Protein AF-0000000067716405 (afdb_homodimer)

Structure (mmCIF, N/CA/C/O backbone):
data_AF-0000000067716405-model_v1
#
loop_
_entity.id
_entity.type
_entity.pdbx_description
1 polymer 'Threonine dehydratase'
#
loop_
_atom_site.group_PDB
_atom_site.id
_atom_site.type_symbol
_atom_site.label_atom_id
_atom_site.label_alt_id
_atom_site.label_comp_id
_atom_site.label_asym_id
_atom_site.label_entity_id
_atom_site.label_seq_id
_atom_site.pdbx_PDB_ins_code
_atom_site.Cartn_x
_atom_site.Cartn_y
_atom_site.Cartn_z
_atom_site.occupancy
_atom_site.B_iso_or_equiv
_atom_site.auth_seq_id
_atom_site.auth_comp_id
_atom_site.auth_asym_id
_atom_site.auth_atom_id
_atom_site.pdbx_PDB_model_num
ATOM 1 N N . MET A 1 1 ? 4.008 23.672 24.562 1 90.56 1 MET A N 1
ATOM 2 C CA . MET A 1 1 ? 4.668 22.672 23.719 1 90.56 1 MET A CA 1
ATOM 3 C C . MET A 1 1 ? 3.859 21.391 23.672 1 90.56 1 MET A C 1
ATOM 5 O O . MET A 1 1 ? 3.336 20.938 24.688 1 90.56 1 MET A O 1
ATOM 9 N N . LEU A 1 2 ? 3.773 20.844 22.484 1 95.12 2 LEU A N 1
ATOM 10 C CA . LEU A 1 2 ? 3.027 19.609 22.266 1 95.12 2 LEU A CA 1
ATOM 11 C C . LEU A 1 2 ? 3.604 18.469 23.109 1 95.12 2 LEU A C 1
ATOM 13 O O . LEU A 1 2 ? 4.824 18.312 23.203 1 95.12 2 LEU A O 1
ATOM 17 N N . THR A 1 3 ? 2.771 17.672 23.781 1 96.44 3 THR A N 1
ATOM 18 C CA . THR A 1 3 ? 3.209 16.594 24.641 1 96.44 3 THR A CA 1
ATOM 19 C C . THR A 1 3 ? 2.643 15.258 24.172 1 96.44 3 THR A C 1
ATOM 21 O O . THR A 1 3 ? 1.752 15.227 23.312 1 96.44 3 THR A O 1
ATOM 24 N N . LEU A 1 4 ? 3.152 14.234 24.781 1 98.12 4 LEU A N 1
ATOM 25 C CA . LEU A 1 4 ? 2.637 12.891 24.531 1 98.12 4 LEU A CA 1
ATOM 26 C C . LEU A 1 4 ? 1.15 12.805 24.859 1 98.12 4 LEU A C 1
ATOM 28 O O . LEU A 1 4 ? 0.388 12.156 24.141 1 98.12 4 LEU A O 1
ATOM 32 N N . ASN A 1 5 ? 0.755 13.453 25.875 1 98.56 5 ASN A N 1
ATOM 33 C CA . ASN A 1 5 ? -0.641 13.406 26.297 1 98.56 5 ASN A CA 1
ATOM 34 C C . ASN A 1 5 ? -1.562 14.039 25.25 1 98.56 5 ASN A C 1
ATOM 36 O O . ASN A 1 5 ? -2.693 13.586 25.062 1 98.56 5 ASN A O 1
ATOM 40 N N . ASP A 1 6 ? -1.1 15.07 24.625 1 98.56 6 ASP A N 1
ATOM 41 C CA . ASP A 1 6 ? -1.869 15.672 23.547 1 98.56 6 ASP A CA 1
ATOM 42 C C . ASP A 1 6 ? -2.105 14.672 22.406 1 98.56 6 ASP A C 1
ATOM 44 O O . ASP A 1 6 ? -3.197 14.617 21.844 1 98.56 6 ASP A O 1
ATOM 48 N N . VAL A 1 7 ? -1.104 13.852 22.109 1 98.88 7 VAL A N 1
ATOM 49 C CA . VAL A 1 7 ? -1.176 12.883 21.016 1 98.88 7 VAL A CA 1
ATOM 50 C C . VAL A 1 7 ? -2.078 11.719 21.422 1 98.88 7 VAL A C 1
ATOM 52 O O . VAL A 1 7 ? -2.871 11.234 20.609 1 98.88 7 VAL A O 1
ATOM 55 N N . ILE A 1 8 ? -1.975 11.312 22.688 1 98.88 8 ILE A N 1
ATOM 56 C CA . ILE A 1 8 ? -2.824 10.234 23.188 1 98.88 8 ILE A CA 1
ATOM 57 C C . ILE A 1 8 ? -4.289 10.656 23.109 1 98.88 8 ILE A C 1
ATOM 59 O O . ILE A 1 8 ? -5.145 9.883 22.672 1 98.88 8 ILE A O 1
ATOM 63 N N . THR A 1 9 ? -4.539 11.891 23.5 1 98.81 9 THR A N 1
ATOM 64 C CA . THR A 1 9 ? -5.895 12.43 23.422 1 98.81 9 THR A CA 1
ATOM 65 C C . THR A 1 9 ? -6.375 12.469 21.969 1 98.81 9 THR A C 1
ATOM 67 O O . THR A 1 9 ? -7.527 12.141 21.688 1 98.81 9 THR A O 1
ATOM 70 N N . ALA A 1 10 ? -5.531 12.859 21.078 1 98.88 10 ALA A N 1
ATOM 71 C CA . ALA A 1 10 ? -5.859 12.891 19.656 1 98.88 10 ALA A CA 1
ATOM 72 C C . ALA A 1 10 ? -6.188 11.5 19.125 1 98.88 10 ALA A C 1
ATOM 74 O O . ALA A 1 10 ? -7.105 11.336 18.328 1 98.88 10 ALA A O 1
ATOM 75 N N . GLN A 1 11 ? -5.41 10.516 19.562 1 98.88 11 GLN A N 1
ATOM 76 C CA . GLN A 1 11 ? -5.652 9.141 19.125 1 98.88 11 GLN A CA 1
ATOM 77 C C . GLN A 1 11 ? -7.051 8.68 19.531 1 98.88 11 GLN A C 1
ATOM 79 O O . GLN A 1 11 ? -7.781 8.125 18.703 1 98.88 11 GLN A O 1
ATOM 84 N N . GLN A 1 12 ? -7.398 8.93 20.781 1 98.69 12 GLN A N 1
ATOM 85 C CA . GLN A 1 12 ? -8.719 8.539 21.281 1 98.69 12 GLN A CA 1
ATOM 86 C C . GLN A 1 12 ? -9.828 9.25 20.516 1 98.69 12 GLN A C 1
ATOM 88 O O . GLN A 1 12 ? -10.828 8.633 20.156 1 98.69 12 GLN A O 1
ATOM 93 N N . ARG A 1 13 ? -9.609 10.469 20.25 1 98.56 13 ARG A N 1
ATOM 94 C CA . ARG A 1 13 ? -10.594 11.32 19.578 1 98.56 13 ARG A CA 1
ATOM 95 C C . ARG A 1 13 ? -10.805 10.891 18.141 1 98.56 13 ARG A C 1
ATOM 97 O O . ARG A 1 13 ? -11.938 10.859 17.656 1 98.56 13 ARG A O 1
ATOM 104 N N . THR A 1 14 ? -9.742 10.523 17.391 1 98.75 14 THR A N 1
ATOM 105 C CA . THR A 1 14 ? -9.805 10.367 15.938 1 98.75 14 THR A CA 1
ATOM 106 C C . THR A 1 14 ? -9.977 8.898 15.562 1 98.75 14 THR A C 1
ATOM 108 O O . THR A 1 14 ? -10.289 8.578 14.414 1 98.75 14 THR A O 1
ATOM 111 N N . ALA A 1 15 ? -9.922 7.953 16.5 1 98.19 15 ALA A N 1
ATOM 112 C CA . ALA A 1 15 ? -9.883 6.512 16.266 1 98.19 15 ALA A CA 1
ATOM 113 C C . ALA A 1 15 ? -11.047 6.062 15.391 1 98.19 15 ALA A C 1
ATOM 115 O O . ALA A 1 15 ? -10.867 5.27 14.461 1 98.19 15 ALA A O 1
ATOM 116 N N . PRO A 1 16 ? -12.266 6.602 15.539 1 97.38 16 PRO A N 1
ATOM 117 C CA . PRO A 1 16 ? -13.383 6.129 14.711 1 97.38 16 PRO A CA 1
ATOM 118 C C . PRO A 1 16 ? -13.344 6.684 13.289 1 97.38 16 PRO A C 1
ATOM 120 O O . PRO A 1 16 ? -14.102 6.23 12.43 1 97.38 16 PRO A O 1
ATOM 123 N N . HIS A 1 17 ? -12.43 7.66 13.047 1 98.12 17 HIS A N 1
ATOM 124 C CA . HIS A 1 17 ? -12.547 8.43 11.812 1 98.12 17 HIS A CA 1
ATOM 125 C C . HIS A 1 17 ? -11.352 8.188 10.891 1 98.12 17 HIS A C 1
ATOM 127 O O . HIS A 1 17 ? -11.43 8.438 9.688 1 98.12 17 HIS A O 1
ATOM 133 N N . VAL A 1 18 ? -10.25 7.719 11.492 1 98.5 18 VAL A N 1
ATOM 134 C CA . VAL A 1 18 ? -9.039 7.527 10.703 1 98.5 18 VAL A CA 1
ATOM 135 C C . VAL A 1 18 ? -8.672 6.043 10.672 1 98.5 18 VAL A C 1
ATOM 137 O O . VAL A 1 18 ? -9.234 5.242 11.414 1 98.5 18 VAL A O 1
ATOM 140 N N . ARG A 1 19 ? -7.82 5.664 9.766 1 98.25 19 ARG A N 1
ATOM 141 C CA . ARG A 1 19 ? -7.352 4.289 9.594 1 98.25 19 ARG A CA 1
ATOM 142 C C . ARG A 1 19 ? -6.055 4.055 10.359 1 98.25 19 ARG A C 1
ATOM 144 O O . ARG A 1 19 ? -5.141 4.883 10.305 1 98.25 19 ARG A O 1
ATOM 151 N N . ARG A 1 20 ? -6.016 2.986 11.195 1 98.19 20 ARG A N 1
ATOM 152 C CA . ARG A 1 20 ? -4.699 2.543 11.641 1 98.19 20 ARG A CA 1
ATOM 153 C C . ARG A 1 20 ? -3.902 1.945 10.484 1 98.19 20 ARG A C 1
ATOM 155 O O . ARG A 1 20 ? -4.195 0.837 10.031 1 98.19 20 ARG A O 1
ATOM 162 N N . THR A 1 21 ? -2.93 2.65 9.945 1 98.62 21 THR A N 1
ATOM 163 C CA . THR A 1 21 ? -2.199 2.227 8.758 1 98.62 21 THR A CA 1
ATOM 164 C C . THR A 1 21 ? -1.143 1.186 9.109 1 98.62 21 THR A C 1
ATOM 166 O O . THR A 1 21 ? -0.68 1.128 10.25 1 98.62 21 THR A O 1
ATOM 169 N N . PRO A 1 22 ? -0.736 0.428 8.18 1 98.5 22 PRO A N 1
ATOM 170 C CA . PRO A 1 22 ? 0.2 -0.664 8.453 1 98.5 22 PRO A CA 1
ATOM 171 C C . PRO A 1 22 ? 1.639 -0.179 8.617 1 98.5 22 PRO A C 1
ATOM 173 O O . PRO A 1 22 ? 2.027 0.83 8.023 1 98.5 22 PRO A O 1
ATOM 176 N N . LEU A 1 23 ? 2.342 -0.861 9.461 1 98.81 23 LEU A N 1
ATOM 177 C CA . LEU A 1 23 ? 3.799 -0.883 9.539 1 98.81 23 LEU A CA 1
ATOM 178 C C . LEU A 1 23 ? 4.344 -2.238 9.102 1 98.81 23 LEU A C 1
ATOM 180 O O . LEU A 1 23 ? 3.975 -3.271 9.664 1 98.81 23 LEU A O 1
ATOM 184 N N . PHE A 1 24 ? 5.164 -2.248 8.023 1 98.44 24 PHE A N 1
ATOM 185 C CA . PHE A 1 24 ? 5.633 -3.553 7.57 1 98.44 24 PHE A CA 1
ATOM 186 C C . PHE A 1 24 ? 7.145 -3.551 7.379 1 98.44 24 PHE A C 1
ATOM 188 O O . PHE A 1 24 ? 7.746 -2.498 7.16 1 98.44 24 PHE A O 1
ATOM 195 N N . GLU A 1 25 ? 7.734 -4.703 7.523 1 97.81 25 GLU A N 1
ATOM 196 C CA . GLU A 1 25 ? 9.164 -4.891 7.32 1 97.81 25 GLU A CA 1
ATOM 197 C C . GLU A 1 25 ? 9.539 -4.762 5.848 1 97.81 25 GLU A C 1
ATOM 199 O O . GLU A 1 25 ? 9 -5.477 5 1 97.81 25 GLU A O 1
ATOM 204 N N . ALA A 1 26 ? 10.367 -3.834 5.578 1 97.38 26 ALA A N 1
ATOM 205 C CA . ALA A 1 26 ? 10.852 -3.613 4.219 1 97.38 26 ALA A CA 1
ATOM 206 C C . ALA A 1 26 ? 12.195 -4.301 3.996 1 97.38 26 ALA A C 1
ATOM 208 O O . ALA A 1 26 ? 12.758 -4.895 4.922 1 97.38 26 ALA A O 1
ATOM 209 N N . ASP A 1 27 ? 12.617 -4.363 2.709 1 95.81 27 ASP A N 1
ATOM 210 C CA . ASP A 1 27 ? 13.953 -4.871 2.414 1 95.81 27 ASP A CA 1
ATOM 211 C C . ASP A 1 27 ? 15.031 -4.004 3.07 1 95.81 27 ASP A C 1
ATOM 213 O O . ASP A 1 27 ? 14.906 -2.779 3.113 1 95.81 27 ASP A O 1
ATOM 217 N N . PRO A 1 28 ? 16.062 -4.621 3.584 1 95.31 28 PRO A N 1
ATOM 218 C CA . PRO A 1 28 ? 17.141 -3.836 4.207 1 95.31 28 PRO A CA 1
ATOM 219 C C . PRO A 1 28 ? 17.797 -2.865 3.232 1 95.31 28 PRO A C 1
ATOM 221 O O . PRO A 1 28 ? 17.875 -3.146 2.033 1 95.31 28 PRO A O 1
ATOM 224 N N . ILE A 1 29 ? 18.172 -1.772 3.699 1 95.25 29 ILE A N 1
ATOM 225 C CA . ILE A 1 29 ? 18.984 -0.812 2.957 1 95.25 29 ILE A CA 1
ATOM 226 C C . ILE A 1 29 ? 20.391 -0.765 3.541 1 95.25 29 ILE A C 1
ATOM 228 O O . ILE A 1 29 ? 20.578 -0.423 4.711 1 95.25 29 ILE A O 1
ATOM 232 N N . ASP A 1 30 ? 21.359 -1.133 2.744 1 92.56 30 ASP A N 1
ATOM 233 C CA . ASP A 1 30 ? 22.75 -1.188 3.168 1 92.56 30 ASP A CA 1
ATOM 234 C C . ASP A 1 30 ? 22.906 -2.002 4.453 1 92.56 30 ASP A C 1
ATOM 236 O O . ASP A 1 30 ? 23.562 -1.559 5.398 1 92.56 30 ASP A O 1
ATOM 240 N N . GLY A 1 31 ? 22.172 -3.055 4.512 1 91.44 31 GLY A N 1
ATOM 241 C CA . GLY A 1 31 ? 22.297 -4.004 5.605 1 91.44 31 GLY A CA 1
ATOM 242 C C . GLY A 1 31 ? 21.453 -3.645 6.812 1 91.44 31 GLY A C 1
ATOM 243 O O . GLY A 1 31 ? 21.375 -4.422 7.766 1 91.44 31 GLY A O 1
ATOM 244 N N . THR A 1 32 ? 20.812 -2.475 6.805 1 93.75 32 THR A N 1
ATOM 245 C CA . THR A 1 32 ? 19.969 -2.035 7.918 1 93.75 32 THR A CA 1
ATOM 246 C C . THR A 1 32 ? 18.516 -2.41 7.68 1 93.75 32 THR A C 1
ATOM 248 O O . THR A 1 32 ? 17.953 -2.129 6.613 1 93.75 32 THR A O 1
ATOM 251 N N . GLN A 1 33 ? 17.969 -3.057 8.703 1 94.5 33 GLN A N 1
ATOM 252 C CA . GLN A 1 33 ? 16.562 -3.41 8.617 1 94.5 33 GLN A CA 1
ATOM 253 C C . GLN A 1 33 ? 15.672 -2.18 8.773 1 94.5 33 GLN A C 1
ATOM 255 O O . GLN A 1 33 ? 15.828 -1.411 9.719 1 94.5 33 GLN A O 1
ATOM 260 N N . ILE A 1 34 ? 14.805 -2.002 7.875 1 97.62 34 ILE A N 1
ATOM 261 C CA . ILE A 1 34 ? 13.914 -0.847 7.945 1 97.62 34 ILE A CA 1
ATOM 262 C C . ILE A 1 34 ? 12.461 -1.312 7.914 1 97.62 34 ILE A C 1
ATOM 264 O O . ILE A 1 34 ? 12.172 -2.424 7.469 1 97.62 34 ILE A O 1
ATOM 268 N N . TRP A 1 35 ? 11.625 -0.515 8.461 1 98.75 35 TRP A N 1
ATOM 269 C CA . TRP A 1 35 ? 10.172 -0.661 8.406 1 98.75 35 TRP A CA 1
ATOM 270 C C . TRP A 1 35 ? 9.531 0.547 7.734 1 98.75 35 TRP A C 1
ATOM 272 O O . TRP A 1 35 ? 9.992 1.679 7.906 1 98.75 35 TRP A O 1
ATOM 282 N N . ILE A 1 36 ? 8.516 0.291 6.977 1 98.94 36 ILE A N 1
ATOM 283 C CA . ILE A 1 36 ? 7.781 1.374 6.332 1 98.94 36 ILE A CA 1
ATOM 284 C C . ILE A 1 36 ? 6.41 1.528 6.984 1 98.94 36 ILE A C 1
ATOM 286 O O . ILE A 1 36 ? 5.648 0.561 7.086 1 98.94 36 ILE A O 1
ATOM 290 N N . LYS A 1 37 ? 6.199 2.645 7.574 1 98.94 37 LYS A N 1
ATOM 291 C CA . LYS A 1 37 ? 4.852 3.021 7.984 1 98.94 37 LYS A CA 1
ATOM 292 C C . LYS A 1 37 ? 4.043 3.557 6.809 1 98.94 37 LYS A C 1
ATOM 294 O O . LYS A 1 37 ? 4.316 4.652 6.309 1 98.94 37 LYS A O 1
ATOM 299 N N . ALA A 1 38 ? 3.02 2.801 6.371 1 98.88 38 ALA A N 1
ATOM 300 C CA . ALA A 1 38 ? 2.295 3.055 5.129 1 98.88 38 ALA A CA 1
ATOM 301 C C . ALA A 1 38 ? 1.181 4.074 5.34 1 98.88 38 ALA A C 1
ATOM 303 O O . ALA A 1 38 ? 0.019 3.809 5.023 1 98.88 38 ALA A O 1
ATOM 304 N N . GLU A 1 39 ? 1.602 5.273 5.676 1 98.81 39 GLU A N 1
ATOM 305 C CA . GLU A 1 39 ? 0.617 6.305 5.984 1 98.81 39 GLU A CA 1
ATOM 306 C C . GLU A 1 39 ? -0.05 6.828 4.715 1 98.81 39 GLU A C 1
ATOM 308 O O . GLU A 1 39 ? -1.097 7.477 4.781 1 98.81 39 GLU A O 1
ATOM 313 N N . PHE A 1 40 ? 0.501 6.5 3.543 1 98.62 40 PHE A N 1
ATOM 314 C CA . PHE A 1 40 ? -0.118 6.848 2.27 1 98.62 40 PHE A CA 1
ATOM 315 C C . PHE A 1 40 ? -1.457 6.137 2.105 1 98.62 40 PHE A C 1
ATOM 317 O O . PHE A 1 40 ? -2.295 6.559 1.306 1 98.62 40 PHE A O 1
ATOM 324 N N . LEU A 1 41 ? -1.725 5.09 2.885 1 98.69 41 LEU A N 1
ATOM 325 C CA . LEU A 1 41 ? -2.963 4.324 2.82 1 98.69 41 LEU A CA 1
ATOM 326 C C . LEU A 1 41 ? -4.055 4.977 3.662 1 98.69 41 LEU A C 1
ATOM 328 O O . LEU A 1 41 ? -5.191 4.5 3.693 1 98.69 41 LEU A O 1
ATOM 332 N N . GLN A 1 42 ? -3.773 6.059 4.316 1 98.69 42 GLN A N 1
ATOM 333 C CA . GLN A 1 42 ? -4.762 6.777 5.113 1 98.69 42 GLN A CA 1
ATOM 334 C C . GLN A 1 42 ? -5.852 7.375 4.227 1 98.69 42 GLN A C 1
ATOM 336 O O . GLN A 1 42 ? -5.656 7.539 3.021 1 98.69 42 GLN A O 1
ATOM 341 N N . LYS A 1 43 ? -7.012 7.648 4.852 1 97.88 43 LYS A N 1
ATOM 342 C CA . LYS A 1 43 ? -8.07 8.375 4.16 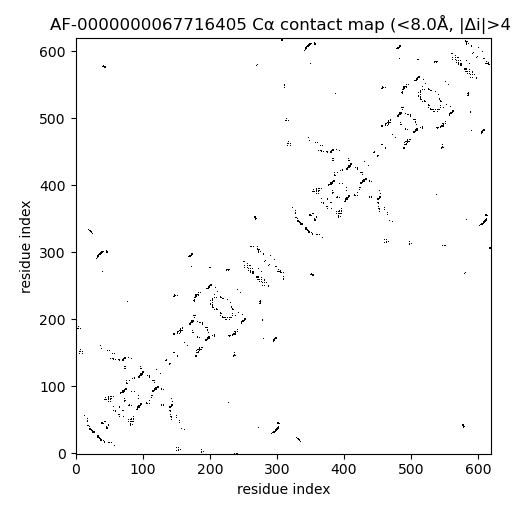1 97.88 43 LYS A CA 1
ATOM 343 C C . LYS A 1 43 ? -7.523 9.633 3.482 1 97.88 43 LYS A C 1
ATOM 345 O O . LYS A 1 43 ? -6.672 10.32 4.043 1 97.88 43 LYS A O 1
ATOM 350 N N . CYS A 1 44 ? -7.906 9.805 2.219 1 96.56 44 CYS A N 1
ATOM 351 C CA . CYS A 1 44 ? -7.477 10.906 1.367 1 96.56 44 CYS A CA 1
ATOM 352 C C . CYS A 1 44 ? -6.059 10.68 0.855 1 96.56 44 CYS A C 1
ATOM 354 O O . CYS A 1 44 ? -5.508 11.523 0.146 1 96.56 44 CYS A O 1
ATOM 356 N N . GLY A 1 45 ? -5.422 9.586 1.219 1 97.56 45 GLY A N 1
ATOM 357 C CA . GLY A 1 45 ? -4.125 9.219 0.675 1 97.56 45 GLY A CA 1
ATOM 358 C C . GLY A 1 45 ? -2.971 9.938 1.34 1 97.56 45 GLY A C 1
ATOM 359 O O . GLY A 1 45 ? -1.869 10 0.789 1 97.56 45 GLY A O 1
ATOM 360 N N . VAL A 1 46 ? -3.236 10.547 2.586 1 98.38 46 VAL A N 1
ATOM 361 C CA . VAL A 1 46 ? -2.186 11.383 3.15 1 98.38 46 VAL A CA 1
ATOM 362 C C . VAL A 1 46 ? -2.336 11.453 4.668 1 98.38 46 VAL A C 1
ATOM 364 O O . VAL A 1 46 ? -3.451 11.375 5.191 1 98.38 46 VAL A O 1
ATOM 367 N N . PHE A 1 47 ? -1.252 11.711 5.379 1 98.81 47 PHE A N 1
ATOM 368 C CA . PHE A 1 47 ? -1.185 11.734 6.836 1 98.81 47 PHE A CA 1
ATOM 369 C C . PHE A 1 47 ? -2.008 12.883 7.402 1 98.81 47 PHE A C 1
ATOM 371 O O . PHE A 1 47 ? -2.455 12.828 8.547 1 98.81 47 PHE A O 1
ATOM 378 N N . LYS A 1 48 ? -2.258 13.93 6.594 1 98.81 48 LYS A N 1
ATOM 379 C CA . LYS A 1 48 ? -2.871 15.164 7.086 1 98.81 48 LYS A CA 1
ATOM 380 C C . LYS A 1 48 ? -4.312 14.922 7.527 1 98.81 48 LYS A C 1
ATOM 382 O O . LYS A 1 48 ? -4.879 15.719 8.273 1 98.81 48 LYS A O 1
ATOM 387 N N . THR A 1 49 ? -4.859 13.844 7.117 1 98.81 49 THR A N 1
ATOM 388 C CA . THR A 1 49 ? -6.223 13.484 7.492 1 98.81 49 THR A CA 1
ATOM 389 C C . THR A 1 49 ? -6.352 13.367 9.008 1 98.81 49 THR A C 1
ATOM 391 O O . THR A 1 49 ? -7.363 13.781 9.586 1 98.81 49 THR A O 1
ATOM 394 N N . ARG A 1 50 ? -5.344 12.875 9.664 1 98.94 50 ARG A N 1
ATOM 395 C CA . ARG A 1 50 ? -5.383 12.695 11.109 1 98.94 50 ARG A CA 1
ATOM 396 C C . ARG A 1 50 ? -5.5 14.039 11.828 1 98.94 50 ARG A C 1
ATOM 398 O O . ARG A 1 50 ? -6.363 14.219 12.688 1 98.94 50 ARG A O 1
ATOM 405 N N . GLY A 1 51 ? -4.613 14.953 11.453 1 98.88 51 GLY A N 1
ATOM 406 C CA . GLY A 1 51 ? -4.66 16.281 12.047 1 98.88 51 GLY A CA 1
ATOM 407 C C . GLY A 1 51 ? -5.941 17.031 11.742 1 98.88 51 GLY A C 1
ATOM 408 O O . GLY A 1 51 ? -6.48 17.734 12.594 1 98.88 51 GLY A O 1
ATOM 409 N N . ALA A 1 52 ? -6.426 16.875 10.492 1 98.88 52 ALA A N 1
ATOM 410 C CA . ALA A 1 52 ? -7.672 17.516 10.086 1 98.88 52 ALA A CA 1
ATOM 411 C C . ALA A 1 52 ? -8.828 17.078 10.984 1 98.88 52 ALA A C 1
ATOM 413 O O . ALA A 1 52 ? -9.562 17.906 11.516 1 98.88 52 ALA A O 1
ATOM 414 N N . PHE A 1 53 ? -8.977 15.758 11.188 1 98.94 53 PHE A N 1
ATOM 415 C CA . PHE A 1 53 ? -10.023 15.242 12.062 1 98.94 53 PHE A CA 1
ATOM 416 C C . PHE A 1 53 ? -9.828 15.734 13.492 1 98.94 53 PHE A C 1
ATOM 418 O O . PHE A 1 53 ? -10.773 16.172 14.148 1 98.94 53 PHE A O 1
ATOM 425 N N . ASN A 1 54 ? -8.594 15.656 13.984 1 98.94 54 ASN A N 1
ATOM 426 C CA . ASN A 1 54 ? -8.367 16.047 15.375 1 98.94 54 ASN A CA 1
ATOM 427 C C . ASN A 1 54 ? -8.734 17.5 15.625 1 98.94 54 ASN A C 1
ATOM 429 O O . ASN A 1 54 ? -9.375 17.828 16.625 1 98.94 54 ASN A O 1
ATOM 433 N N . ARG A 1 55 ? -8.32 18.406 14.734 1 98.88 55 ARG A N 1
ATOM 434 C CA . ARG A 1 55 ? -8.609 19.828 14.867 1 98.88 55 ARG A CA 1
ATOM 435 C C . ARG A 1 55 ? -10.117 20.078 14.898 1 98.88 55 ARG A C 1
ATOM 437 O O . ARG A 1 55 ? -10.617 20.781 15.773 1 98.88 55 ARG A O 1
ATOM 444 N N . GLN A 1 56 ? -10.797 19.484 14 1 98.88 56 GLN A N 1
ATOM 445 C CA . GLN A 1 56 ? -12.227 19.734 13.859 1 98.88 56 GLN A CA 1
ATOM 446 C C . GLN A 1 56 ? -13.016 19.094 15 1 98.88 56 GLN A C 1
ATOM 448 O O . GLN A 1 56 ? -13.922 19.719 15.555 1 98.88 56 GLN A O 1
ATOM 453 N N . LEU A 1 57 ? -12.664 17.891 15.375 1 98.88 57 LEU A N 1
ATOM 454 C CA . LEU A 1 57 ? -13.344 17.219 16.469 1 98.88 57 LEU A CA 1
ATOM 455 C C . LEU A 1 57 ? -13.07 17.922 17.797 1 98.88 57 LEU A C 1
ATOM 457 O O . LEU A 1 57 ? -13.984 18.094 18.609 1 98.88 57 LEU A O 1
ATOM 461 N N . ALA A 1 58 ? -11.82 18.297 18.047 1 98.81 58 ALA A N 1
ATOM 462 C CA . ALA A 1 58 ? -11.484 19.016 19.266 1 98.81 58 ALA A CA 1
ATOM 463 C C . ALA A 1 58 ? -12.273 20.312 19.359 1 98.81 58 ALA A C 1
ATOM 465 O O . ALA A 1 58 ? -12.797 20.656 20.438 1 98.81 58 ALA A O 1
ATOM 466 N N . ALA A 1 59 ? -12.328 21.047 18.266 1 98.75 59 ALA A N 1
ATOM 467 C CA . ALA A 1 59 ? -13.078 22.297 18.234 1 98.75 59 ALA A CA 1
ATOM 468 C C . ALA A 1 59 ? -14.555 22.062 18.516 1 98.75 59 ALA A C 1
ATOM 470 O O . ALA A 1 59 ? -15.211 22.859 19.188 1 98.75 59 ALA A O 1
ATOM 471 N N . SER A 1 60 ? -15.078 21.016 17.953 1 98.31 60 SER A N 1
ATOM 472 C CA . SER A 1 60 ? -16.469 20.656 18.203 1 98.31 60 SER A CA 1
ATOM 473 C C . SER A 1 60 ? -16.703 20.375 19.688 1 98.31 60 SER A C 1
ATOM 475 O O . SER A 1 60 ? -17.672 20.875 20.266 1 98.31 60 SER A O 1
ATOM 477 N N . GLU A 1 61 ? -15.797 19.656 20.281 1 98 61 GLU A N 1
ATOM 478 C CA . GLU A 1 61 ? -15.898 19.281 21.688 1 98 61 GLU A CA 1
ATOM 479 C C . GLU A 1 61 ? -15.859 20.516 22.594 1 98 61 GLU A C 1
ATOM 481 O O . GLU A 1 61 ? -16.5 20.531 23.641 1 98 61 GLU A O 1
ATOM 486 N N . ASN A 1 62 ? -15.148 21.5 22.141 1 97.31 62 ASN A N 1
ATOM 487 C CA . ASN A 1 62 ? -14.93 22.672 22.984 1 97.31 62 ASN A CA 1
ATOM 488 C C . ASN A 1 62 ? -15.836 23.828 22.578 1 97.31 62 ASN A C 1
ATOM 490 O O . ASN A 1 62 ? -15.68 24.938 23.078 1 97.31 62 ASN A O 1
ATOM 494 N N . GLY A 1 63 ? -16.719 23.609 21.625 1 97.19 63 GLY A N 1
ATOM 495 C CA . GLY A 1 63 ? -17.719 24.594 21.25 1 97.19 63 GLY A CA 1
ATOM 496 C C . GLY A 1 63 ? -17.172 25.656 20.312 1 97.19 63 GLY A C 1
ATOM 497 O O . GLY A 1 63 ? -17.797 26.719 20.141 1 97.19 63 GLY A O 1
ATOM 498 N N . LEU A 1 64 ? -16.062 25.359 19.703 1 97.69 64 LEU A N 1
ATOM 499 C CA . LEU A 1 64 ? -15.414 26.344 18.844 1 97.69 64 LEU A CA 1
ATOM 500 C C . LEU A 1 64 ? -15.797 26.125 17.391 1 97.69 64 LEU A C 1
ATOM 502 O O . LEU A 1 64 ? -15.531 26.984 16.531 1 97.69 64 LEU A O 1
ATOM 506 N N . LEU A 1 65 ? -16.438 25.016 17.109 1 98.5 65 LEU A N 1
ATOM 507 C CA . LEU A 1 65 ? -16.891 24.719 15.766 1 98.5 65 LEU A CA 1
ATOM 508 C C . LEU A 1 65 ? -18.391 24.938 15.641 1 98.5 65 LEU A C 1
ATOM 510 O O . LEU A 1 65 ? -19.188 24.203 16.25 1 98.5 65 LEU A O 1
ATOM 514 N N . ASP A 1 66 ? -18.781 26 14.953 1 98 66 ASP A N 1
ATOM 515 C CA . ASP A 1 66 ? -20.188 26.188 14.57 1 98 66 ASP A CA 1
ATOM 516 C C . ASP A 1 66 ? -20.547 25.312 13.375 1 98 66 ASP A C 1
ATOM 518 O O . ASP A 1 66 ? -20.078 25.531 12.266 1 98 66 ASP A O 1
ATOM 522 N N . PRO A 1 67 ? -21.375 24.344 13.586 1 97 67 PRO A N 1
ATOM 523 C CA . PRO A 1 67 ? -21.672 23.375 12.523 1 97 67 PRO A CA 1
ATOM 524 C C . PRO A 1 67 ? -22.375 24.016 11.328 1 97 67 PRO A C 1
ATOM 526 O O . PRO A 1 67 ? -22.438 23.422 10.25 1 97 67 PRO A O 1
ATOM 529 N N . THR A 1 68 ? -22.922 25.172 11.469 1 97.31 68 THR A N 1
ATOM 530 C CA . THR A 1 68 ? -23.609 25.828 10.367 1 97.31 68 THR A CA 1
ATOM 531 C C . THR A 1 68 ? -22.641 26.641 9.516 1 97.31 68 THR A C 1
ATOM 533 O O . THR A 1 68 ? -22.859 26.828 8.32 1 97.31 68 THR A O 1
ATOM 536 N N . VAL A 1 69 ? -21.594 27.109 10.172 1 98 69 VAL A N 1
ATOM 537 C CA . VAL A 1 69 ? -20.578 27.906 9.477 1 98 69 VAL A CA 1
ATOM 538 C C . VAL A 1 69 ? -19.484 26.984 8.953 1 98 69 VAL A C 1
ATOM 540 O O . VAL A 1 69 ? -19.047 27.125 7.801 1 98 69 VAL A O 1
ATOM 543 N N . GLY A 1 70 ? -18.984 26.062 9.781 1 98.56 70 GLY A N 1
ATOM 544 C CA . GLY A 1 70 ? -18.031 25.047 9.391 1 98.56 70 GLY A CA 1
ATOM 545 C C . GLY A 1 70 ? -16.594 25.5 9.492 1 98.56 70 GLY A C 1
ATOM 546 O O . GLY A 1 70 ? -16.203 26.156 10.469 1 98.56 70 GLY A O 1
ATOM 547 N N . ILE A 1 71 ? -15.789 25.047 8.523 1 98.88 71 ILE A N 1
ATOM 548 C CA . ILE A 1 71 ? -14.352 25.281 8.617 1 98.88 71 ILE A CA 1
ATOM 549 C C . ILE A 1 71 ? -13.875 26.078 7.402 1 98.88 71 ILE A C 1
ATOM 551 O O . ILE A 1 71 ? -14.602 26.203 6.406 1 98.88 71 ILE A O 1
ATOM 555 N N . VAL A 1 72 ? -12.656 26.672 7.539 1 98.81 72 VAL A N 1
ATOM 556 C CA . VAL A 1 72 ? -11.984 27.328 6.422 1 98.81 72 VAL A CA 1
ATOM 557 C C . VAL A 1 72 ? -10.516 26.906 6.387 1 98.81 72 VAL A C 1
ATOM 559 O O . VAL A 1 72 ? -9.883 26.734 7.434 1 98.81 72 VAL A O 1
ATOM 562 N N . ALA A 1 73 ? -10.016 26.609 5.27 1 98.25 73 ALA A N 1
ATOM 563 C CA . ALA A 1 73 ? -8.609 26.281 5.039 1 98.25 73 ALA A CA 1
ATOM 564 C C . ALA A 1 73 ? -8.07 27.031 3.818 1 98.25 73 ALA A C 1
ATOM 566 O O . ALA A 1 73 ? -8.844 27.469 2.965 1 98.25 73 ALA A O 1
ATOM 567 N N . ALA A 1 74 ? -6.723 27.219 3.834 1 96.19 74 ALA A N 1
ATOM 568 C CA . ALA A 1 74 ? -6.043 27.844 2.699 1 96.19 74 ALA A CA 1
ATOM 569 C C . ALA A 1 74 ? -5.027 26.891 2.082 1 96.19 74 ALA A C 1
ATOM 571 O O . ALA A 1 74 ? -3.822 27.016 2.322 1 96.19 74 ALA A O 1
ATOM 572 N N . SER A 1 75 ? -5.43 25.922 1.285 1 92.38 75 SER A N 1
ATOM 573 C CA . SER A 1 75 ? -4.562 24.953 0.614 1 92.38 75 SER A CA 1
ATOM 574 C C . SER A 1 75 ? -5.312 24.203 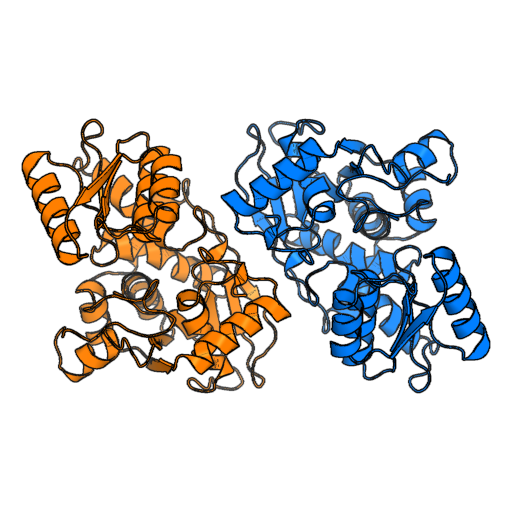-0.471 1 92.38 75 SER A C 1
ATOM 576 O O . SER A 1 75 ? -6.434 23.734 -0.248 1 92.38 75 SER A O 1
ATOM 578 N N . GLY A 1 76 ? -4.676 24.125 -1.616 1 87.25 76 GLY A N 1
ATOM 579 C CA . GLY A 1 76 ? -5.23 23.297 -2.668 1 87.25 76 GLY A CA 1
ATOM 580 C C . GLY A 1 76 ? -4.672 21.875 -2.672 1 87.25 76 GLY A C 1
ATOM 581 O O . GLY A 1 76 ? -5.062 21.047 -3.498 1 87.25 76 GLY A O 1
ATOM 582 N N . GLY A 1 77 ? -3.822 21.594 -1.767 1 93.38 77 GLY A N 1
ATOM 583 C CA . GLY A 1 77 ? -3.146 20.297 -1.751 1 93.38 77 GLY A CA 1
ATOM 584 C C . GLY A 1 77 ? -3.643 19.375 -0.653 1 93.38 77 GLY A C 1
ATOM 585 O O . GLY A 1 77 ? -4.84 19.328 -0.37 1 93.38 77 GLY A O 1
ATOM 586 N N . ASN A 1 78 ? -2.76 18.703 -0.055 1 96.19 78 ASN A N 1
ATOM 587 C CA . ASN A 1 78 ? -3.068 17.641 0.912 1 96.19 78 ASN A CA 1
ATOM 588 C C . ASN A 1 78 ? -3.838 18.203 2.109 1 96.19 78 ASN A C 1
ATOM 590 O O . ASN A 1 78 ? -4.773 17.562 2.596 1 96.19 78 ASN A O 1
ATOM 594 N N . ALA A 1 79 ? -3.428 19.359 2.553 1 97.5 79 ALA A N 1
ATOM 595 C CA . ALA A 1 79 ? -4.109 19.938 3.703 1 97.5 79 ALA A CA 1
ATOM 596 C C . ALA A 1 79 ? -5.555 20.297 3.361 1 97.5 79 ALA A C 1
ATOM 598 O O . ALA A 1 79 ? -6.465 20.031 4.152 1 97.5 79 ALA A O 1
ATOM 599 N N . GLY A 1 80 ? -5.699 20.938 2.205 1 97.38 80 GLY A N 1
ATOM 600 C CA . GLY A 1 80 ? -7.051 21.25 1.781 1 97.38 80 GLY A CA 1
ATOM 601 C C . GLY A 1 80 ? -7.934 20.031 1.62 1 97.38 80 GLY A C 1
ATOM 602 O O . GLY A 1 80 ? -9.062 20 2.109 1 97.38 80 GLY A O 1
ATOM 603 N N . LEU A 1 81 ? -7.414 19.016 0.985 1 97.06 81 LEU A N 1
ATOM 604 C CA . LEU A 1 81 ? -8.156 17.781 0.749 1 97.06 81 LEU A CA 1
ATOM 605 C C . LEU A 1 81 ? -8.531 17.109 2.066 1 97.06 81 LEU A C 1
ATOM 607 O O . LEU A 1 81 ? -9.68 16.719 2.266 1 97.06 81 LEU A O 1
ATOM 611 N N . ALA A 1 82 ? -7.609 17.016 2.959 1 98.44 82 ALA A N 1
ATOM 612 C CA . ALA A 1 82 ? -7.82 16.344 4.242 1 98.44 82 ALA A CA 1
ATOM 613 C C . ALA A 1 82 ? -8.883 17.062 5.066 1 98.44 82 ALA A C 1
ATOM 615 O O . ALA A 1 82 ? -9.758 16.438 5.652 1 98.44 82 ALA A O 1
ATOM 616 N N . ASN A 1 83 ? -8.781 18.391 5.082 1 98.69 83 ASN A N 1
ATOM 617 C CA . ASN A 1 83 ? -9.734 19.156 5.879 1 98.69 83 ASN A CA 1
ATOM 618 C C . ASN A 1 83 ? -11.133 19.125 5.266 1 98.69 83 ASN A C 1
ATOM 620 O O . ASN A 1 83 ? -12.125 19.047 5.988 1 98.69 83 ASN A O 1
ATOM 624 N N . ALA A 1 84 ? -11.195 19.219 3.955 1 98.5 84 ALA A N 1
ATOM 625 C CA . ALA A 1 84 ? -12.484 19.094 3.279 1 98.5 84 ALA A CA 1
ATOM 626 C C . ALA A 1 84 ? -13.109 17.734 3.543 1 98.5 84 ALA A C 1
ATOM 628 O O . ALA A 1 84 ? -14.312 17.641 3.83 1 98.5 84 ALA A O 1
ATOM 629 N N . PHE A 1 85 ? -12.383 16.703 3.498 1 98.44 85 PHE A N 1
ATOM 630 C CA . PHE A 1 85 ? -12.852 15.336 3.742 1 98.44 85 PHE A CA 1
ATOM 631 C C . PHE A 1 85 ? -13.367 15.195 5.168 1 98.44 85 PHE A C 1
ATOM 633 O O . PHE A 1 85 ? -14.453 14.648 5.391 1 98.44 85 PHE A O 1
ATOM 640 N N . ALA A 1 86 ? -12.547 15.656 6.121 1 98.75 86 ALA A N 1
ATOM 641 C CA . ALA A 1 86 ? -12.945 15.578 7.523 1 98.75 86 ALA A CA 1
ATOM 642 C C . ALA A 1 86 ? -14.25 16.344 7.766 1 98.75 86 ALA A C 1
ATOM 644 O O . ALA A 1 86 ? -15.148 15.836 8.438 1 98.75 86 ALA A O 1
ATOM 645 N N . ALA A 1 87 ? -14.336 17.516 7.199 1 98.75 87 ALA A N 1
ATOM 646 C CA . ALA A 1 87 ? -15.539 18.328 7.359 1 98.75 87 ALA A CA 1
ATOM 647 C C . ALA A 1 87 ? -16.766 17.609 6.809 1 98.75 87 ALA A C 1
ATOM 649 O O . ALA A 1 87 ? -17.797 17.547 7.469 1 98.75 87 ALA A O 1
ATOM 650 N N . ALA A 1 88 ? -16.609 17.094 5.617 1 98.19 88 ALA A N 1
ATOM 651 C CA . ALA A 1 88 ? -17.703 16.344 5 1 98.19 88 ALA A CA 1
ATOM 652 C C . ALA A 1 88 ? -18.125 15.172 5.879 1 98.19 88 ALA A C 1
ATOM 654 O O . ALA A 1 88 ? -19.328 14.93 6.07 1 98.19 88 ALA A O 1
ATOM 655 N N . SER A 1 89 ? -17.188 14.469 6.398 1 97.62 89 SER A N 1
ATOM 656 C CA . SER A 1 89 ? -17.438 13.312 7.254 1 97.62 89 SER A CA 1
ATOM 657 C C . SER A 1 89 ? -18.203 13.719 8.516 1 97.62 89 SER A C 1
ATOM 659 O O . SER A 1 89 ? -18.984 12.93 9.055 1 97.62 89 SER A O 1
ATOM 661 N N . LEU A 1 90 ? -17.938 14.922 8.969 1 97.94 90 LEU A N 1
ATOM 662 C CA . LEU A 1 90 ? -18.562 15.422 10.195 1 97.94 90 LEU A CA 1
ATOM 663 C C . LEU A 1 90 ? -19.812 16.234 9.875 1 97.94 90 LEU A C 1
ATOM 665 O O . LEU A 1 90 ? -20.422 16.828 10.766 1 97.94 90 LEU A O 1
ATOM 669 N N . SER A 1 91 ? -20.188 16.328 8.617 1 97.75 91 SER A N 1
ATOM 670 C CA . SER A 1 91 ? -21.359 17.031 8.133 1 97.75 91 SER A CA 1
ATOM 671 C C . SER A 1 91 ? -21.312 18.516 8.484 1 97.75 91 SER A C 1
ATOM 673 O O . SER A 1 91 ? -22.297 19.078 8.969 1 97.75 91 SER A O 1
ATOM 675 N N . VAL A 1 92 ? -20.188 19.094 8.312 1 97.88 92 VAL A N 1
ATOM 676 C CA . VAL A 1 92 ? -20.031 20.531 8.477 1 97.88 92 VAL A CA 1
ATOM 677 C C . VAL A 1 92 ? -19.516 21.156 7.176 1 97.88 92 VAL A C 1
ATOM 679 O O . VAL A 1 92 ? -18.781 20.5 6.422 1 97.88 92 VAL A O 1
ATOM 682 N N . PRO A 1 93 ? -19.922 22.359 6.879 1 98.44 93 PRO A N 1
ATOM 683 C CA . PRO A 1 93 ? -19.438 23.016 5.66 1 98.44 93 PRO A CA 1
ATOM 684 C C . PRO A 1 93 ? -17.938 23.266 5.676 1 98.44 93 PRO A C 1
ATOM 686 O O . PRO A 1 93 ? -17.359 23.516 6.738 1 98.44 93 PRO A O 1
ATOM 689 N N . ALA A 1 94 ? -17.344 23.203 4.516 1 98.75 94 ALA A N 1
ATOM 690 C CA . ALA A 1 94 ? -15.922 23.516 4.355 1 98.75 94 ALA A CA 1
ATOM 691 C C . ALA A 1 94 ? -15.719 24.562 3.254 1 98.75 94 ALA A C 1
ATOM 693 O O . ALA A 1 94 ? -16.266 24.422 2.158 1 98.75 94 ALA A O 1
ATOM 694 N N . THR A 1 95 ? -15.031 25.594 3.568 1 98.69 95 THR A N 1
ATOM 695 C CA . THR A 1 95 ? -14.57 26.578 2.592 1 98.69 95 THR A CA 1
ATOM 696 C C . THR A 1 95 ? -13.055 26.516 2.426 1 98.69 95 THR A C 1
ATOM 698 O O . THR A 1 95 ? -12.312 26.594 3.408 1 98.69 95 THR A O 1
ATOM 701 N N . VAL A 1 96 ? -12.625 26.312 1.207 1 98.56 96 VAL A N 1
ATOM 702 C CA . VAL A 1 96 ? -11.195 26.234 0.926 1 98.56 96 VAL A CA 1
ATOM 703 C C . VAL A 1 96 ? -10.789 27.359 -0.028 1 98.56 96 VAL A C 1
ATOM 705 O O . VAL A 1 96 ? -11.359 27.484 -1.114 1 98.56 96 VAL A O 1
ATOM 708 N N . LEU A 1 97 ? -9.867 28.172 0.383 1 98 97 LEU A N 1
ATOM 709 C CA . LEU A 1 97 ? -9.352 29.266 -0.434 1 98 97 LEU A CA 1
ATOM 710 C C . LEU A 1 97 ? -8.047 28.875 -1.116 1 98 97 LEU A C 1
ATOM 712 O O . LEU A 1 97 ? -7.125 28.375 -0.464 1 98 97 LEU A O 1
ATOM 716 N N . VAL A 1 98 ? -7.98 28.969 -2.373 1 96.75 98 VAL A N 1
ATOM 717 C CA . VAL A 1 98 ? -6.785 28.688 -3.164 1 96.75 98 VAL A CA 1
ATOM 718 C C . VAL A 1 98 ? -6.512 29.844 -4.125 1 96.75 98 VAL A C 1
ATOM 720 O O . VAL A 1 98 ? -7.398 30.641 -4.406 1 96.75 98 VAL A O 1
ATOM 723 N N . PRO A 1 99 ? -5.234 29.969 -4.566 1 94.5 99 PRO A N 1
ATOM 724 C CA . PRO A 1 99 ? -4.969 30.984 -5.586 1 94.5 99 PRO A CA 1
ATOM 725 C C . PRO A 1 99 ? -5.746 30.75 -6.879 1 94.5 99 PRO A C 1
ATOM 727 O O . PRO A 1 99 ? -6.117 29.609 -7.176 1 94.5 99 PRO A O 1
ATOM 730 N N . GLU A 1 100 ? -5.93 31.75 -7.617 1 94.62 100 GLU A N 1
ATOM 731 C CA . GLU A 1 100 ? -6.594 31.656 -8.914 1 94.62 100 GLU A CA 1
ATOM 732 C C 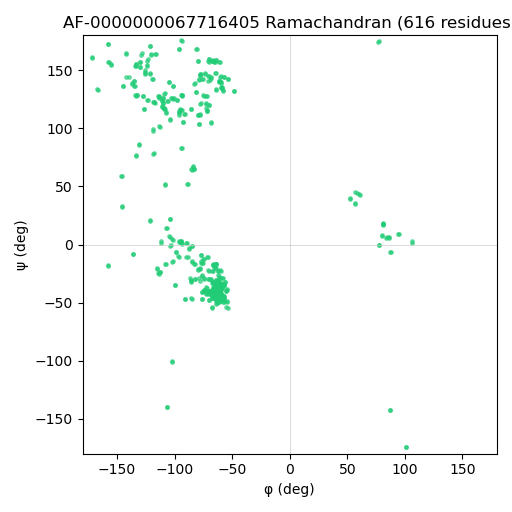. GLU A 1 100 ? -5.812 30.766 -9.875 1 94.62 100 GLU A C 1
ATOM 734 O O . GLU A 1 100 ? -6.383 30.203 -10.812 1 94.62 100 GLU A O 1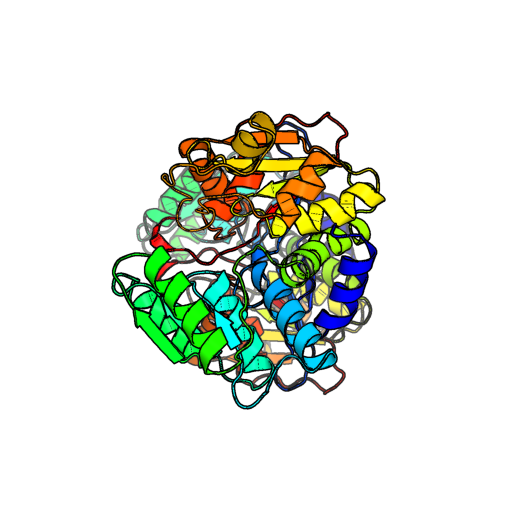
ATOM 739 N N . THR A 1 101 ? -4.57 30.656 -9.57 1 90.56 101 THR A N 1
ATOM 740 C CA . THR A 1 101 ? -3.674 29.906 -10.445 1 90.56 101 THR A CA 1
ATOM 741 C C . THR A 1 101 ? -3.678 28.422 -10.07 1 90.56 101 THR A C 1
ATOM 743 O O . THR A 1 101 ? -3.02 27.609 -10.719 1 90.56 101 THR A O 1
ATOM 746 N N . ALA A 1 102 ? -4.371 28.031 -9.047 1 90.5 102 ALA A N 1
ATOM 747 C CA . ALA A 1 102 ? -4.41 26.641 -8.633 1 90.5 102 ALA A CA 1
ATOM 748 C C . ALA A 1 102 ? -4.922 25.75 -9.758 1 90.5 102 ALA A C 1
ATOM 750 O O . ALA A 1 102 ? -5.91 26.062 -10.414 1 90.5 102 ALA A O 1
ATOM 751 N N . PRO A 1 103 ? -4.23 24.641 -10.023 1 87 103 PRO A N 1
ATOM 752 C CA . PRO A 1 103 ? -4.684 23.703 -11.062 1 87 103 PRO A CA 1
ATOM 753 C C . PRO A 1 103 ? -6.125 23.25 -10.859 1 87 103 PRO A C 1
ATOM 755 O O . PRO A 1 103 ? -6.535 22.969 -9.727 1 87 103 PRO A O 1
ATOM 758 N N . GLN A 1 104 ? -6.801 23.109 -11.945 1 90.75 104 GLN A N 1
ATOM 759 C CA . GLN A 1 104 ? -8.211 22.75 -11.914 1 90.75 104 GLN A CA 1
ATOM 760 C C . GLN A 1 104 ? -8.414 21.375 -11.281 1 90.75 104 GLN A C 1
ATOM 762 O O . GLN A 1 104 ? -9.406 21.141 -10.586 1 90.75 104 GLN A O 1
ATOM 767 N N . VAL A 1 105 ? -7.496 20.5 -11.523 1 85.75 105 VAL A N 1
ATOM 768 C CA . VAL A 1 105 ? -7.594 19.141 -10.992 1 85.75 105 VAL A CA 1
ATOM 769 C C . VAL A 1 105 ? -7.66 19.188 -9.469 1 85.75 105 VAL A C 1
ATOM 771 O O . VAL A 1 105 ? -8.383 18.406 -8.852 1 85.75 105 VAL A O 1
ATOM 774 N N . LYS A 1 106 ? -6.996 20.047 -8.875 1 87.88 106 LYS A N 1
ATOM 775 C CA . LYS A 1 106 ? -6.996 20.203 -7.426 1 87.88 106 LYS A CA 1
ATOM 776 C C . LYS A 1 106 ? -8.328 20.781 -6.934 1 87.88 106 LYS A C 1
ATOM 778 O O . LYS A 1 106 ? -8.875 20.312 -5.934 1 87.88 106 LYS A O 1
ATOM 783 N N . VAL A 1 107 ? -8.797 21.734 -7.676 1 92.88 107 VAL A N 1
ATOM 784 C CA . VAL A 1 107 ? -10.062 22.375 -7.34 1 92.88 107 VAL A CA 1
ATOM 785 C C . VAL A 1 107 ? -11.195 21.359 -7.43 1 92.88 107 VAL A C 1
ATOM 787 O O . VAL A 1 107 ? -12.016 21.25 -6.52 1 92.88 107 VAL A O 1
ATOM 790 N N . ASP A 1 108 ? -11.148 20.594 -8.461 1 92.62 108 ASP A N 1
ATOM 791 C CA . ASP A 1 108 ? -12.195 19.594 -8.672 1 92.62 108 ASP A CA 1
ATOM 792 C C . ASP A 1 108 ? -12.195 18.547 -7.562 1 92.62 108 ASP A C 1
ATOM 794 O O . ASP A 1 108 ? -13.25 18.109 -7.117 1 92.62 108 ASP A O 1
ATOM 798 N N . ARG A 1 109 ? -11.141 18.156 -7.102 1 91.56 109 ARG A N 1
ATOM 799 C CA . ARG A 1 109 ? -11.023 17.172 -6.031 1 91.56 109 ARG A CA 1
ATOM 800 C C . ARG A 1 109 ? -11.609 17.703 -4.727 1 91.56 109 ARG A C 1
ATOM 802 O O . ARG A 1 109 ? -12.25 16.969 -3.979 1 91.56 109 ARG A O 1
ATOM 809 N N . LEU A 1 110 ? -11.297 18.953 -4.492 1 95.88 110 LEU A N 1
ATOM 810 C CA . LEU A 1 110 ? -11.844 19.594 -3.305 1 95.88 110 LEU A CA 1
ATOM 811 C C . LEU A 1 110 ? -13.367 19.625 -3.363 1 95.88 110 LEU A C 1
ATOM 813 O O . LEU A 1 110 ? -14.039 19.312 -2.377 1 95.88 110 LEU A O 1
ATOM 817 N N . LYS A 1 111 ? -13.867 19.969 -4.535 1 96 111 LYS A N 1
ATOM 818 C CA . LYS A 1 111 ? -15.312 20.031 -4.723 1 96 111 LYS A CA 1
ATOM 819 C C . LYS A 1 111 ? -15.945 18.656 -4.602 1 96 111 LYS A C 1
ATOM 821 O O . LYS A 1 111 ? -17.078 18.531 -4.129 1 96 111 LYS A O 1
ATOM 826 N N . GLN A 1 112 ? -15.211 17.672 -5 1 93.75 112 GLN A N 1
ATOM 827 C CA . GLN A 1 112 ? -15.695 16.297 -4.875 1 93.75 112 GLN A CA 1
ATOM 828 C C . GLN A 1 112 ? -15.93 15.922 -3.414 1 93.75 112 GLN A C 1
ATOM 830 O O . GLN A 1 112 ? -16.781 15.094 -3.107 1 93.75 112 GLN A O 1
ATOM 835 N N . TYR A 1 113 ? -15.234 16.547 -2.527 1 94.62 113 TYR A N 1
ATOM 836 C CA . TYR A 1 113 ? -15.43 16.297 -1.104 1 94.62 113 TYR A CA 1
ATOM 837 C C . TYR A 1 113 ? -16.484 17.234 -0.521 1 94.62 113 TYR A C 1
ATOM 839 O O . TYR A 1 113 ? -16.672 17.266 0.696 1 94.62 113 TYR A O 1
ATOM 847 N N . GLY A 1 114 ? -17.062 18.078 -1.343 1 95.56 114 GLY A N 1
ATOM 848 C CA . GLY A 1 114 ? -18.172 18.922 -0.917 1 95.56 114 GLY A CA 1
ATOM 849 C C . GLY A 1 114 ? -17.734 20.312 -0.467 1 95.56 114 GLY A C 1
ATOM 850 O O . GLY A 1 114 ? -18.547 21.078 0.062 1 95.56 114 GLY A O 1
ATOM 851 N N . ALA A 1 115 ? -16.531 20.609 -0.679 1 98.06 115 ALA A N 1
ATOM 852 C CA . ALA A 1 115 ? -16.031 21.906 -0.218 1 98.06 115 ALA A CA 1
ATOM 853 C C . ALA A 1 115 ? -16.438 23.031 -1.17 1 98.06 115 ALA A C 1
ATOM 855 O O . ALA A 1 115 ? -16.531 22.812 -2.381 1 98.06 115 ALA A O 1
ATOM 856 N N . THR A 1 116 ? -16.766 24.156 -0.604 1 98.25 116 THR A N 1
ATOM 857 C CA . THR A 1 116 ? -16.812 25.391 -1.381 1 98.25 116 THR A CA 1
ATOM 858 C C . THR A 1 116 ? -15.406 25.922 -1.63 1 98.25 116 THR A C 1
ATOM 860 O O . THR A 1 116 ? -14.656 26.172 -0.685 1 98.25 116 THR A O 1
ATOM 863 N N . VAL A 1 117 ? -15.07 26.062 -2.914 1 98.19 117 VAL A N 1
ATOM 864 C CA . VAL A 1 117 ? -13.727 26.516 -3.252 1 98.19 117 VAL A CA 1
ATOM 865 C C . VAL A 1 117 ? -13.781 27.969 -3.736 1 98.19 117 VAL A C 1
ATOM 867 O O . VAL A 1 117 ? -14.555 28.297 -4.641 1 98.19 117 VAL A O 1
ATOM 870 N N . GLN A 1 118 ? -13.039 28.781 -3.08 1 97.56 118 GLN A N 1
ATOM 871 C CA . GLN A 1 118 ? -12.883 30.156 -3.508 1 97.56 118 GLN A CA 1
ATOM 872 C C . GLN A 1 118 ? -11.477 30.422 -4.035 1 97.56 118 GLN A C 1
ATOM 874 O O . GLN A 1 118 ? -10.492 30.188 -3.334 1 97.56 118 GLN A O 1
ATOM 879 N N . GLN A 1 119 ? -11.422 30.828 -5.199 1 96.31 119 GLN A N 1
ATOM 880 C CA . GLN A 1 119 ? -10.133 31.156 -5.805 1 96.31 119 GLN A CA 1
ATOM 881 C C . GLN A 1 119 ? -9.852 32.656 -5.703 1 96.31 119 GLN A C 1
ATOM 883 O O . GLN A 1 119 ? -10.531 33.469 -6.332 1 96.31 119 GLN A O 1
ATOM 888 N N . ILE A 1 120 ? -8.867 33 -4.93 1 94.81 120 ILE A N 1
ATOM 889 C CA . ILE A 1 120 ? -8.594 34.375 -4.59 1 94.81 120 ILE A CA 1
ATOM 890 C C . ILE A 1 120 ? -7.102 34.656 -4.73 1 94.81 120 ILE A C 1
ATOM 892 O O . ILE A 1 120 ? -6.273 33.938 -4.184 1 94.81 120 ILE A O 1
ATOM 896 N N . GLY A 1 121 ? -6.762 35.719 -5.469 1 92.88 121 GLY A N 1
ATOM 897 C CA . GLY A 1 121 ? -5.375 36.156 -5.574 1 92.88 121 GLY A CA 1
ATOM 898 C C . GLY A 1 121 ? -4.551 35.281 -6.512 1 92.88 121 GLY A C 1
ATOM 899 O O . GLY A 1 121 ? -5.031 34.281 -7.008 1 92.88 121 GLY A O 1
ATOM 900 N N . SER A 1 122 ? -3.26 35.781 -6.695 1 91.5 122 SER A N 1
ATOM 901 C CA . SER A 1 122 ? -2.373 35.062 -7.613 1 91.5 122 SER A CA 1
ATOM 902 C C . SER A 1 122 ? -1.376 34.188 -6.859 1 91.5 122 SER A C 1
ATOM 904 O O . SER A 1 122 ? -0.772 33.281 -7.438 1 91.5 122 SER A O 1
ATOM 906 N N . GLU A 1 123 ? -1.329 34.5 -5.598 1 89.94 123 GLU A N 1
ATOM 907 C CA . GLU A 1 123 ? -0.339 33.781 -4.797 1 89.94 123 GLU A CA 1
ATOM 908 C C . GLU A 1 123 ? -0.97 33.156 -3.547 1 89.94 123 GLU A C 1
ATOM 910 O O . GLU A 1 123 ? -2.02 33.625 -3.092 1 89.94 123 GLU A O 1
ATOM 915 N N . TYR A 1 124 ? -0.257 32.281 -2.979 1 88.44 124 TYR A N 1
ATOM 916 C CA . TYR A 1 124 ? -0.727 31.578 -1.785 1 88.44 124 TYR A CA 1
ATOM 917 C C . TYR A 1 124 ? -0.964 32.562 -0.641 1 88.44 124 TYR A C 1
ATOM 919 O O . TYR A 1 124 ? -1.938 32.406 0.105 1 88.44 124 TYR A O 1
ATOM 927 N N . ALA A 1 125 ? -0.09 33.469 -0.524 1 89.62 125 ALA A N 1
ATOM 928 C CA . ALA A 1 125 ? -0.168 34.438 0.577 1 89.62 125 ALA A CA 1
ATOM 929 C C . ALA A 1 125 ? -1.503 35.188 0.568 1 89.62 125 ALA A C 1
ATOM 931 O O . ALA A 1 125 ? -2.068 35.469 1.626 1 89.62 125 ALA A O 1
ATOM 932 N N . GLU A 1 126 ? -1.985 35.406 -0.564 1 93.75 126 GLU A N 1
ATOM 933 C CA . GLU A 1 126 ? -3.26 36.125 -0.689 1 93.75 126 GLU A CA 1
ATOM 934 C C . GLU A 1 126 ? -4.426 35.219 -0.297 1 93.75 126 GLU A C 1
ATOM 936 O O . GLU A 1 126 ? -5.371 35.656 0.36 1 93.75 126 GLU A O 1
ATOM 941 N N . ALA A 1 127 ? -4.336 34 -0.702 1 94.31 127 ALA A N 1
ATOM 942 C CA . ALA A 1 127 ? -5.359 33.062 -0.311 1 94.31 127 ALA A CA 1
ATOM 943 C C . ALA A 1 127 ? -5.371 32.844 1.201 1 94.31 127 ALA A C 1
ATOM 945 O O . ALA A 1 127 ? -6.438 32.719 1.81 1 94.31 127 ALA A O 1
ATOM 946 N N . PHE A 1 128 ? -4.227 32.781 1.771 1 94.5 128 PHE A N 1
ATOM 947 C CA . PHE A 1 128 ? -4.102 32.625 3.215 1 94.5 128 PHE A CA 1
ATOM 948 C C . PHE A 1 128 ? -4.734 33.812 3.941 1 94.5 128 PHE A C 1
ATOM 950 O O . PHE A 1 128 ? -5.504 33.625 4.887 1 94.5 128 PHE A O 1
ATOM 957 N N . GLU A 1 129 ? -4.43 35 3.506 1 96.12 129 GLU A N 1
ATOM 958 C CA . GLU A 1 129 ? -5 36.219 4.109 1 96.12 129 GLU A CA 1
ATOM 959 C C . GLU A 1 129 ? -6.52 36.219 3.969 1 96.12 129 GLU A C 1
ATOM 961 O O . GLU A 1 129 ? -7.227 36.625 4.895 1 96.12 129 GLU A O 1
ATOM 966 N N . ALA A 1 130 ? -6.934 35.812 2.859 1 97 130 ALA A N 1
ATOM 967 C CA . ALA A 1 130 ? -8.375 35.75 2.627 1 97 130 ALA A CA 1
ATOM 968 C C . ALA A 1 130 ? -9.039 34.75 3.568 1 97 130 ALA A C 1
ATOM 970 O O . ALA A 1 130 ? -10.156 34.969 4.027 1 97 130 ALA A O 1
ATOM 971 N N . ALA A 1 131 ? -8.406 33.656 3.82 1 97.56 131 ALA A N 1
ATOM 972 C CA . ALA A 1 131 ? -8.93 32.656 4.75 1 97.56 131 ALA A CA 1
ATOM 973 C C . ALA A 1 131 ? -9.023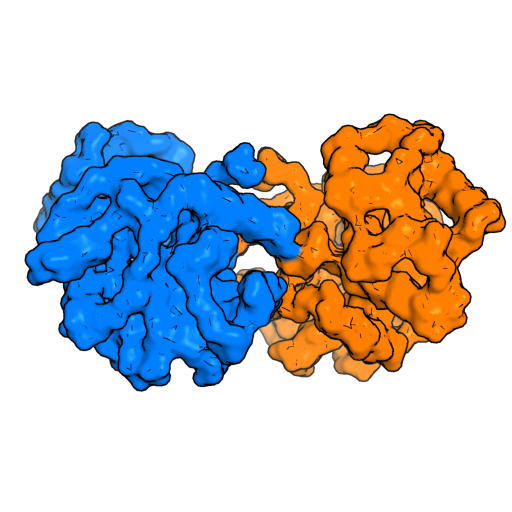 33.219 6.164 1 97.56 131 ALA A C 1
ATOM 975 O O . ALA A 1 131 ? -9.984 32.938 6.891 1 97.56 131 ALA A O 1
ATOM 976 N N . GLN A 1 132 ? -8.023 34 6.504 1 97.06 132 GLN A N 1
ATOM 977 C CA . GLN A 1 132 ? -8.047 34.656 7.812 1 97.06 132 GLN A CA 1
ATOM 978 C C . GLN A 1 132 ? -9.203 35.625 7.926 1 97.06 132 GLN A C 1
ATOM 980 O O . GLN A 1 132 ? -9.883 35.688 8.953 1 97.06 132 GLN A O 1
ATOM 985 N N . THR A 1 133 ? -9.383 36.375 6.883 1 97.75 133 THR A N 1
ATOM 986 C CA . THR A 1 133 ? -10.5 37.312 6.836 1 97.75 133 THR A CA 1
ATOM 987 C C . THR A 1 133 ? -11.828 36.562 6.93 1 97.75 133 THR A C 1
ATOM 989 O O . THR A 1 133 ? -12.727 36.969 7.664 1 97.75 133 THR A O 1
ATOM 992 N N . PHE A 1 134 ? -11.93 35.5 6.211 1 97.69 134 PHE A N 1
ATOM 993 C CA . PHE A 1 134 ? -13.133 34.656 6.227 1 97.69 134 PHE A CA 1
ATOM 994 C C . PHE A 1 134 ? -13.43 34.156 7.637 1 97.69 134 PHE A C 1
ATOM 996 O O . PHE A 1 134 ? -14.578 34.188 8.078 1 97.69 134 PHE A O 1
ATOM 1003 N N . GLU A 1 135 ? -12.391 33.656 8.297 1 97.75 135 GLU A N 1
ATOM 1004 C CA . GLU A 1 135 ? -12.531 33.25 9.68 1 97.75 135 GLU A CA 1
ATOM 1005 C C . GLU A 1 135 ? -13.078 34.375 10.555 1 97.75 135 GLU A C 1
ATOM 1007 O O . GLU A 1 135 ? -14.023 34.156 11.32 1 97.75 135 GLU A O 1
ATOM 1012 N N . SER A 1 136 ? -12.477 35.562 10.438 1 97.94 136 SER A N 1
ATOM 1013 C CA . SER A 1 136 ? -12.852 36.719 11.258 1 97.94 136 SER A CA 1
ATOM 1014 C C . SER A 1 136 ? -14.289 37.156 10.992 1 97.94 136 SER A C 1
ATOM 1016 O O . SER A 1 136 ? -15.008 37.531 11.914 1 97.94 136 SER A O 1
ATOM 1018 N N . GLU A 1 137 ? -14.719 37 9.781 1 98 137 GLU A N 1
ATOM 1019 C CA . GLU A 1 137 ? -16.031 37.5 9.375 1 98 137 GLU A CA 1
ATOM 1020 C C . GLU A 1 137 ? -17.125 36.5 9.672 1 98 137 GLU A C 1
ATOM 1022 O O . GLU A 1 137 ? -18.266 36.906 9.977 1 98 137 GLU A O 1
ATOM 1027 N N . THR A 1 138 ? -16.844 35.25 9.617 1 98 138 THR A N 1
ATOM 1028 C CA . THR A 1 138 ? -17.906 34.281 9.648 1 98 138 THR A CA 1
ATOM 1029 C C . THR A 1 138 ? -17.859 33.469 10.945 1 98 138 THR A C 1
ATOM 1031 O O . THR A 1 138 ? -18.844 32.812 11.312 1 98 138 THR A O 1
ATOM 1034 N N . GLY A 1 139 ? -16.641 33.438 11.539 1 98 139 GLY A N 1
ATOM 1035 C CA . GLY A 1 139 ? -16.453 32.594 12.703 1 98 139 GLY A CA 1
ATOM 1036 C C . GLY A 1 139 ? -16.094 31.156 12.344 1 98 139 GLY A C 1
ATOM 1037 O O . GLY A 1 139 ? -16.031 30.281 13.219 1 98 139 GLY A O 1
ATOM 1038 N N . ALA A 1 140 ? -15.867 30.859 11.07 1 98.62 140 ALA A N 1
ATOM 1039 C CA . ALA A 1 140 ? -15.445 29.531 10.648 1 98.62 140 ALA A CA 1
ATOM 1040 C C . ALA A 1 140 ? -14.156 29.109 11.344 1 98.62 140 ALA A C 1
ATOM 1042 O O . ALA A 1 140 ? -13.289 29.953 11.617 1 98.62 140 ALA A O 1
ATOM 1043 N N . LEU A 1 141 ? -14.07 27.875 11.633 1 98.75 141 LEU A N 1
ATOM 1044 C CA . LEU A 1 141 ? -12.852 27.344 12.242 1 98.75 141 LEU A CA 1
ATOM 1045 C C . LEU A 1 141 ? -11.711 27.297 11.234 1 98.75 141 LEU A C 1
ATOM 1047 O O . LEU A 1 141 ? -11.789 26.594 10.234 1 98.75 141 LEU A O 1
ATOM 1051 N N . PHE A 1 142 ? -10.719 28.047 11.469 1 98.69 142 PHE A N 1
ATOM 1052 C CA . PHE A 1 142 ? -9.555 27.984 10.594 1 98.69 142 PHE A CA 1
ATOM 1053 C C . PHE A 1 142 ? -8.742 26.719 10.852 1 98.69 142 PHE A C 1
ATOM 1055 O O . PHE A 1 142 ? -8.406 26.422 12 1 98.69 142 PHE A O 1
ATOM 1062 N N . CYS A 1 143 ? -8.469 25.984 9.82 1 98.69 143 CYS A N 1
ATOM 1063 C CA . CYS A 1 143 ? -7.645 24.781 9.859 1 98.69 143 CYS A CA 1
ATOM 1064 C C . CYS A 1 143 ? -6.336 25 9.102 1 98.69 143 CYS A C 1
ATOM 1066 O O . CYS A 1 143 ? -6.301 24.891 7.879 1 98.69 143 CYS A O 1
ATOM 1068 N N . HIS A 1 144 ? -5.309 25.234 9.836 1 97.44 144 HIS A N 1
ATOM 1069 C CA . HIS A 1 144 ? -3.996 25.453 9.25 1 97.44 144 HIS A CA 1
ATOM 1070 C C . HIS A 1 144 ? -3.426 24.172 8.656 1 97.44 144 HIS A C 1
ATOM 1072 O O . HIS A 1 144 ? -3.771 23.078 9.102 1 97.44 144 HIS A O 1
ATOM 1078 N N . ALA A 1 145 ? -2.529 24.344 7.75 1 96.69 145 ALA A N 1
ATOM 1079 C CA . ALA A 1 145 ? -1.947 23.188 7.078 1 96.69 145 ALA A CA 1
ATOM 1080 C C . ALA A 1 145 ? -1.037 22.406 8.016 1 96.69 145 ALA A C 1
ATOM 1082 O O . ALA A 1 145 ? -0.872 21.188 7.867 1 96.69 145 ALA A O 1
ATOM 1083 N N . TYR A 1 146 ? -0.393 23.094 9.016 1 97.5 146 TYR A N 1
ATOM 1084 C CA . TYR A 1 146 ? 0.557 22.328 9.82 1 97.5 146 TYR A CA 1
ATOM 1085 C C . TYR A 1 146 ? 0.778 22.984 11.172 1 97.5 146 TYR A C 1
ATOM 1087 O O . TYR A 1 146 ? 1.268 22.344 12.109 1 97.5 146 TYR A O 1
ATOM 1095 N N . ASP A 1 147 ? 0.438 24.297 11.391 1 96.62 147 ASP A N 1
ATOM 1096 C CA . ASP A 1 147 ? 0.971 25.031 12.531 1 96.62 147 ASP A CA 1
ATOM 1097 C C . ASP A 1 147 ? -0.108 25.281 13.578 1 96.62 147 ASP A C 1
ATOM 1099 O O . ASP A 1 147 ? -0.339 26.422 13.992 1 96.62 147 ASP A O 1
ATOM 1103 N N . GLN A 1 148 ? -0.756 24.266 13.969 1 97.94 148 GLN A N 1
ATOM 1104 C CA . GLN A 1 148 ? -1.695 24.25 15.086 1 97.94 148 GLN A CA 1
ATOM 1105 C C . GLN A 1 148 ? -1.504 23 15.945 1 97.94 148 GLN A C 1
ATOM 1107 O O . GLN A 1 148 ? -1.274 21.906 15.414 1 97.94 148 GLN A O 1
ATOM 1112 N N . PRO A 1 149 ? -1.559 23.188 17.25 1 98.25 149 PRO A N 1
ATOM 1113 C CA . PRO A 1 149 ? -1.278 22.062 18.141 1 98.25 149 PRO A CA 1
ATOM 1114 C C . PRO A 1 149 ? -2.162 20.844 17.859 1 98.25 149 PRO A C 1
ATOM 1116 O O . PRO A 1 149 ? -1.678 19.719 17.859 1 98.25 149 PRO A O 1
ATOM 1119 N N . ASP A 1 150 ? -3.445 21.094 17.578 1 98.62 150 ASP A N 1
ATOM 1120 C CA . ASP A 1 150 ? -4.367 20 17.328 1 98.62 150 ASP A CA 1
ATOM 1121 C C . ASP A 1 150 ? -4.004 19.25 16.047 1 98.62 150 ASP A C 1
ATOM 1123 O O . ASP A 1 150 ? -4.156 18.031 15.961 1 98.62 150 ASP A O 1
ATOM 1127 N N . ILE A 1 151 ? -3.574 20 15.062 1 98.69 151 ILE A N 1
ATOM 1128 C CA . ILE A 1 151 ? -3.16 19.406 13.797 1 98.69 151 ILE A CA 1
ATOM 1129 C C . ILE A 1 151 ? -1.941 18.516 14.016 1 98.69 151 ILE A C 1
ATOM 1131 O O . ILE A 1 151 ? -1.932 17.344 13.602 1 98.69 151 ILE A O 1
ATOM 1135 N N . ALA A 1 152 ? -0.978 19.016 14.703 1 98.88 152 ALA A N 1
ATOM 1136 C CA . ALA A 1 152 ? 0.254 18.281 14.969 1 98.88 152 ALA A CA 1
ATOM 1137 C C . ALA A 1 152 ? -0.015 17.062 15.844 1 98.88 152 ALA A C 1
ATOM 1139 O O . ALA A 1 152 ? 0.548 15.984 15.625 1 98.88 152 ALA A O 1
ATOM 1140 N N . ALA A 1 153 ? -0.857 17.266 16.859 1 98.88 153 ALA A N 1
ATOM 1141 C CA . ALA A 1 153 ? -1.197 16.141 17.75 1 98.88 153 ALA A CA 1
ATOM 1142 C C . ALA A 1 153 ? -1.838 15 16.969 1 98.88 153 ALA A C 1
ATOM 1144 O O . ALA A 1 153 ? -1.535 13.828 17.203 1 98.88 153 ALA A O 1
ATOM 1145 N N . GLY A 1 154 ? -2.727 15.359 16.047 1 98.94 154 GLY A N 1
ATOM 1146 C CA . GLY A 1 154 ? -3.326 14.352 15.195 1 98.94 154 GLY A CA 1
ATOM 1147 C C . GLY A 1 154 ? -2.305 13.57 14.383 1 98.94 154 GLY A C 1
ATOM 1148 O O . GLY A 1 154 ? -2.387 12.352 14.281 1 98.94 154 GLY A O 1
ATOM 1149 N N . ALA A 1 155 ? -1.338 14.281 13.82 1 98.88 155 ALA A N 1
ATOM 1150 C CA . ALA A 1 155 ? -0.278 13.648 13.047 1 98.88 155 ALA A CA 1
ATOM 1151 C C . ALA A 1 155 ? 0.571 12.727 13.914 1 98.88 155 ALA A C 1
ATOM 1153 O O . ALA A 1 155 ? 1.039 11.68 13.461 1 98.88 155 ALA A O 1
ATOM 1154 N N . GLY A 1 156 ? 0.695 13.07 15.188 1 98.94 156 GLY A N 1
ATOM 1155 C CA . GLY A 1 156 ? 1.54 12.344 16.109 1 98.94 156 GLY A CA 1
ATOM 1156 C C . GLY A 1 156 ? 1.046 10.938 16.391 1 98.94 156 GLY A C 1
ATOM 1157 O O . GLY A 1 156 ? 1.807 10.086 16.859 1 98.94 156 GLY A O 1
ATOM 1158 N N . VAL A 1 157 ? -0.208 10.664 16.094 1 98.94 157 VAL A N 1
ATOM 1159 C CA . VAL A 1 157 ? -0.789 9.344 16.312 1 98.94 157 VAL A CA 1
ATOM 1160 C C . VAL A 1 157 ? -0.004 8.297 15.523 1 98.94 157 VAL A C 1
ATOM 1162 O O . VAL A 1 157 ? 0.139 7.156 15.977 1 98.94 157 VAL A O 1
ATOM 1165 N N . ILE A 1 158 ? 0.581 8.719 14.422 1 98.94 158 ILE A N 1
ATOM 1166 C CA . ILE A 1 158 ? 1.422 7.84 13.617 1 98.94 158 ILE A CA 1
ATOM 1167 C C . ILE A 1 158 ? 2.566 7.301 14.469 1 98.94 158 ILE A C 1
ATOM 1169 O O . ILE A 1 158 ? 2.877 6.105 14.422 1 98.94 158 ILE A O 1
ATOM 1173 N N . GLY A 1 159 ? 3.18 8.188 15.242 1 98.94 159 GLY A N 1
ATOM 1174 C CA . GLY A 1 159 ? 4.258 7.777 16.125 1 98.94 159 GLY A CA 1
ATOM 1175 C C . GLY A 1 159 ? 3.822 6.773 17.172 1 98.94 159 GLY A C 1
ATOM 1176 O O . GLY A 1 159 ? 4.539 5.809 17.453 1 98.94 159 GLY A O 1
ATOM 1177 N N . LEU A 1 160 ? 2.629 6.961 17.734 1 98.88 160 LEU A N 1
ATOM 1178 C CA . LEU A 1 160 ? 2.092 6.023 18.703 1 98.88 160 LEU A CA 1
ATOM 1179 C C . LEU A 1 160 ? 1.898 4.641 18.094 1 98.88 160 LEU A C 1
ATOM 1181 O O . LEU A 1 160 ? 2.248 3.629 18.703 1 98.88 160 LEU A O 1
ATOM 1185 N N . GLU A 1 161 ? 1.378 4.633 16.922 1 98.88 161 GLU A N 1
ATOM 1186 C CA . GLU A 1 161 ? 1.154 3.361 16.25 1 98.88 161 GLU A CA 1
ATOM 1187 C C . GLU A 1 161 ? 2.471 2.643 15.969 1 98.88 161 GLU A C 1
ATOM 1189 O O . GLU A 1 161 ? 2.557 1.42 16.109 1 98.88 161 GLU A O 1
ATOM 1194 N N . ILE A 1 162 ? 3.488 3.402 15.547 1 98.94 162 ILE A N 1
ATOM 1195 C CA . ILE A 1 162 ? 4.793 2.809 15.273 1 98.94 162 ILE A CA 1
ATOM 1196 C C . ILE A 1 162 ? 5.352 2.18 16.547 1 98.94 162 ILE A C 1
ATOM 1198 O O . ILE A 1 162 ? 5.801 1.032 16.531 1 98.94 162 ILE A O 1
ATOM 1202 N N . VAL A 1 163 ? 5.27 2.918 17.672 1 98.75 163 VAL A N 1
ATOM 1203 C CA . VAL A 1 163 ? 5.809 2.436 18.938 1 98.75 163 VAL A CA 1
ATOM 1204 C C . VAL A 1 163 ? 5.039 1.197 19.391 1 98.75 163 VAL A C 1
ATOM 1206 O O . VAL A 1 163 ? 5.621 0.263 19.938 1 98.75 163 VAL A O 1
ATOM 1209 N N . GLU A 1 164 ? 3.76 1.156 19.141 1 98.31 164 GLU A N 1
ATOM 1210 C CA . GLU A 1 164 ? 2.928 0.013 19.5 1 98.31 164 GLU A CA 1
ATOM 1211 C C . GLU A 1 164 ? 3.279 -1.214 18.672 1 98.31 164 GLU A C 1
ATOM 1213 O O . GLU A 1 164 ? 3.381 -2.322 19.188 1 98.31 164 GLU A O 1
ATOM 1218 N N . ASP A 1 165 ? 3.479 -1.062 17.422 1 98.19 165 ASP A N 1
ATOM 1219 C CA . ASP A 1 165 ? 3.686 -2.17 16.5 1 98.19 165 ASP A CA 1
ATOM 1220 C C . ASP A 1 165 ? 5.137 -2.646 16.531 1 98.19 165 ASP A C 1
ATOM 1222 O O . ASP A 1 165 ? 5.422 -3.801 16.203 1 98.19 165 ASP A O 1
ATOM 1226 N N . LEU A 1 166 ? 6.043 -1.778 16.812 1 98.44 166 LEU A N 1
ATOM 1227 C CA . LEU A 1 166 ? 7.477 -2.035 16.875 1 98.44 166 LEU A CA 1
ATOM 1228 C C . LEU A 1 166 ? 8.07 -1.43 18.141 1 98.44 166 LEU A C 1
ATOM 1230 O O . LEU A 1 166 ? 8.805 -0.44 18.078 1 98.44 166 LEU A O 1
ATOM 1234 N N . PRO A 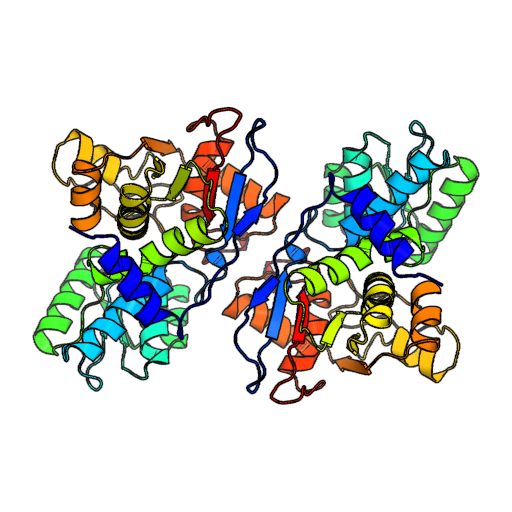1 167 ? 7.863 -2.061 19.25 1 98 167 PRO A N 1
ATOM 1235 C CA . PRO A 1 167 ? 8.195 -1.459 20.547 1 98 167 PRO A CA 1
ATOM 1236 C C . PRO A 1 167 ? 9.695 -1.218 20.719 1 98 167 PRO A C 1
ATOM 1238 O O . PRO A 1 167 ? 10.102 -0.404 21.547 1 98 167 PRO A O 1
ATOM 1241 N N . ASP A 1 168 ? 10.531 -1.904 19.938 1 97.81 168 ASP A N 1
ATOM 1242 C CA . ASP A 1 168 ? 11.969 -1.746 20.078 1 97.81 168 ASP A CA 1
ATOM 1243 C C . ASP A 1 168 ? 12.539 -0.878 18.953 1 97.81 168 ASP A C 1
ATOM 1245 O O . ASP A 1 168 ? 13.719 -0.994 18.609 1 97.81 168 ASP A O 1
ATOM 1249 N N . VAL A 1 169 ? 11.703 -0.052 18.328 1 98.62 169 VAL A N 1
ATOM 1250 C CA . VAL A 1 169 ? 12.172 0.882 17.312 1 98.62 169 VAL A CA 1
ATOM 1251 C C . VAL A 1 169 ? 13.211 1.826 17.922 1 98.62 169 VAL A C 1
ATOM 1253 O O . VAL A 1 169 ? 13.055 2.281 19.062 1 98.62 169 VAL A O 1
ATOM 1256 N N . ASP A 1 170 ? 14.25 2.088 17.141 1 98.56 170 ASP A N 1
ATOM 1257 C CA . ASP A 1 170 ? 15.312 2.979 17.609 1 98.56 170 ASP A CA 1
ATOM 1258 C C . ASP A 1 170 ? 15.141 4.383 17.031 1 98.56 170 ASP A C 1
ATOM 1260 O O . ASP A 1 170 ? 15.492 5.371 17.688 1 98.56 170 ASP A O 1
ATOM 1264 N N . THR A 1 171 ? 14.648 4.426 15.797 1 98.75 171 THR A N 1
ATOM 1265 C CA . THR A 1 171 ? 14.625 5.684 15.055 1 98.75 171 THR A CA 1
ATOM 1266 C C . THR A 1 171 ? 13.391 5.77 14.172 1 98.75 171 THR A C 1
ATOM 1268 O O . THR A 1 171 ? 13.008 4.785 13.531 1 98.75 171 THR A O 1
ATOM 1271 N N . ILE A 1 172 ? 12.773 6.875 14.156 1 98.94 172 ILE A N 1
ATOM 1272 C CA . ILE A 1 172 ? 11.711 7.18 13.211 1 98.94 172 ILE A CA 1
ATOM 1273 C C . ILE A 1 172 ? 12.156 8.289 12.266 1 98.94 172 ILE A C 1
ATOM 1275 O O . ILE A 1 172 ? 12.672 9.32 12.711 1 98.94 172 ILE A O 1
ATOM 1279 N N . VAL A 1 173 ? 12.055 8.031 10.969 1 98.94 173 VAL A N 1
ATOM 1280 C CA . VAL A 1 173 ? 12.461 8.977 9.938 1 98.94 173 VAL A CA 1
ATOM 1281 C C . VAL A 1 173 ? 11.227 9.656 9.344 1 98.94 173 VAL A C 1
ATOM 1283 O O . VAL A 1 173 ? 10.297 8.977 8.891 1 98.94 173 VAL A O 1
ATOM 1286 N N . VAL A 1 174 ? 11.234 10.984 9.359 1 98.94 174 VAL A N 1
ATOM 1287 C CA . VAL A 1 174 ? 10.047 11.734 8.961 1 98.94 174 VAL A CA 1
ATOM 1288 C C . VAL A 1 174 ? 10.445 12.883 8.031 1 98.94 174 VAL A C 1
ATOM 1290 O O . VAL A 1 174 ? 11.516 13.477 8.188 1 98.94 174 VAL A O 1
ATOM 1293 N N . ALA A 1 175 ? 9.617 13.125 7.004 1 98.94 175 ALA A N 1
ATOM 1294 C CA . ALA A 1 175 ? 9.797 14.289 6.145 1 98.94 175 ALA A CA 1
ATOM 1295 C C . ALA A 1 175 ? 9.281 15.555 6.824 1 98.94 175 ALA A C 1
ATOM 1297 O O . ALA A 1 175 ? 8.289 15.508 7.559 1 98.94 175 ALA A O 1
ATOM 1298 N N . VAL A 1 176 ? 9.984 16.656 6.527 1 98.88 176 VAL A N 1
ATOM 1299 C CA . VAL A 1 176 ? 9.625 17.906 7.18 1 98.88 176 VAL A CA 1
ATOM 1300 C C . VAL A 1 176 ? 9.398 19 6.125 1 98.88 176 VAL A C 1
ATOM 1302 O O . VAL A 1 176 ? 10.281 19.266 5.309 1 98.88 176 VAL A O 1
ATOM 1305 N N . GLY A 1 177 ? 8.203 19.484 6.07 1 98.19 177 GLY A N 1
ATOM 1306 C CA . GLY A 1 177 ? 7.863 20.734 5.43 1 98.19 177 GLY A CA 1
ATOM 1307 C C . GLY A 1 177 ? 7.641 21.875 6.414 1 98.19 177 GLY A C 1
ATOM 1308 O O . GLY A 1 177 ? 8.586 22.344 7.047 1 98.19 177 GLY A O 1
ATOM 1309 N N . GLY A 1 178 ? 6.375 22.141 6.66 1 98 178 GLY A N 1
ATOM 1310 C CA . GLY A 1 178 ? 6.039 23.109 7.684 1 98 178 GLY A CA 1
ATOM 1311 C C . GLY A 1 178 ? 6.207 22.578 9.094 1 98 178 GLY A C 1
ATOM 1312 O O . GLY A 1 178 ? 6.199 23.344 10.062 1 98 178 GLY A O 1
ATOM 1313 N N . GLY A 1 179 ? 6.301 21.312 9.234 1 98.75 179 GLY A N 1
ATOM 1314 C CA . GLY A 1 179 ? 6.754 20.75 10.492 1 98.75 179 GLY A CA 1
ATOM 1315 C C . GLY A 1 179 ? 5.637 20.109 11.297 1 98.75 179 GLY A C 1
ATOM 1316 O O . GLY A 1 179 ? 5.867 19.609 12.406 1 98.75 179 GLY A O 1
ATOM 1317 N N . GLY A 1 180 ? 4.398 20.094 10.773 1 98.69 180 GLY A N 1
ATOM 1318 C CA . GLY A 1 180 ? 3.293 19.516 11.516 1 98.69 180 GLY A CA 1
ATOM 1319 C C . GLY A 1 180 ? 3.486 18.031 11.82 1 98.69 180 GLY A C 1
ATOM 1320 O O . GLY A 1 180 ? 3.279 17.594 12.953 1 98.69 180 GLY A O 1
ATOM 1321 N N . LEU A 1 181 ? 3.842 17.25 10.812 1 98.88 181 LEU A N 1
ATOM 1322 C CA . LEU A 1 181 ? 4.105 15.828 11.008 1 98.88 181 LEU A CA 1
ATOM 1323 C C . LEU A 1 181 ? 5.262 15.617 11.984 1 98.88 181 LEU A C 1
ATOM 1325 O O . LEU A 1 181 ? 5.145 14.844 12.938 1 98.88 181 LEU A O 1
ATOM 1329 N N . TYR A 1 182 ? 6.316 16.344 11.789 1 98.94 182 TYR A N 1
ATOM 1330 C CA . TYR A 1 182 ? 7.5 16.234 12.633 1 98.94 182 TYR A CA 1
ATOM 1331 C C . TYR A 1 182 ? 7.164 16.547 14.086 1 98.94 182 TYR A C 1
ATOM 1333 O O . TYR A 1 182 ? 7.555 15.812 15 1 98.94 182 TYR A O 1
ATOM 1341 N N . ALA A 1 183 ? 6.449 17.625 14.305 1 98.88 183 ALA A N 1
ATOM 1342 C CA . ALA A 1 183 ? 6.121 18.031 15.672 1 98.88 183 ALA A CA 1
ATOM 1343 C C . ALA A 1 183 ? 5.367 16.922 16.406 1 98.88 183 ALA A C 1
ATOM 1345 O O . ALA A 1 183 ? 5.672 16.625 17.562 1 98.88 183 ALA A O 1
ATOM 1346 N N . GLY A 1 184 ? 4.391 16.344 15.727 1 98.88 184 GLY A N 1
ATOM 1347 C CA . GLY A 1 184 ? 3.645 15.242 16.312 1 98.88 184 GLY A CA 1
ATOM 1348 C C . GLY A 1 184 ? 4.512 14.047 16.641 1 98.88 184 GLY A C 1
ATOM 1349 O O . GLY A 1 184 ? 4.445 13.523 17.766 1 98.88 184 GLY A O 1
ATOM 1350 N N . ILE A 1 185 ? 5.359 13.625 15.695 1 98.94 185 ILE A N 1
ATOM 1351 C CA . ILE A 1 185 ? 6.238 12.469 15.891 1 98.94 185 ILE A CA 1
ATOM 1352 C C . ILE A 1 185 ? 7.223 12.758 17.016 1 98.94 185 ILE A C 1
ATOM 1354 O O . ILE A 1 185 ? 7.465 11.906 17.875 1 98.94 185 ILE A O 1
ATOM 1358 N N . ALA A 1 186 ? 7.742 13.992 17.016 1 98.75 186 ALA A N 1
ATOM 1359 C CA . ALA A 1 186 ? 8.734 14.391 18.016 1 98.75 186 ALA A CA 1
ATOM 1360 C C . ALA A 1 186 ? 8.141 14.328 19.422 1 98.75 186 ALA A C 1
ATOM 1362 O O . ALA A 1 186 ? 8.828 13.938 20.375 1 98.75 186 ALA A O 1
ATOM 1363 N N . ALA A 1 187 ? 6.922 14.719 19.578 1 98.44 187 ALA A N 1
ATOM 1364 C CA . ALA A 1 187 ? 6.27 14.672 20.891 1 98.44 187 ALA A CA 1
ATOM 1365 C C . ALA A 1 187 ? 6.207 13.242 21.422 1 98.44 187 ALA A C 1
ATOM 1367 O O . ALA A 1 187 ? 6.348 13.016 22.625 1 98.44 187 ALA A O 1
ATOM 1368 N N . VAL A 1 188 ? 6.008 12.281 20.547 1 98.69 188 VAL A N 1
ATOM 1369 C CA . VAL A 1 188 ? 5.898 10.875 20.922 1 98.69 188 VAL A CA 1
ATOM 1370 C C . VAL A 1 188 ? 7.281 10.312 21.234 1 98.69 188 VAL A C 1
ATOM 1372 O O . VAL A 1 188 ? 7.488 9.711 22.297 1 98.69 188 VAL A O 1
ATOM 1375 N N . VAL A 1 189 ? 8.242 10.625 20.312 1 97.5 189 VAL A N 1
ATOM 1376 C CA . VAL A 1 189 ? 9.523 9.945 20.422 1 97.5 189 VAL A CA 1
ATOM 1377 C C . VAL A 1 189 ? 10.32 10.523 21.594 1 97.5 189 VAL A C 1
ATOM 1379 O O . VAL A 1 189 ? 11.094 9.812 22.234 1 97.5 189 VAL A O 1
ATOM 1382 N N . ALA A 1 190 ? 10.109 11.812 21.906 1 95.94 190 ALA A N 1
ATOM 1383 C CA . ALA A 1 190 ? 10.766 12.422 23.062 1 95.94 190 ALA A CA 1
ATOM 1384 C C . ALA A 1 190 ? 10.398 11.695 24.359 1 95.94 190 ALA A C 1
ATOM 1386 O O . ALA A 1 190 ? 11.242 11.539 25.25 1 95.94 190 ALA A O 1
ATOM 1387 N N . ALA A 1 191 ? 9.258 11.211 24.453 1 94.81 191 ALA A N 1
ATOM 1388 C CA . ALA A 1 191 ? 8.773 10.547 25.656 1 94.81 191 ALA A CA 1
ATOM 1389 C C . ALA A 1 191 ? 9.242 9.094 25.703 1 94.81 191 ALA A C 1
ATOM 1391 O O . ALA A 1 191 ? 9.18 8.453 26.75 1 94.81 191 ALA A O 1
ATOM 1392 N N . HIS A 1 192 ? 9.695 8.5 24.609 1 96.5 192 HIS A N 1
ATOM 1393 C CA . HIS A 1 192 ? 10.07 7.09 24.531 1 96.5 192 HIS A CA 1
ATOM 1394 C C . HIS A 1 192 ? 11.57 6.926 24.328 1 96.5 192 HIS A C 1
ATOM 1396 O O . HIS A 1 192 ? 12.055 5.805 24.156 1 96.5 192 HIS A O 1
ATOM 1402 N N . ASP A 1 193 ? 12.305 8.008 24.281 1 94.75 193 ASP A N 1
ATOM 1403 C CA . ASP A 1 193 ? 13.742 8.008 24.062 1 94.75 193 ASP A CA 1
ATOM 1404 C C . ASP A 1 193 ? 14.086 7.332 22.734 1 94.75 193 ASP A C 1
ATOM 1406 O O . ASP A 1 193 ? 14.906 6.406 22.688 1 94.75 193 ASP A O 1
ATOM 1410 N N . ILE A 1 194 ? 13.375 7.633 21.719 1 98.31 194 ILE A N 1
ATOM 1411 C CA . ILE A 1 194 ? 13.578 7.219 20.328 1 98.31 194 ILE A CA 1
ATOM 1412 C C . ILE A 1 194 ? 14.141 8.383 19.516 1 98.31 194 ILE A C 1
ATOM 1414 O O . ILE A 1 194 ? 13.758 9.539 19.734 1 98.31 194 ILE A O 1
ATOM 1418 N N . LYS A 1 195 ? 15.031 8.117 18.672 1 98.25 195 LYS A N 1
ATOM 1419 C CA . LYS A 1 195 ? 15.578 9.148 17.797 1 98.25 195 LYS A CA 1
ATOM 1420 C C . LYS A 1 195 ? 14.57 9.523 16.703 1 98.25 195 LYS A C 1
ATOM 1422 O O . LYS A 1 195 ? 13.805 8.68 16.234 1 98.25 195 LYS A O 1
ATOM 1427 N N . VAL A 1 196 ? 14.617 10.766 16.328 1 98.88 196 VAL A N 1
ATOM 1428 C CA . VAL A 1 196 ? 13.859 11.195 15.164 1 98.88 196 VAL A CA 1
ATOM 1429 C C . VAL A 1 196 ? 14.797 11.844 14.148 1 98.88 196 VAL A C 1
ATOM 1431 O O . VAL A 1 196 ? 15.609 12.695 14.508 1 98.88 196 VAL A O 1
ATOM 1434 N N . VAL A 1 197 ? 14.773 11.336 12.961 1 98.94 197 VAL A N 1
ATOM 1435 C CA . VAL A 1 197 ? 15.477 11.93 11.828 1 98.94 197 VAL A CA 1
ATOM 1436 C C . VAL A 1 197 ? 14.516 12.797 11.023 1 98.94 197 VAL A C 1
ATOM 1438 O O . VAL A 1 197 ? 13.516 12.305 10.492 1 98.94 197 VAL A O 1
ATOM 1441 N N . ALA A 1 198 ? 14.805 14.078 11.031 1 98.94 198 ALA A N 1
ATOM 1442 C CA . ALA A 1 198 ? 14.008 15.055 10.289 1 98.94 198 ALA A CA 1
ATOM 1443 C C . ALA A 1 198 ? 14.633 15.336 8.922 1 98.94 198 ALA A C 1
ATOM 1445 O O . ALA A 1 198 ? 15.711 15.922 8.836 1 98.94 198 ALA A O 1
ATOM 1446 N N . VAL A 1 199 ? 13.898 14.984 7.867 1 98.94 199 VAL A N 1
ATOM 1447 C CA . VAL A 1 199 ? 14.469 15.047 6.527 1 98.94 199 VAL A CA 1
ATOM 1448 C C . VAL A 1 199 ? 13.805 16.172 5.738 1 98.94 199 VAL A C 1
ATOM 1450 O O . VAL A 1 199 ? 12.578 16.25 5.668 1 98.94 199 VAL A O 1
ATOM 1453 N N . GLU A 1 200 ? 14.586 17.047 5.211 1 98.94 200 GLU A N 1
ATOM 1454 C CA . GLU A 1 200 ? 14.102 18.156 4.391 1 98.94 200 GLU A CA 1
ATOM 1455 C C . GLU A 1 200 ? 14.797 18.172 3.031 1 98.94 200 GLU A C 1
ATOM 1457 O O . GLU A 1 200 ? 15.953 17.75 2.91 1 98.94 200 GLU A O 1
ATOM 1462 N N . PRO A 1 201 ? 14.016 18.641 1.965 1 98.88 201 PRO A N 1
ATOM 1463 C CA . PRO A 1 201 ? 14.75 18.953 0.737 1 98.88 201 PRO A CA 1
ATOM 1464 C C . PRO A 1 201 ? 15.781 20.062 0.931 1 98.88 201 PRO A C 1
ATOM 1466 O O . PRO A 1 201 ? 15.508 21.047 1.602 1 98.88 201 PRO A O 1
ATOM 1469 N N . SER A 1 202 ? 16.922 19.922 0.332 1 98.75 202 SER A N 1
ATOM 1470 C CA . SER A 1 202 ? 17.984 20.922 0.445 1 98.75 202 SER A CA 1
ATOM 1471 C C . SER A 1 202 ? 17.516 22.281 -0.063 1 98.75 202 SER A C 1
ATOM 1473 O O . SER A 1 202 ? 18.016 23.328 0.387 1 98.75 202 SER A O 1
ATOM 1475 N N . LYS A 1 203 ? 16.531 22.281 -0.894 1 98.56 203 LYS A N 1
ATOM 1476 C CA . LYS A 1 203 ? 16.062 23.531 -1.504 1 98.56 203 LYS A CA 1
ATOM 1477 C C . LYS A 1 203 ? 14.906 24.125 -0.706 1 98.56 203 LYS A C 1
ATOM 1479 O O . LYS A 1 203 ? 14.344 25.156 -1.092 1 98.56 203 LYS A O 1
ATOM 1484 N N . ILE A 1 204 ? 14.531 23.484 0.396 1 98.44 204 ILE A N 1
ATOM 1485 C CA . ILE A 1 204 ? 13.492 24.016 1.277 1 98.44 204 ILE A CA 1
ATOM 1486 C C . ILE A 1 204 ? 13.82 23.656 2.727 1 98.44 204 ILE A C 1
ATOM 1488 O O . ILE A 1 204 ? 13.023 23.016 3.408 1 98.44 204 ILE A O 1
ATOM 1492 N N . PRO A 1 205 ? 14.914 24.047 3.219 1 98.56 205 PRO A N 1
ATOM 1493 C CA . PRO A 1 205 ? 15.398 23.656 4.539 1 98.56 205 PRO A CA 1
ATOM 1494 C C . PRO A 1 205 ? 14.828 24.516 5.668 1 98.56 205 PRO A C 1
ATOM 1496 O O . PRO A 1 205 ? 15.578 25.188 6.379 1 98.56 205 PRO A O 1
ATOM 1499 N N . THR A 1 206 ? 13.562 24.438 5.93 1 98.38 206 THR A N 1
ATOM 1500 C CA . THR A 1 206 ? 12.844 25.297 6.859 1 98.38 206 THR A CA 1
ATOM 1501 C C . THR A 1 206 ? 13.297 25.047 8.297 1 98.38 206 THR A C 1
ATOM 1503 O O . THR A 1 206 ? 13.766 25.953 8.969 1 98.38 206 THR A O 1
ATOM 1506 N N . LEU A 1 207 ? 13.242 23.812 8.711 1 98.81 207 LEU A N 1
ATOM 1507 C CA . LEU A 1 207 ? 13.633 23.453 10.07 1 98.81 207 LEU A CA 1
ATOM 1508 C C . LEU A 1 207 ? 15.133 23.656 10.273 1 98.81 207 LEU A C 1
ATOM 1510 O O . LEU A 1 207 ? 15.547 24.266 11.258 1 98.81 207 LEU A O 1
ATOM 1514 N N . HIS A 1 208 ? 15.883 23.188 9.305 1 98.69 208 HIS A N 1
ATOM 1515 C CA . HIS A 1 208 ? 17.344 23.281 9.359 1 98.69 208 HIS A CA 1
ATOM 1516 C C . HIS A 1 208 ? 17.797 24.719 9.562 1 98.69 208 HIS A C 1
ATOM 1518 O O . HIS A 1 208 ? 18.531 25 10.508 1 98.69 208 HIS A O 1
ATOM 1524 N N . ASN A 1 209 ? 17.328 25.609 8.695 1 98.75 209 ASN A N 1
ATOM 1525 C CA . ASN A 1 209 ? 17.734 27.016 8.758 1 98.75 209 ASN A CA 1
ATOM 1526 C C . ASN A 1 209 ? 17.234 27.688 10.039 1 98.75 209 ASN A C 1
ATOM 1528 O O . ASN A 1 209 ? 17.922 28.531 10.602 1 98.75 209 ASN A O 1
ATOM 1532 N N . SER A 1 210 ? 16.094 27.344 10.43 1 98.81 210 SER A N 1
ATOM 1533 C CA . SER A 1 210 ? 15.516 27.938 11.633 1 98.81 210 SER A CA 1
ATOM 1534 C C . SER A 1 210 ? 16.297 27.531 12.875 1 98.81 210 SER A C 1
ATOM 1536 O O . SER A 1 210 ? 16.531 28.359 13.766 1 98.81 210 SER A O 1
ATOM 1538 N N . LEU A 1 211 ? 16.703 26.281 12.992 1 98.56 211 LEU A N 1
ATOM 1539 C CA . LEU A 1 211 ? 17.469 25.828 14.141 1 98.56 211 LEU A CA 1
ATOM 1540 C C . LEU A 1 211 ? 18.828 26.531 14.188 1 98.56 211 LEU A C 1
ATOM 1542 O O . LEU A 1 211 ? 19.297 26.906 15.266 1 98.56 211 LEU A O 1
ATOM 1546 N N . ILE A 1 212 ? 19.453 26.719 13.023 1 98.31 212 ILE A N 1
ATOM 1547 C CA . ILE A 1 212 ? 20.734 27.406 12.945 1 98.31 212 ILE A CA 1
ATOM 1548 C C . ILE A 1 212 ? 20.562 28.859 13.406 1 98.31 212 ILE A C 1
ATOM 1550 O O . ILE A 1 212 ? 21.375 29.375 14.164 1 98.31 212 ILE A O 1
ATOM 1554 N N . ALA A 1 213 ? 19.469 29.453 13.039 1 98.38 213 ALA A N 1
ATOM 1555 C CA . ALA A 1 213 ? 19.219 30.859 13.328 1 98.38 213 ALA A CA 1
ATOM 1556 C C . ALA A 1 213 ? 18.75 31.047 14.766 1 98.38 213 ALA A C 1
ATOM 1558 O O . ALA A 1 213 ? 18.797 32.156 15.297 1 98.38 213 ALA A O 1
ATOM 1559 N N . GLY A 1 214 ? 18.219 30.016 15.367 1 98.19 214 GLY A N 1
ATOM 1560 C CA . GLY A 1 214 ? 17.672 30.094 16.719 1 98.19 214 GLY A CA 1
ATOM 1561 C C . GLY A 1 214 ? 16.281 30.688 16.766 1 98.19 214 GLY A C 1
ATOM 1562 O O . GLY A 1 214 ? 15.773 31.016 17.844 1 98.19 214 GLY A O 1
ATOM 1563 N N . GLN A 1 215 ? 15.68 30.906 15.594 1 98.19 215 GLN A N 1
ATOM 1564 C CA . GLN A 1 215 ? 14.32 31.375 15.398 1 98.19 215 GLN A CA 1
ATOM 1565 C C . GLN A 1 215 ? 13.781 30.984 14.023 1 98.19 215 GLN A C 1
ATOM 1567 O O . GLN A 1 215 ? 14.562 30.766 13.094 1 98.19 215 GLN A O 1
ATOM 1572 N N . PRO A 1 216 ? 12.492 30.922 13.883 1 98.31 216 PRO A N 1
ATOM 1573 C CA . PRO A 1 216 ? 11.969 30.641 12.547 1 98.31 216 PRO A CA 1
ATOM 1574 C C . PRO A 1 216 ? 12.414 31.688 11.516 1 98.31 216 PRO A C 1
ATOM 1576 O O . PRO A 1 216 ? 12.398 32.875 11.789 1 98.31 216 PRO A O 1
ATOM 1579 N N . VAL A 1 217 ? 12.828 31.234 10.391 1 98.38 217 VAL A N 1
ATOM 1580 C CA . VAL A 1 217 ? 13.25 32.125 9.312 1 98.38 217 VAL A CA 1
ATOM 1581 C C . VAL A 1 217 ? 12.625 31.656 7.992 1 98.38 217 VAL A C 1
ATOM 1583 O O . VAL A 1 217 ? 12.289 30.484 7.836 1 98.38 217 VAL A O 1
ATOM 1586 N N . ASP A 1 218 ? 12.453 32.594 7.082 1 97.75 218 ASP A N 1
ATOM 1587 C CA . ASP A 1 218 ? 11.922 32.281 5.758 1 97.75 218 ASP A CA 1
ATOM 1588 C C . ASP A 1 218 ? 12.977 31.609 4.887 1 97.75 218 ASP A C 1
ATOM 1590 O O . ASP A 1 218 ? 14.156 31.953 4.945 1 97.75 218 ASP A O 1
ATOM 1594 N N . VAL A 1 219 ? 12.531 30.656 4.09 1 97.69 219 VAL A N 1
ATOM 1595 C CA . VAL A 1 219 ? 13.398 30.047 3.084 1 97.69 219 VAL A CA 1
ATOM 1596 C C . VAL A 1 219 ? 12.758 30.172 1.703 1 97.69 219 VAL A C 1
ATOM 1598 O O . VAL A 1 219 ? 11.562 30.438 1.591 1 97.69 219 VAL A O 1
ATOM 1601 N N . ASN A 1 220 ? 13.594 30.094 0.655 1 96.5 220 ASN A N 1
ATOM 1602 C CA . ASN A 1 220 ? 13.07 29.938 -0.696 1 96.5 220 ASN A CA 1
ATOM 1603 C C . ASN A 1 220 ? 12.453 28.547 -0.896 1 96.5 220 ASN A C 1
ATOM 1605 O O . ASN A 1 220 ? 12.961 27.562 -0.381 1 96.5 220 ASN A O 1
ATOM 1609 N N . VAL A 1 221 ? 11.383 28.5 -1.604 1 96.5 221 VAL A N 1
ATOM 1610 C CA . VAL A 1 221 ? 10.695 27.25 -1.889 1 96.5 221 VAL A CA 1
ATOM 1611 C C . VAL A 1 221 ? 10.898 26.859 -3.355 1 96.5 221 VAL A C 1
ATOM 1613 O O . VAL A 1 221 ? 10.445 27.578 -4.254 1 96.5 221 VAL A O 1
ATOM 1616 N N . SER A 1 222 ? 11.578 25.812 -3.588 1 97.38 222 SER A N 1
ATOM 1617 C CA . SER A 1 222 ? 11.812 25.328 -4.941 1 97.38 222 SER A CA 1
ATOM 1618 C C . SER A 1 222 ? 12.156 23.844 -4.938 1 97.38 222 SER A C 1
ATOM 1620 O O . SER A 1 222 ? 12.203 23.203 -3.881 1 97.38 222 SER A O 1
ATOM 1622 N N . GLY A 1 223 ? 12.234 23.266 -6.156 1 97.62 223 GLY A N 1
ATOM 1623 C CA . GLY A 1 223 ? 12.625 21.859 -6.266 1 97.62 223 GLY A CA 1
ATOM 1624 C C . GLY A 1 223 ? 11.445 20.922 -6.473 1 97.62 223 GLY A C 1
ATOM 1625 O O . GLY A 1 223 ? 10.297 21.375 -6.527 1 97.62 223 GLY A O 1
ATOM 1626 N N . ILE A 1 224 ? 11.766 19.641 -6.453 1 97.31 224 ILE A N 1
ATOM 1627 C CA . ILE A 1 224 ? 10.844 18.625 -6.941 1 97.31 224 ILE A CA 1
ATOM 1628 C C . ILE A 1 224 ? 9.766 18.359 -5.895 1 97.31 224 ILE A C 1
ATOM 1630 O O . ILE A 1 224 ? 8.672 17.891 -6.223 1 97.31 224 ILE A O 1
ATOM 1634 N N . ALA A 1 225 ? 10.047 18.719 -4.598 1 97.06 225 ALA A N 1
ATOM 1635 C CA . ALA A 1 225 ? 9.109 18.422 -3.52 1 97.06 225 ALA A CA 1
ATOM 1636 C C . ALA A 1 225 ? 8.391 19.688 -3.049 1 97.06 225 ALA A C 1
ATOM 1638 O O . ALA A 1 225 ? 7.781 19.703 -1.978 1 97.06 225 ALA A O 1
ATOM 1639 N N . ALA A 1 226 ? 8.453 20.797 -3.816 1 95.75 226 ALA A N 1
ATOM 1640 C CA . ALA A 1 226 ? 7.906 22.094 -3.434 1 95.75 226 ALA A CA 1
ATOM 1641 C C . ALA A 1 226 ? 6.398 22 -3.223 1 95.75 226 ALA A C 1
ATOM 1643 O O . ALA A 1 226 ? 5.844 22.703 -2.373 1 95.75 226 ALA A O 1
ATOM 1644 N N . ASP A 1 227 ? 5.746 21.109 -3.9 1 90.19 227 ASP A N 1
ATOM 1645 C CA . ASP A 1 227 ? 4.289 21.031 -3.842 1 90.19 227 ASP A CA 1
ATOM 1646 C C . ASP A 1 227 ? 3.828 20.391 -2.533 1 90.19 227 ASP A C 1
ATOM 1648 O O . ASP A 1 227 ? 2.723 20.656 -2.059 1 90.19 227 ASP A O 1
ATOM 1652 N N . SER A 1 228 ? 4.695 19.547 -1.951 1 93.19 228 SER A N 1
ATOM 1653 C CA . SER A 1 228 ? 4.242 18.781 -0.794 1 93.19 228 SER A CA 1
ATOM 1654 C C . SER A 1 228 ? 4.992 19.188 0.468 1 93.19 228 SER A C 1
ATOM 1656 O O . SER A 1 228 ? 4.488 19.016 1.58 1 93.19 228 SER A O 1
ATOM 1658 N N . LEU A 1 229 ? 6.156 19.719 0.337 1 97.12 229 LEU A N 1
ATOM 1659 C CA . LEU A 1 229 ? 6.961 20.109 1.489 1 97.12 229 LEU A CA 1
ATOM 1660 C C . LEU A 1 229 ? 7.297 21.594 1.434 1 97.12 229 LEU A C 1
ATOM 1662 O O . LEU A 1 229 ? 8.234 22.047 2.098 1 97.12 229 LEU A O 1
ATOM 1666 N N . GLY A 1 230 ? 6.477 22.344 0.66 1 95.44 230 GLY A N 1
ATOM 1667 C CA . GLY A 1 230 ? 6.855 23.688 0.278 1 95.44 230 GLY A CA 1
ATOM 1668 C C . GLY A 1 230 ? 6.406 24.734 1.277 1 95.44 230 GLY A C 1
ATOM 1669 O O . GLY A 1 230 ? 5.809 25.75 0.898 1 95.44 230 GLY A O 1
ATOM 1670 N N . ALA A 1 231 ? 6.707 24.578 2.566 1 95.62 231 ALA A N 1
ATOM 1671 C CA . ALA A 1 231 ? 6.461 25.641 3.551 1 95.62 231 ALA A CA 1
ATOM 1672 C C . ALA A 1 231 ? 7.598 26.656 3.566 1 95.62 231 ALA A C 1
ATOM 1674 O O . ALA A 1 231 ? 8.773 26.281 3.547 1 95.62 231 ALA A O 1
ATOM 1675 N N . ARG A 1 232 ? 7.254 27.875 3.646 1 95.69 232 ARG A N 1
ATOM 1676 C CA . ARG A 1 232 ? 8.258 28.938 3.654 1 95.69 232 ARG A CA 1
ATOM 1677 C C . ARG A 1 232 ? 8.914 29.047 5.027 1 95.69 232 ARG A C 1
ATOM 1679 O O . ARG A 1 232 ? 10.062 29.484 5.133 1 95.69 232 ARG A O 1
ATOM 1686 N N . GLN A 1 233 ? 8.195 28.75 5.984 1 97.38 233 GLN A N 1
ATOM 1687 C CA . GLN A 1 233 ? 8.688 28.859 7.352 1 97.38 233 GLN A CA 1
ATOM 1688 C C . GLN A 1 233 ? 8.219 27.688 8.203 1 97.38 233 GLN A C 1
ATOM 1690 O O . GLN A 1 233 ? 7.09 27.203 8.047 1 97.38 233 GLN A O 1
ATOM 1695 N N . ILE A 1 234 ? 9.07 27.25 9.109 1 98.62 234 ILE A N 1
ATOM 1696 C CA . ILE A 1 234 ? 8.742 26.156 10.031 1 98.62 234 ILE A CA 1
ATOM 1697 C C . ILE A 1 234 ? 7.668 26.625 11.016 1 98.62 234 ILE A C 1
ATOM 1699 O O . ILE A 1 234 ? 7.637 27.797 11.398 1 98.62 234 ILE A O 1
ATOM 1703 N N . GLY A 1 235 ? 6.781 25.781 11.375 1 98.06 235 GLY A N 1
ATOM 1704 C CA . GLY A 1 235 ? 5.754 26.109 12.359 1 98.06 235 GLY A CA 1
ATOM 1705 C C . GLY A 1 235 ? 6.301 26.266 13.758 1 98.06 235 GLY A C 1
ATOM 1706 O O . GLY A 1 235 ? 7.367 25.734 14.086 1 98.06 235 GLY A O 1
ATOM 1707 N N . ARG A 1 236 ? 5.559 26.938 14.578 1 96.62 236 ARG A N 1
ATOM 1708 C CA . ARG A 1 236 ? 5.969 27.234 15.945 1 96.62 236 ARG A CA 1
ATOM 1709 C C . ARG A 1 236 ? 6.07 25.969 16.781 1 96.62 236 ARG A C 1
ATOM 1711 O O . ARG A 1 236 ? 7.023 25.781 17.531 1 96.62 236 ARG A O 1
ATOM 1718 N N . GLU A 1 237 ? 5.086 25.047 16.594 1 95.62 237 GLU A N 1
ATOM 1719 C CA . GLU A 1 237 ? 5.098 23.812 17.359 1 95.62 237 GLU A CA 1
ATOM 1720 C C . GLU A 1 237 ? 6.348 22.984 17.047 1 95.62 237 GLU A C 1
ATOM 1722 O O . GLU A 1 237 ? 7 22.469 17.953 1 95.62 237 GLU A O 1
ATOM 1727 N N . ALA A 1 238 ? 6.617 22.922 15.789 1 98.5 238 ALA A N 1
ATOM 1728 C CA . ALA A 1 238 ? 7.773 22.141 15.344 1 98.5 238 ALA A CA 1
ATOM 1729 C C . ALA A 1 238 ? 9.078 22.766 15.836 1 98.5 238 ALA A C 1
ATOM 1731 O O . ALA A 1 238 ? 9.969 22.062 16.312 1 98.5 238 ALA A O 1
ATOM 1732 N N . PHE A 1 239 ? 9.172 24.062 15.734 1 98.62 239 PHE A N 1
ATOM 1733 C CA . PHE A 1 239 ? 10.383 24.75 16.172 1 98.62 239 PHE A CA 1
ATOM 1734 C C . PHE A 1 239 ? 10.594 24.562 17.672 1 98.62 239 PHE A C 1
ATOM 1736 O O . PHE A 1 239 ? 11.711 24.281 18.109 1 98.62 239 PHE A O 1
ATOM 1743 N N . ASP A 1 240 ? 9.539 24.75 18.438 1 97.81 240 ASP A N 1
ATOM 1744 C CA . ASP A 1 240 ? 9.617 24.656 19.891 1 97.81 240 ASP A CA 1
ATOM 1745 C C . ASP A 1 240 ? 10.094 23.266 20.312 1 97.81 240 ASP A C 1
ATOM 1747 O O . ASP A 1 240 ? 10.992 23.141 21.156 1 97.81 240 ASP A O 1
ATOM 1751 N N . ILE A 1 241 ? 9.523 22.297 19.719 1 97.62 241 ILE A N 1
ATOM 1752 C CA . ILE A 1 241 ? 9.867 20.938 20.141 1 97.62 241 ILE A CA 1
ATOM 1753 C C . ILE A 1 241 ? 11.281 20.594 19.656 1 97.62 241 ILE A C 1
ATOM 1755 O O . ILE A 1 241 ? 12.031 19.906 20.344 1 97.62 241 ILE A O 1
ATOM 1759 N N . ALA A 1 242 ? 11.633 21.062 18.5 1 98.44 242 ALA A N 1
ATOM 1760 C CA . ALA A 1 242 ? 12.969 20.797 17.969 1 98.44 242 ALA A CA 1
ATOM 1761 C C . ALA A 1 242 ? 14.039 21.469 18.844 1 98.44 242 ALA A C 1
ATOM 1763 O O . ALA A 1 242 ? 15.148 20.953 18.984 1 98.44 242 ALA A O 1
ATOM 1764 N N . THR A 1 243 ? 13.719 22.625 19.328 1 97.94 243 THR A N 1
ATOM 1765 C CA . THR A 1 243 ? 14.641 23.344 20.188 1 97.94 243 THR A CA 1
ATOM 1766 C C . THR A 1 243 ? 14.828 22.625 21.516 1 97.94 243 THR A C 1
ATOM 1768 O O . THR A 1 243 ? 15.945 22.516 22.031 1 97.94 243 THR A O 1
ATOM 1771 N N . ALA A 1 244 ? 13.781 22.078 22.047 1 96.88 244 ALA A N 1
ATOM 1772 C CA . ALA A 1 244 ? 13.812 21.375 23.328 1 96.88 244 ALA A CA 1
ATOM 1773 C C . ALA A 1 244 ? 14.438 20 23.172 1 96.88 244 ALA A C 1
ATOM 1775 O O . ALA A 1 244 ? 15.133 19.516 24.078 1 96.88 244 ALA A O 1
ATOM 1776 N N . HIS A 1 245 ? 14.102 19.328 22.078 1 96.44 245 HIS A N 1
ATOM 1777 C CA . HIS A 1 245 ? 14.586 18 21.75 1 96.44 245 HIS A CA 1
ATOM 1778 C C . HIS A 1 245 ? 15.102 17.953 20.312 1 96.44 245 HIS A C 1
ATOM 1780 O O . HIS A 1 245 ? 14.391 17.5 19.406 1 96.44 245 HIS A O 1
ATOM 1786 N N . PRO A 1 246 ? 16.328 18.297 20.109 1 97.44 246 PRO A N 1
ATOM 1787 C CA . PRO A 1 246 ? 16.844 18.453 18.75 1 97.44 246 PRO A CA 1
ATOM 1788 C C . PRO A 1 246 ? 16.844 17.141 17.969 1 97.44 246 PRO A C 1
ATOM 1790 O O . PRO A 1 246 ? 17.266 16.094 18.5 1 97.44 246 PRO A O 1
ATOM 1793 N N . PRO A 1 247 ? 16.359 17.188 16.75 1 98.69 247 PRO A N 1
ATOM 1794 C CA . PRO A 1 247 ? 16.406 16 15.875 1 98.69 247 PRO A CA 1
ATOM 1795 C C . PRO A 1 247 ? 17.766 15.812 15.211 1 98.69 247 PRO A C 1
ATOM 1797 O O . PRO A 1 247 ? 18.641 16.688 15.312 1 98.69 247 PRO A O 1
ATOM 1800 N N . ILE A 1 248 ? 17.922 14.625 14.625 1 98.75 248 ILE A N 1
ATOM 1801 C CA . ILE A 1 248 ? 18.953 14.477 13.609 1 98.75 248 ILE A CA 1
ATOM 1802 C C . ILE A 1 248 ? 18.469 15.062 12.289 1 98.75 248 ILE A C 1
ATOM 1804 O O . ILE A 1 248 ? 17.594 14.492 11.633 1 98.75 248 ILE A O 1
ATOM 1808 N N . GLY A 1 249 ? 18.984 16.281 11.969 1 98.81 249 GLY A N 1
ATOM 1809 C CA . GLY A 1 249 ? 18.578 16.938 10.734 1 98.81 249 GLY A CA 1
ATOM 1810 C C . GLY A 1 249 ? 19.328 16.422 9.516 1 98.81 249 GLY A C 1
ATOM 1811 O O . GLY A 1 249 ? 20.547 16.25 9.555 1 98.81 249 GLY A O 1
ATOM 1812 N N . VAL A 1 250 ? 18.609 16.094 8.453 1 98.88 250 VAL A N 1
ATOM 1813 C CA . VAL A 1 250 ? 19.203 15.586 7.223 1 98.88 250 VAL A CA 1
ATOM 1814 C C . VAL A 1 250 ? 18.625 16.328 6.023 1 98.88 250 VAL A C 1
ATOM 1816 O O . VAL A 1 250 ? 17.406 16.547 5.941 1 98.88 250 VAL A O 1
ATOM 1819 N N . LEU A 1 251 ? 19.484 16.828 5.18 1 98.88 251 LEU A N 1
ATOM 1820 C CA . LEU A 1 251 ? 19.078 17.438 3.916 1 98.88 251 LEU A CA 1
ATOM 1821 C C . LEU A 1 251 ? 19.297 16.469 2.754 1 98.88 251 LEU A C 1
ATOM 1823 O O . LEU A 1 251 ? 20.312 15.773 2.711 1 98.88 251 LEU A O 1
ATOM 1827 N N . VAL A 1 252 ? 18.312 16.391 1.857 1 98.94 252 VAL A N 1
ATOM 1828 C CA . VAL A 1 252 ? 18.453 15.562 0.666 1 98.94 252 VAL A CA 1
ATOM 1829 C C . VAL A 1 252 ? 18.188 16.406 -0.583 1 98.94 252 VAL A C 1
ATOM 1831 O O . VAL A 1 252 ? 17.406 17.359 -0.541 1 98.94 252 VAL A O 1
ATOM 1834 N N . ASP A 1 253 ? 18.797 16.094 -1.72 1 98.75 253 ASP A N 1
ATOM 1835 C CA . ASP A 1 253 ? 18.609 16.859 -2.949 1 98.75 253 ASP A CA 1
ATOM 1836 C C . ASP A 1 253 ? 17.516 16.234 -3.822 1 98.75 253 ASP A C 1
ATOM 1838 O O . ASP A 1 253 ? 16.953 15.195 -3.467 1 98.75 253 ASP A O 1
ATOM 1842 N N . ASP A 1 254 ? 17.234 16.906 -4.879 1 98.81 254 ASP A N 1
ATOM 1843 C CA . ASP A 1 254 ? 16.141 16.484 -5.762 1 98.81 254 ASP A CA 1
ATOM 1844 C C . ASP A 1 254 ? 16.422 15.102 -6.344 1 98.81 254 ASP A C 1
ATOM 1846 O O . ASP A 1 254 ? 15.508 14.281 -6.445 1 98.81 254 ASP A O 1
ATOM 1850 N N . GLU A 1 255 ? 17.625 14.828 -6.73 1 98.81 255 GLU A N 1
ATOM 1851 C CA . GLU A 1 255 ? 17.984 13.547 -7.336 1 98.81 255 GLU A CA 1
ATOM 1852 C C . GLU A 1 255 ? 17.75 12.391 -6.371 1 98.81 255 GLU A C 1
ATOM 1854 O O . GLU A 1 255 ? 17.25 11.336 -6.766 1 98.81 255 GLU A O 1
ATOM 1859 N N . ALA A 1 256 ? 18.078 12.586 -5.113 1 98.88 256 ALA A N 1
ATOM 1860 C CA . ALA A 1 256 ? 17.875 11.562 -4.09 1 98.88 256 ALA A CA 1
ATOM 1861 C C . ALA A 1 256 ? 16.375 11.289 -3.887 1 98.88 256 ALA A C 1
ATOM 1863 O O . ALA A 1 256 ? 15.969 10.133 -3.725 1 98.88 256 ALA A O 1
ATOM 1864 N N . ILE A 1 257 ? 15.617 12.32 -3.863 1 98.94 257 ILE A N 1
ATOM 1865 C CA . ILE A 1 257 ? 14.172 12.188 -3.67 1 98.94 257 ILE A CA 1
ATOM 1866 C C . ILE A 1 257 ? 13.562 11.422 -4.84 1 98.94 257 ILE A C 1
ATOM 1868 O O . ILE A 1 257 ? 12.758 10.508 -4.641 1 98.94 257 ILE A O 1
ATOM 1872 N N . ILE A 1 258 ? 13.961 11.805 -6.035 1 98.69 258 ILE A N 1
ATOM 1873 C CA . ILE A 1 258 ? 13.469 11.133 -7.234 1 98.69 258 ILE A CA 1
ATOM 1874 C C . ILE A 1 258 ? 13.836 9.656 -7.188 1 98.69 258 ILE A C 1
ATOM 1876 O O . ILE A 1 258 ? 13 8.789 -7.453 1 98.69 258 ILE A O 1
ATOM 1880 N N . ALA A 1 259 ? 15.039 9.352 -6.801 1 98.69 259 ALA A N 1
ATOM 1881 C CA . ALA A 1 259 ? 15.516 7.973 -6.73 1 98.69 259 ALA A CA 1
ATOM 1882 C C . ALA A 1 259 ? 14.742 7.176 -5.688 1 98.69 259 ALA A C 1
ATOM 1884 O O . ALA A 1 259 ? 14.383 6.02 -5.922 1 98.69 259 ALA A O 1
ATOM 1885 N N . ALA A 1 260 ? 14.523 7.766 -4.555 1 98.88 260 ALA A N 1
ATOM 1886 C CA . ALA A 1 260 ? 13.781 7.098 -3.492 1 98.88 260 ALA A CA 1
ATOM 1887 C C . ALA A 1 260 ? 12.336 6.824 -3.92 1 98.88 260 ALA A C 1
ATOM 1889 O O . ALA A 1 260 ? 11.773 5.773 -3.6 1 98.88 260 ALA A O 1
ATOM 1890 N N . ARG A 1 261 ? 11.797 7.824 -4.59 1 98.75 261 ARG A N 1
ATOM 1891 C CA . ARG A 1 261 ? 10.445 7.641 -5.098 1 98.75 261 ARG A CA 1
ATOM 1892 C C . ARG A 1 261 ? 10.383 6.48 -6.086 1 98.75 261 ARG A C 1
ATOM 1894 O O . ARG A 1 261 ? 9.461 5.66 -6.031 1 98.75 261 ARG A O 1
ATOM 1901 N N . ARG A 1 262 ? 11.32 6.414 -6.969 1 98 262 ARG A N 1
ATOM 1902 C CA . ARG A 1 262 ? 11.414 5.309 -7.914 1 98 262 ARG A CA 1
ATOM 1903 C C . ARG A 1 262 ? 11.609 3.98 -7.188 1 98 262 ARG A C 1
ATOM 1905 O O . ARG A 1 262 ? 11.016 2.969 -7.566 1 98 262 ARG A O 1
ATOM 1912 N N . HIS A 1 263 ? 12.414 4.02 -6.172 1 98.19 263 HIS A N 1
ATOM 1913 C CA . HIS A 1 263 ? 12.648 2.84 -5.344 1 98.19 263 HIS A CA 1
ATOM 1914 C C . HIS A 1 263 ? 11.344 2.336 -4.734 1 98.19 263 HIS A C 1
ATOM 1916 O O . HIS A 1 263 ? 11.062 1.135 -4.754 1 98.19 263 HIS A O 1
ATOM 1922 N N . LEU A 1 264 ? 10.523 3.213 -4.211 1 98.69 264 LEU A N 1
ATOM 1923 C CA . LEU A 1 264 ? 9.242 2.861 -3.615 1 98.69 264 LEU A CA 1
ATOM 1924 C C . LEU A 1 264 ? 8.312 2.24 -4.652 1 98.69 264 LEU A C 1
ATOM 1926 O O . LEU A 1 264 ? 7.633 1.251 -4.371 1 98.69 264 LEU A O 1
ATOM 1930 N N . TRP A 1 265 ? 8.336 2.822 -5.82 1 97.62 265 TRP A N 1
ATOM 1931 C CA . TRP A 1 265 ? 7.477 2.285 -6.871 1 97.62 265 TRP A CA 1
ATOM 1932 C C . TRP A 1 265 ? 7.988 0.931 -7.352 1 97.62 265 TRP A C 1
ATOM 1934 O O . TRP A 1 265 ? 7.238 -0.046 -7.391 1 97.62 265 TRP A O 1
ATOM 1944 N N . ASP A 1 266 ? 9.258 0.822 -7.633 1 95.44 266 ASP A N 1
ATOM 1945 C CA . ASP A 1 266 ? 9.844 -0.356 -8.273 1 95.44 266 ASP A CA 1
ATOM 1946 C C . ASP A 1 266 ? 9.773 -1.57 -7.348 1 95.44 266 ASP A C 1
ATOM 1948 O O . ASP A 1 266 ? 9.57 -2.695 -7.809 1 95.44 266 ASP A O 1
ATOM 1952 N N . ASN A 1 267 ? 9.859 -1.292 -6.074 1 96.69 267 ASN A N 1
ATOM 1953 C CA . ASN A 1 267 ? 10.023 -2.428 -5.172 1 96.69 267 ASN A CA 1
ATOM 1954 C C . ASN A 1 267 ? 8.758 -2.699 -4.371 1 96.69 267 ASN A C 1
ATOM 1956 O O . ASN A 1 267 ? 8.578 -3.791 -3.828 1 96.69 267 ASN A O 1
ATOM 1960 N N . TYR A 1 268 ? 7.836 -1.724 -4.312 1 98.06 268 TYR A N 1
ATOM 1961 C CA . TYR A 1 268 ? 6.703 -1.887 -3.412 1 98.06 268 TYR A CA 1
ATOM 1962 C C . TYR A 1 268 ? 5.402 -1.47 -4.09 1 98.06 268 TYR A C 1
ATOM 1964 O O . TYR A 1 268 ? 4.316 -1.663 -3.539 1 98.06 268 TYR A O 1
ATOM 1972 N N . ARG A 1 269 ? 5.504 -0.878 -5.289 1 97.69 269 ARG A N 1
ATOM 1973 C CA . ARG A 1 269 ? 4.34 -0.325 -5.969 1 97.69 269 ARG A CA 1
ATOM 1974 C C . ARG A 1 269 ? 3.639 0.712 -5.098 1 97.69 269 ARG A C 1
ATOM 1976 O O . ARG A 1 269 ? 2.408 0.779 -5.07 1 97.69 269 ARG A O 1
ATOM 1983 N N . ILE A 1 270 ? 4.406 1.447 -4.352 1 98.5 270 ILE A N 1
ATOM 1984 C CA . ILE A 1 270 ? 3.904 2.572 -3.57 1 98.5 270 ILE A CA 1
ATOM 1985 C C . ILE A 1 270 ? 3.992 3.854 -4.395 1 98.5 270 ILE A C 1
ATOM 1987 O O . ILE A 1 270 ? 5.086 4.301 -4.746 1 98.5 270 ILE A O 1
ATOM 1991 N N . PRO A 1 271 ? 2.863 4.395 -4.75 1 98.12 271 PRO A N 1
ATOM 1992 C CA . PRO A 1 271 ? 2.881 5.609 -5.57 1 98.12 271 PRO A CA 1
ATOM 1993 C C . PRO A 1 271 ? 3.068 6.879 -4.746 1 98.12 271 PRO A C 1
ATOM 1995 O O . PRO A 1 271 ? 2.248 7.797 -4.82 1 98.12 271 PRO A O 1
ATOM 1998 N N . ALA A 1 272 ? 4.191 7.027 -4.117 1 98.44 272 ALA A N 1
ATOM 1999 C CA . ALA A 1 272 ? 4.473 8.117 -3.182 1 98.44 272 ALA A CA 1
ATOM 2000 C C . ALA A 1 272 ? 4.609 9.445 -3.912 1 98.44 272 ALA A C 1
ATOM 2002 O O . ALA A 1 272 ? 5.141 9.5 -5.023 1 98.44 272 ALA A O 1
ATOM 2003 N N . GLU A 1 273 ? 4.152 10.516 -3.236 1 97.88 273 GLU A N 1
ATOM 2004 C CA . GLU A 1 273 ? 4.543 11.859 -3.635 1 97.88 273 GLU A CA 1
ATOM 2005 C C . GLU A 1 273 ? 6.047 12.07 -3.473 1 97.88 273 GLU A C 1
ATOM 2007 O O . GLU A 1 273 ? 6.688 11.406 -2.656 1 97.88 273 GLU A O 1
ATOM 2012 N N . HIS A 1 274 ? 6.539 13.094 -4.223 1 98.31 274 HIS A N 1
ATOM 2013 C CA . HIS A 1 274 ? 7.957 13.391 -4.047 1 98.31 274 HIS A CA 1
ATOM 2014 C C . HIS A 1 274 ? 8.281 13.695 -2.588 1 98.31 274 HIS A C 1
ATOM 2016 O O . HIS A 1 274 ? 9.227 13.148 -2.025 1 98.31 274 HIS A O 1
ATOM 2022 N N . GLY A 1 275 ? 7.457 14.523 -1.956 1 98.31 275 GLY A N 1
ATOM 2023 C CA . GLY A 1 275 ? 7.691 14.859 -0.561 1 98.31 275 GLY A CA 1
ATOM 2024 C C . GLY A 1 275 ? 7.625 13.656 0.362 1 98.31 275 GLY A C 1
ATOM 2025 O O . GLY A 1 275 ? 8.352 13.594 1.354 1 98.31 275 GLY A O 1
ATOM 2026 N N . ALA A 1 276 ? 6.809 12.688 0.056 1 98.75 276 ALA A N 1
ATOM 2027 C CA . ALA A 1 276 ? 6.637 11.492 0.882 1 98.75 276 ALA A CA 1
ATOM 2028 C C . ALA A 1 276 ? 7.805 10.523 0.702 1 98.75 276 ALA A C 1
ATOM 2030 O O . ALA A 1 276 ? 7.988 9.609 1.504 1 98.75 276 ALA A O 1
ATOM 2031 N N . ALA A 1 277 ? 8.602 10.742 -0.342 1 98.88 277 ALA A N 1
ATOM 2032 C CA . ALA A 1 277 ? 9.766 9.898 -0.594 1 98.88 277 ALA A CA 1
ATOM 2033 C C . ALA A 1 277 ? 11 10.445 0.107 1 98.88 277 ALA A C 1
ATOM 2035 O O . ALA A 1 277 ? 12.016 9.758 0.215 1 98.88 277 ALA A O 1
ATOM 2036 N N . ALA A 1 278 ? 10.914 11.656 0.623 1 98.94 278 ALA A N 1
ATOM 2037 C CA . ALA A 1 278 ? 12.078 12.328 1.179 1 98.94 278 ALA A CA 1
ATOM 2038 C C . ALA A 1 278 ? 12.641 11.562 2.375 1 98.94 278 ALA A C 1
ATOM 2040 O O . ALA A 1 278 ? 13.859 11.43 2.521 1 98.94 278 ALA A O 1
ATOM 2041 N N . ALA A 1 279 ? 11.766 11.07 3.213 1 98.94 279 ALA A N 1
ATOM 2042 C CA . ALA A 1 279 ? 12.234 10.328 4.383 1 98.94 279 ALA A CA 1
ATOM 2043 C C . ALA A 1 279 ? 13.086 9.133 3.969 1 98.94 279 ALA A C 1
ATOM 2045 O O . ALA A 1 279 ? 14.188 8.945 4.48 1 98.94 279 ALA A O 1
ATOM 2046 N N . LEU A 1 280 ? 12.594 8.367 3.012 1 98.94 280 LEU A N 1
ATOM 2047 C CA . LEU A 1 280 ? 13.344 7.203 2.549 1 98.94 280 LEU A CA 1
ATOM 2048 C C . LEU A 1 280 ? 14.625 7.625 1.838 1 98.94 280 LEU A C 1
ATOM 2050 O O . LEU A 1 280 ? 15.641 6.938 1.93 1 98.94 280 LEU A O 1
ATOM 2054 N N . ALA A 1 281 ? 14.562 8.758 1.156 1 98.94 281 ALA A N 1
ATOM 2055 C CA . ALA A 1 281 ? 15.719 9.266 0.428 1 98.94 281 ALA A CA 1
ATOM 2056 C C . ALA A 1 281 ? 16.922 9.43 1.354 1 98.94 281 ALA A C 1
ATOM 2058 O O . ALA A 1 281 ? 18.062 9.242 0.937 1 98.94 281 ALA A O 1
ATOM 2059 N N . SER A 1 282 ? 16.656 9.766 2.648 1 98.88 282 SER A N 1
ATOM 2060 C CA . SER A 1 282 ? 17.766 9.938 3.596 1 98.88 282 SER A CA 1
ATOM 2061 C C . SER A 1 282 ? 18.547 8.641 3.771 1 98.88 282 SER A C 1
ATOM 2063 O O . SER A 1 282 ? 19.766 8.656 3.951 1 98.88 282 SER A O 1
ATOM 2065 N N . LEU A 1 283 ? 17.891 7.523 3.689 1 98.69 283 LEU A N 1
ATOM 2066 C CA . LEU A 1 283 ? 18.516 6.223 3.875 1 98.69 283 LEU A CA 1
ATOM 2067 C C . LEU A 1 283 ? 19.141 5.727 2.568 1 98.69 283 LEU A C 1
ATOM 2069 O O . LEU A 1 283 ? 20.297 5.32 2.539 1 98.69 283 LEU A O 1
ATOM 2073 N N . THR A 1 284 ? 18.375 5.828 1.45 1 98.44 284 THR A N 1
ATOM 2074 C CA . THR A 1 284 ? 18.828 5.262 0.184 1 98.44 284 THR A CA 1
ATOM 2075 C C . THR A 1 284 ? 20.016 6.043 -0.36 1 98.44 284 THR A C 1
ATOM 2077 O O . THR A 1 284 ? 20.844 5.492 -1.077 1 98.44 284 THR A O 1
ATOM 2080 N N . SER A 1 285 ? 20.078 7.348 -0.033 1 98.56 285 SER A N 1
ATOM 2081 C CA . SER A 1 285 ? 21.172 8.18 -0.497 1 98.56 285 SER A CA 1
ATOM 2082 C C . SER A 1 285 ? 22.375 8.07 0.433 1 98.56 285 SER A C 1
ATOM 2084 O O . SER A 1 285 ? 23.469 8.523 0.098 1 98.56 285 SER A O 1
ATOM 2086 N N . GLY A 1 286 ? 22.172 7.512 1.633 1 98 286 GLY A N 1
ATOM 2087 C CA . GLY A 1 286 ? 23.234 7.418 2.617 1 98 286 GLY A CA 1
ATOM 2088 C C . GLY A 1 286 ? 23.406 8.68 3.436 1 98 286 GLY A C 1
ATOM 2089 O O . GLY A 1 286 ? 24.344 8.789 4.234 1 98 286 GLY A O 1
ATOM 2090 N N . ALA A 1 287 ? 22.5 9.672 3.24 1 98.5 287 ALA A N 1
ATOM 2091 C CA . ALA A 1 287 ? 22.578 10.906 4.012 1 98.5 287 ALA A CA 1
ATOM 2092 C C . ALA A 1 287 ? 22.391 10.641 5.504 1 98.5 287 ALA A C 1
ATOM 2094 O O . ALA A 1 287 ? 22.969 11.328 6.344 1 98.5 287 ALA A O 1
ATOM 2095 N N . TYR A 1 288 ? 21.594 9.672 5.797 1 98.5 288 TYR A N 1
ATOM 2096 C CA . TYR A 1 288 ? 21.516 9.109 7.141 1 98.5 288 TYR A CA 1
ATOM 2097 C C . TYR A 1 288 ? 22.016 7.668 7.152 1 98.5 288 TYR A C 1
ATOM 2099 O O . TYR A 1 288 ? 21.562 6.84 6.363 1 98.5 288 TYR A O 1
ATOM 2107 N N . LYS A 1 289 ? 22.922 7.352 8.008 1 97.5 289 LYS A N 1
ATOM 2108 C CA . LYS A 1 289 ? 23.5 6.016 8.109 1 97.5 289 LYS A CA 1
ATOM 2109 C C . LYS A 1 289 ? 23.234 5.406 9.484 1 97.5 289 LYS A C 1
ATOM 2111 O O . LYS A 1 289 ? 23.953 5.684 10.445 1 97.5 289 LYS A O 1
ATOM 2116 N N . PRO A 1 290 ? 22.25 4.582 9.516 1 97.44 290 PRO A N 1
ATOM 2117 C CA . PRO A 1 290 ? 21.953 3.93 10.789 1 97.44 290 PRO A CA 1
ATOM 2118 C C . PRO A 1 290 ? 23.062 2.984 11.242 1 97.44 290 PRO A C 1
ATOM 2120 O O . PRO A 1 290 ? 23.844 2.506 10.414 1 97.44 290 PRO A O 1
ATOM 2123 N N . ALA A 1 291 ? 23.078 2.76 12.523 1 94.38 291 ALA A N 1
ATOM 2124 C CA . ALA A 1 291 ? 23.938 1.688 13.031 1 94.38 291 ALA A CA 1
ATOM 2125 C C . ALA A 1 291 ? 23.422 0.323 12.57 1 94.38 291 ALA A C 1
ATOM 2127 O O . ALA A 1 291 ? 22.266 0.179 12.195 1 94.38 291 ALA A O 1
ATOM 2128 N N . ALA A 1 292 ? 24.266 -0.733 12.539 1 89.5 292 ALA A N 1
ATOM 2129 C CA . ALA A 1 292 ? 23.969 -2.059 12 1 89.5 292 ALA A CA 1
ATOM 2130 C C . ALA A 1 292 ? 22.75 -2.67 12.688 1 89.5 292 ALA A C 1
ATOM 2132 O O . ALA A 1 292 ? 21.938 -3.334 12.047 1 89.5 292 ALA A O 1
ATOM 2133 N N . ASP A 1 293 ? 22.531 -2.447 13.953 1 94.25 293 ASP A N 1
ATOM 2134 C CA . ASP A 1 293 ? 21.438 -3.086 14.695 1 94.25 293 ASP A CA 1
ATOM 2135 C C . ASP A 1 293 ? 20.297 -2.104 14.953 1 94.25 293 ASP A C 1
ATOM 2137 O O . ASP A 1 293 ? 19.359 -2.422 15.672 1 94.25 293 ASP A O 1
ATOM 2141 N N . GLU A 1 294 ? 20.422 -0.914 14.328 1 96.88 294 GLU A N 1
ATOM 2142 C CA . GLU A 1 294 ? 19.406 0.112 14.508 1 96.88 294 GLU A CA 1
ATOM 2143 C C . GLU A 1 294 ? 18.125 -0.25 13.766 1 96.88 294 GLU A C 1
ATOM 2145 O O . GLU A 1 294 ? 18.156 -0.581 12.578 1 96.88 294 GLU A O 1
ATOM 2150 N N . LYS A 1 295 ? 17 -0.346 14.484 1 97.62 295 LYS A N 1
ATOM 2151 C CA . LYS A 1 295 ? 15.695 -0.552 13.883 1 97.62 295 LYS A CA 1
ATOM 2152 C C . LYS A 1 295 ? 15.062 0.777 13.469 1 97.62 295 LYS A C 1
ATOM 2154 O O . LYS A 1 295 ? 14.766 1.616 14.328 1 97.62 295 LYS A O 1
ATOM 2159 N N . VAL A 1 296 ? 14.828 0.974 12.172 1 98.81 296 VAL A N 1
ATOM 2160 C CA . VAL A 1 296 ? 14.438 2.27 11.625 1 98.81 296 VAL A CA 1
ATOM 2161 C C . VAL A 1 296 ? 13.055 2.166 10.992 1 98.81 296 VAL A C 1
ATOM 2163 O O . VAL A 1 296 ? 12.82 1.313 10.133 1 98.81 296 VAL A O 1
ATOM 2166 N N . ALA A 1 297 ? 12.164 2.957 11.453 1 98.94 297 ALA A N 1
ATOM 2167 C CA . ALA A 1 297 ? 10.859 3.092 10.812 1 98.94 297 ALA A CA 1
ATOM 2168 C C . ALA A 1 297 ? 10.789 4.355 9.961 1 98.94 297 ALA A C 1
ATOM 2170 O O . ALA A 1 297 ? 11.102 5.449 10.43 1 98.94 297 ALA A O 1
ATOM 2171 N N . VAL A 1 298 ? 10.438 4.191 8.711 1 98.94 298 VAL A N 1
ATOM 2172 C CA . VAL A 1 298 ? 10.336 5.293 7.762 1 98.94 298 VAL A CA 1
ATOM 2173 C C . VAL A 1 298 ? 8.867 5.566 7.441 1 98.94 298 VAL A C 1
ATOM 2175 O O . VAL A 1 298 ? 8.117 4.645 7.098 1 98.94 298 VAL A O 1
ATOM 2178 N N . ILE A 1 299 ? 8.469 6.801 7.531 1 98.94 299 ILE A N 1
ATOM 2179 C CA . ILE A 1 299 ? 7.078 7.145 7.266 1 98.94 299 ILE A CA 1
ATOM 2180 C C . ILE A 1 299 ? 6.922 7.57 5.805 1 98.94 299 ILE A C 1
ATOM 2182 O O . ILE A 1 299 ? 7.531 8.547 5.367 1 98.94 299 ILE A O 1
ATOM 2186 N N . VAL A 1 300 ? 6.188 6.844 5.035 1 98.94 300 VAL A N 1
ATOM 2187 C CA . VAL A 1 300 ? 5.738 7.27 3.715 1 98.94 300 VAL A CA 1
ATOM 2188 C C . VAL A 1 300 ? 4.363 7.93 3.824 1 98.94 300 VAL A C 1
ATOM 2190 O O . VAL A 1 300 ? 3.346 7.238 3.93 1 98.94 300 VAL A O 1
ATOM 2193 N N . CYS A 1 301 ? 4.301 9.219 3.719 1 98.81 301 CYS A N 1
ATOM 2194 C CA . CYS A 1 301 ? 3.242 9.953 4.398 1 98.81 301 CYS A CA 1
ATOM 2195 C C . CYS A 1 301 ? 2.16 10.383 3.418 1 98.81 301 CYS A C 1
ATOM 2197 O O . CYS A 1 301 ? 1.185 11.031 3.807 1 98.81 301 CYS A O 1
ATOM 2199 N N . GLY A 1 302 ? 2.328 10.047 2.082 1 98.5 302 GLY A N 1
ATOM 2200 C CA . GLY A 1 302 ? 1.289 10.453 1.149 1 98.5 302 GLY A CA 1
ATOM 2201 C C . GLY A 1 302 ? 1.479 9.875 -0.241 1 98.5 302 GLY A C 1
ATOM 2202 O O . GLY A 1 302 ? 2.596 9.531 -0.628 1 98.5 302 GLY A O 1
ATOM 2203 N N . ALA A 1 303 ? 0.335 9.898 -0.996 1 98.06 303 ALA A N 1
ATOM 2204 C CA . ALA A 1 303 ? 0.343 9.32 -2.336 1 98.06 303 ALA A CA 1
ATOM 2205 C C . ALA A 1 303 ? -0.575 10.094 -3.275 1 98.06 303 ALA A C 1
ATOM 2207 O O . ALA A 1 303 ? -1.203 9.508 -4.16 1 98.06 303 ALA A O 1
ATOM 2208 N N . ASN A 1 304 ? -0.713 11.406 -3.088 1 95.25 304 ASN A N 1
ATOM 2209 C CA . ASN A 1 304 ? -1.472 12.273 -3.982 1 95.25 304 ASN A CA 1
ATOM 2210 C C . ASN A 1 304 ? -0.573 12.914 -5.035 1 95.25 304 ASN A C 1
ATOM 2212 O O . ASN A 1 304 ? -0.126 14.047 -4.867 1 95.25 304 ASN A O 1
ATOM 2216 N N . THR A 1 305 ? -0.306 12.156 -6.133 1 93.5 305 THR A N 1
ATOM 2217 C CA . THR A 1 305 ? 0.672 12.617 -7.113 1 93.5 305 THR A CA 1
ATOM 2218 C C . THR A 1 305 ? 0.223 12.266 -8.531 1 93.5 305 THR A C 1
ATOM 2220 O O . THR A 1 305 ? -0.761 11.547 -8.719 1 93.5 305 THR A O 1
ATOM 2223 N N . ASP A 1 306 ? 0.902 12.953 -9.43 1 91.94 306 ASP A N 1
ATOM 2224 C CA . ASP A 1 306 ? 0.709 12.617 -10.836 1 91.94 306 ASP A CA 1
ATOM 2225 C C . ASP A 1 306 ? 1.354 11.273 -11.172 1 91.94 306 ASP A C 1
ATOM 2227 O O . ASP A 1 306 ? 2.58 11.164 -11.242 1 91.94 306 ASP A O 1
ATOM 2231 N N . LEU A 1 307 ? 0.548 10.305 -11.531 1 93.06 307 LEU A N 1
ATOM 2232 C CA . LEU A 1 307 ? 1 8.93 -11.703 1 93.06 307 LEU A CA 1
ATOM 2233 C C . LEU A 1 307 ? 1.887 8.797 -12.938 1 93.06 307 LEU A C 1
ATOM 2235 O O . LEU A 1 307 ? 2.674 7.852 -13.039 1 93.06 307 LEU A O 1
ATOM 2239 N N . THR A 1 308 ? 1.774 9.68 -13.852 1 90.12 308 THR A N 1
ATOM 2240 C CA . THR A 1 308 ? 2.543 9.594 -15.086 1 90.12 308 THR A CA 1
ATOM 2241 C C . THR A 1 308 ? 4.016 9.891 -14.836 1 90.12 308 THR A C 1
ATOM 2243 O O . THR A 1 308 ? 4.863 9.641 -15.688 1 90.12 308 THR A O 1
ATOM 2246 N N . THR A 1 309 ? 4.301 10.391 -13.609 1 90.94 309 THR A N 1
ATOM 2247 C CA . THR A 1 309 ? 5.676 10.758 -13.281 1 90.94 309 THR A CA 1
ATOM 2248 C C . THR A 1 309 ? 6.375 9.625 -12.531 1 90.94 309 THR A C 1
ATOM 2250 O O . THR A 1 309 ? 7.539 9.758 -12.156 1 90.94 309 THR A O 1
ATOM 2253 N N . LEU A 1 310 ? 5.742 8.539 -12.336 1 92.44 310 LEU A N 1
ATOM 2254 C CA . LEU A 1 310 ? 6.312 7.438 -11.57 1 92.44 310 LEU A CA 1
ATOM 2255 C C . LEU A 1 310 ? 7.254 6.605 -12.438 1 92.44 310 LEU A C 1
ATOM 2257 O O . LEU A 1 310 ? 7.031 6.453 -13.641 1 92.44 310 LEU A O 1
ATOM 2261 N N . MET B 1 1 ? -3.51 -34.062 -3.346 1 90.5 1 MET B N 1
ATOM 2262 C CA . MET B 1 1 ? -4.18 -32.812 -3.057 1 90.5 1 MET B CA 1
ATOM 2263 C C . MET B 1 1 ? -3.348 -31.953 -2.098 1 90.5 1 MET B C 1
ATOM 2265 O O . MET B 1 1 ? -2.789 -32.469 -1.131 1 90.5 1 MET B O 1
ATOM 2269 N N . LEU B 1 2 ? -3.289 -30.703 -2.395 1 95.06 2 LEU B N 1
ATOM 2270 C CA . LEU B 1 2 ? -2.531 -29.75 -1.578 1 95.06 2 LEU B CA 1
ATOM 2271 C C . LEU B 1 2 ? -3.064 -29.719 -0.151 1 95.06 2 LEU B C 1
ATOM 2273 O O . LEU B 1 2 ? -4.281 -29.719 0.062 1 95.06 2 LEU B O 1
ATOM 2277 N N . THR B 1 3 ? -2.203 -29.734 0.863 1 96.44 3 THR B N 1
ATOM 2278 C CA . THR B 1 3 ? -2.602 -29.75 2.266 1 96.44 3 THR B CA 1
ATOM 2279 C C . THR B 1 3 ? -2.035 -28.547 3.004 1 96.44 3 THR B C 1
ATOM 2281 O O . THR B 1 3 ? -1.169 -27.828 2.48 1 96.44 3 THR B O 1
ATOM 2284 N N . LEU B 1 4 ? -2.508 -28.406 4.207 1 98.12 4 LEU B N 1
ATOM 2285 C CA . LEU B 1 4 ? -1.985 -27.359 5.086 1 98.12 4 LEU B CA 1
ATOM 2286 C C . LEU B 1 4 ? -0.489 -27.547 5.316 1 98.12 4 LEU B C 1
ATOM 2288 O O . LEU B 1 4 ? 0.261 -26.562 5.367 1 98.12 4 LEU B O 1
ATOM 2292 N N . ASN B 1 5 ? -0.072 -28.734 5.43 1 98.5 5 ASN B N 1
ATOM 2293 C CA . ASN B 1 5 ? 1.337 -29.016 5.688 1 98.5 5 ASN B CA 1
ATOM 2294 C C . ASN B 1 5 ? 2.219 -28.578 4.523 1 98.5 5 ASN B C 1
ATOM 2296 O O . ASN B 1 5 ? 3.348 -28.141 4.727 1 98.5 5 ASN B O 1
ATOM 2300 N N . ASP B 1 6 ? 1.722 -28.734 3.336 1 98.56 6 ASP B N 1
ATOM 2301 C CA . ASP B 1 6 ? 2.451 -28.25 2.17 1 98.56 6 ASP B CA 1
ATOM 2302 C C . ASP B 1 6 ? 2.67 -26.734 2.254 1 98.56 6 ASP B C 1
ATOM 2304 O O . ASP B 1 6 ? 3.746 -26.234 1.913 1 98.56 6 ASP B O 1
ATOM 2308 N N . VAL B 1 7 ? 1.677 -26.016 2.736 1 98.88 7 VAL B N 1
ATOM 2309 C CA . VAL B 1 7 ? 1.73 -24.562 2.818 1 98.88 7 VAL B CA 1
ATOM 2310 C C . VAL B 1 7 ? 2.658 -24.141 3.955 1 98.88 7 VAL B C 1
ATOM 2312 O O . VAL B 1 7 ? 3.438 -23.188 3.812 1 98.88 7 VAL B O 1
ATOM 2315 N N . ILE B 1 8 ? 2.604 -24.875 5.059 1 98.88 8 ILE B N 1
ATOM 2316 C CA . ILE B 1 8 ? 3.48 -24.594 6.191 1 98.88 8 ILE B CA 1
ATOM 2317 C C . ILE B 1 8 ? 4.938 -24.766 5.773 1 98.88 8 ILE B C 1
ATOM 2319 O O . ILE B 1 8 ? 5.789 -23.938 6.086 1 98.88 8 ILE B O 1
ATOM 2323 N N . THR B 1 9 ? 5.18 -25.844 5.039 1 98.81 9 THR B N 1
ATOM 2324 C CA . THR B 1 9 ? 6.523 -26.094 4.527 1 98.81 9 THR B CA 1
ATOM 2325 C C . THR B 1 9 ? 6.965 -24.969 3.586 1 98.81 9 THR B C 1
ATOM 2327 O O . THR B 1 9 ? 8.109 -24.531 3.639 1 98.81 9 THR B O 1
ATOM 2330 N N . ALA B 1 10 ? 6.086 -24.516 2.758 1 98.88 10 ALA B N 1
ATOM 2331 C CA . ALA B 1 10 ? 6.371 -23.422 1.837 1 98.88 10 ALA B CA 1
ATOM 2332 C C . ALA B 1 10 ? 6.707 -22.141 2.598 1 98.88 10 ALA B C 1
ATOM 2334 O O . ALA B 1 10 ? 7.602 -21.391 2.201 1 98.88 10 ALA B O 1
ATOM 2335 N N . GLN B 1 11 ? 5.957 -21.875 3.65 1 98.88 11 GLN B N 1
ATOM 2336 C CA . GLN B 1 11 ? 6.203 -20.688 4.457 1 98.88 11 GLN B CA 1
ATOM 2337 C C . GLN B 1 11 ? 7.617 -20.688 5.027 1 98.88 11 GLN B C 1
ATOM 2339 O O . GLN B 1 11 ? 8.336 -19.703 4.938 1 98.88 11 GLN B O 1
ATOM 2344 N N . GLN B 1 12 ? 8 -21.828 5.605 1 98.69 12 GLN B N 1
ATOM 2345 C CA . GLN B 1 12 ? 9.336 -21.969 6.18 1 98.69 12 GLN B CA 1
ATOM 2346 C C . GLN B 1 12 ? 10.414 -21.781 5.117 1 98.69 12 GLN B C 1
ATOM 2348 O O . GLN B 1 12 ? 11.414 -21.109 5.352 1 98.69 12 GLN B O 1
ATOM 2353 N N . ARG B 1 13 ? 10.164 -22.312 4.004 1 98.56 13 ARG B N 1
ATOM 2354 C CA . ARG B 1 13 ? 11.117 -22.312 2.9 1 98.56 13 ARG B CA 1
ATOM 2355 C C . ARG B 1 13 ? 11.289 -20.906 2.33 1 98.56 13 ARG B C 1
ATOM 2357 O O . ARG B 1 13 ? 12.414 -20.5 2.018 1 98.56 13 ARG B O 1
ATOM 2364 N N . THR B 1 14 ? 10.211 -20.109 2.191 1 98.75 14 THR B N 1
ATOM 2365 C CA . THR B 1 14 ? 10.234 -18.875 1.416 1 98.75 14 THR B CA 1
ATOM 2366 C C . THR B 1 14 ? 10.414 -17.672 2.33 1 98.75 14 THR B C 1
ATOM 2368 O O . THR B 1 14 ? 10.695 -16.562 1.861 1 98.75 14 THR B O 1
ATOM 2371 N N . ALA B 1 15 ? 10.406 -17.812 3.645 1 98.19 15 ALA B N 1
ATOM 2372 C CA . ALA B 1 15 ? 10.375 -16.75 4.633 1 98.19 15 ALA B CA 1
ATOM 2373 C C . ALA B 1 15 ? 11.516 -15.758 4.41 1 98.19 15 ALA B C 1
ATOM 2375 O O . ALA B 1 15 ? 11.32 -14.539 4.461 1 98.19 15 ALA B O 1
ATOM 2376 N N . PRO B 1 16 ? 12.734 -16.188 4.047 1 97.38 16 PRO B N 1
ATOM 2377 C CA . PRO B 1 16 ? 13.828 -15.234 3.879 1 97.38 16 PRO B CA 1
ATOM 2378 C C . PRO B 1 16 ? 13.742 -14.461 2.562 1 97.38 16 PRO B C 1
ATOM 2380 O O . PRO B 1 16 ? 14.477 -13.492 2.361 1 97.38 16 PRO B O 1
ATOM 2383 N N . HIS B 1 17 ? 12.805 -14.891 1.676 1 98.12 17 HIS B N 1
ATOM 2384 C CA . HIS B 1 17 ? 12.883 -14.398 0.304 1 98.12 17 HIS B CA 1
ATOM 2385 C C . HIS B 1 17 ? 11.664 -13.547 -0.043 1 98.12 17 HIS B C 1
ATOM 2387 O O . HIS B 1 17 ? 11.703 -12.766 -0.996 1 98.12 17 HIS B O 1
ATOM 2393 N N . VAL B 1 18 ? 10.586 -13.734 0.731 1 98.5 18 VAL B N 1
ATOM 2394 C CA . VAL B 1 18 ? 9.352 -13.008 0.425 1 98.5 18 VAL B CA 1
ATOM 2395 C C . VAL B 1 18 ? 9.008 -12.078 1.581 1 98.5 18 VAL B C 1
ATOM 2397 O O . VAL B 1 18 ? 9.594 -12.164 2.66 1 98.5 18 VAL B O 1
ATOM 2400 N N . ARG B 1 19 ? 8.141 -11.141 1.346 1 98.25 19 ARG B N 1
ATOM 2401 C CA . ARG B 1 19 ? 7.691 -10.164 2.336 1 98.25 19 ARG B CA 1
ATOM 2402 C C . ARG B 1 19 ? 6.418 -10.641 3.025 1 98.25 19 ARG B C 1
ATOM 2404 O O . ARG B 1 19 ? 5.492 -11.125 2.367 1 98.25 19 ARG B O 1
ATOM 2411 N N . ARG B 1 20 ? 6.414 -10.633 4.383 1 98.19 20 ARG B N 1
ATOM 2412 C CA . ARG B 1 20 ? 5.113 -10.727 5.043 1 98.19 20 ARG B CA 1
ATOM 2413 C C . ARG B 1 20 ? 4.297 -9.461 4.816 1 98.19 20 ARG B C 1
ATOM 2415 O O . ARG B 1 20 ? 4.594 -8.406 5.395 1 98.19 20 ARG B O 1
ATOM 2422 N N . THR B 1 21 ? 3.293 -9.492 3.961 1 98.62 21 THR B N 1
ATOM 2423 C CA . THR B 1 21 ? 2.539 -8.305 3.572 1 98.62 21 THR B CA 1
ATOM 2424 C C . THR B 1 21 ? 1.507 -7.945 4.637 1 98.62 21 THR B C 1
ATOM 2426 O O . THR B 1 21 ? 1.074 -8.812 5.406 1 98.62 21 THR B O 1
ATOM 2429 N N . PRO B 1 22 ? 1.088 -6.746 4.664 1 98.5 22 PRO B N 1
ATOM 2430 C CA . PRO B 1 22 ? 0.173 -6.293 5.715 1 98.5 22 PRO B CA 1
ATOM 2431 C C . PRO B 1 22 ? -1.265 -6.754 5.484 1 98.5 22 PRO B C 1
ATOM 2433 O O . PRO B 1 22 ? -1.684 -6.93 4.336 1 98.5 22 PRO B O 1
ATOM 2436 N N . LEU B 1 23 ? -1.932 -7 6.566 1 98.81 23 LEU B N 1
ATOM 2437 C CA . LEU B 1 23 ? -3.385 -7.07 6.672 1 98.81 23 LEU B CA 1
ATOM 2438 C C . LEU B 1 23 ? -3.928 -5.898 7.48 1 98.81 23 LEU B C 1
ATOM 2440 O O . LEU B 1 23 ? -3.529 -5.691 8.625 1 98.81 23 LEU B O 1
ATOM 2444 N N . PHE B 1 24 ? -4.777 -5.051 6.836 1 98.44 24 PHE B N 1
ATOM 2445 C CA . PHE B 1 24 ? -5.242 -3.891 7.59 1 98.44 24 PHE B CA 1
ATOM 2446 C C . PHE B 1 24 ? -6.758 -3.758 7.504 1 98.44 24 PHE B C 1
ATOM 2448 O O . PHE B 1 24 ? -7.375 -4.25 6.559 1 98.44 24 PHE B O 1
ATOM 2455 N N . GLU B 1 25 ? -7.332 -3.158 8.508 1 97.81 25 GLU B N 1
ATOM 2456 C CA . GLU B 1 25 ? -8.766 -2.902 8.562 1 97.81 25 GLU B CA 1
ATOM 2457 C C . GLU B 1 25 ? -9.18 -1.835 7.555 1 97.81 25 GLU B C 1
ATOM 2459 O O . GLU B 1 25 ? -8.648 -0.721 7.57 1 97.81 25 GLU B O 1
ATOM 2464 N N . ALA B 1 26 ? -10.031 -2.221 6.688 1 97.38 26 ALA B N 1
ATOM 2465 C CA . ALA B 1 26 ? -10.562 -1.298 5.684 1 97.38 26 ALA B CA 1
ATOM 2466 C C . ALA B 1 26 ? -11.898 -0.712 6.129 1 97.38 26 ALA B C 1
ATOM 2468 O O . ALA B 1 26 ? -12.422 -1.08 7.184 1 97.38 26 ALA B O 1
ATOM 2469 N N . ASP B 1 27 ? -12.344 0.338 5.398 1 95.81 27 ASP B N 1
ATOM 2470 C CA . ASP B 1 27 ? -13.68 0.865 5.656 1 95.81 27 ASP B CA 1
ATOM 2471 C C . ASP B 1 27 ? -14.742 -0.202 5.414 1 95.81 27 ASP B C 1
ATOM 2473 O O . ASP B 1 27 ? -14.641 -0.991 4.473 1 95.81 27 ASP B O 1
ATOM 2477 N N . PRO B 1 28 ? -15.758 -0.238 6.254 1 95.31 28 PRO B N 1
ATOM 2478 C CA . PRO B 1 28 ? -16.812 -1.231 6.055 1 95.31 28 PRO B CA 1
ATOM 2479 C C . PRO B 1 28 ? -17.531 -1.082 4.711 1 95.31 28 PRO B C 1
ATOM 2481 O O . PRO B 1 28 ? -17.641 0.031 4.191 1 95.31 28 PRO B O 1
ATOM 2484 N N . ILE B 1 29 ? -17.891 -2.127 4.156 1 95.31 29 ILE B N 1
ATOM 2485 C CA . ILE B 1 29 ? -18.734 -2.156 2.967 1 95.31 29 ILE B CA 1
ATOM 2486 C C . ILE B 1 29 ? -20.125 -2.668 3.332 1 95.31 29 ILE B C 1
ATOM 2488 O O . ILE B 1 29 ? -20.281 -3.803 3.791 1 95.31 29 ILE B O 1
ATOM 2492 N N . ASP B 1 30 ? -21.109 -1.833 3.156 1 92.62 30 ASP B N 1
ATOM 2493 C CA . ASP B 1 30 ? -22.5 -2.156 3.502 1 92.62 30 ASP B CA 1
ATOM 2494 C C . ASP B 1 30 ? -22.594 -2.656 4.941 1 92.62 30 ASP B C 1
ATOM 2496 O O . ASP B 1 30 ? -23.219 -3.686 5.203 1 92.62 30 ASP B O 1
ATOM 2500 N N . GLY B 1 31 ? -21.844 -2.045 5.781 1 91.5 31 GLY B N 1
ATOM 2501 C CA . GLY B 1 31 ? -21.938 -2.311 7.207 1 91.5 31 GLY B CA 1
ATOM 2502 C C . GLY B 1 31 ? -21.062 -3.465 7.656 1 91.5 31 GLY B C 1
ATOM 2503 O O . GLY B 1 31 ? -20.922 -3.717 8.859 1 91.5 31 GLY B O 1
ATOM 2504 N N . THR B 1 32 ? -20.422 -4.188 6.715 1 93.88 32 THR B N 1
ATOM 2505 C CA . THR B 1 32 ? -19.562 -5.316 7.043 1 93.88 32 THR B CA 1
ATOM 2506 C C . THR B 1 32 ? -18.109 -4.879 7.141 1 93.88 32 THR B C 1
ATOM 2508 O O . THR B 1 32 ? -17.594 -4.211 6.238 1 93.88 32 THR B O 1
ATOM 2511 N N . GLN B 1 33 ? -17.531 -5.258 8.266 1 94.62 33 GLN B N 1
ATOM 2512 C CA . GLN B 1 33 ? -16.109 -4.949 8.445 1 94.62 33 GLN B CA 1
ATOM 2513 C C . GLN B 1 33 ? -15.242 -5.824 7.547 1 94.62 33 GLN B C 1
ATOM 2515 O O . GLN B 1 33 ? -15.367 -7.051 7.551 1 94.62 33 GLN B O 1
ATOM 2520 N N . ILE B 1 34 ? -14.406 -5.219 6.824 1 97.62 34 ILE B N 1
ATOM 2521 C CA . ILE B 1 34 ? -13.539 -5.977 5.934 1 97.62 34 ILE B CA 1
ATOM 2522 C C . ILE B 1 34 ? -12.078 -5.645 6.234 1 97.62 34 ILE B C 1
ATOM 2524 O O . ILE B 1 34 ? -11.781 -4.602 6.824 1 97.62 34 ILE B O 1
ATOM 2528 N N . TRP B 1 35 ? -11.234 -6.57 5.934 1 98.75 35 TRP B N 1
ATOM 2529 C CA . TRP B 1 35 ? -9.781 -6.414 5.973 1 98.75 35 TRP B CA 1
ATOM 2530 C C . TRP B 1 35 ? -9.172 -6.625 4.59 1 98.75 35 TRP B C 1
ATOM 2532 O O . TRP B 1 35 ? -9.633 -7.477 3.826 1 98.75 35 TRP B O 1
ATOM 2542 N N . ILE B 1 36 ? -8.18 -5.852 4.289 1 98.94 36 ILE B N 1
ATOM 2543 C CA . ILE B 1 36 ? -7.48 -6.004 3.018 1 98.94 36 ILE B CA 1
ATOM 2544 C C . ILE B 1 36 ? -6.094 -6.594 3.262 1 98.94 36 ILE B C 1
ATOM 2546 O O . ILE B 1 36 ? -5.32 -6.062 4.062 1 98.94 36 ILE B O 1
ATOM 2550 N N . LYS B 1 37 ? -5.879 -7.746 2.746 1 98.94 37 LYS B N 1
ATOM 2551 C CA . LYS B 1 37 ? -4.523 -8.281 2.67 1 98.94 37 LYS B CA 1
ATOM 2552 C C . LYS B 1 37 ? -3.758 -7.68 1.497 1 98.94 37 LYS B C 1
ATOM 2554 O O . LYS B 1 37 ? -4.059 -7.969 0.337 1 98.94 37 LYS B O 1
ATOM 2559 N N . ALA B 1 38 ? -2.736 -6.859 1.799 1 98.88 38 ALA B N 1
ATOM 2560 C CA . ALA B 1 38 ? -2.055 -6.027 0.812 1 98.88 38 ALA B CA 1
ATOM 2561 C C . ALA B 1 38 ? -0.947 -6.809 0.108 1 98.88 38 ALA B C 1
ATOM 2563 O O . ALA B 1 38 ? 0.207 -6.375 0.083 1 98.88 38 ALA B O 1
ATOM 2564 N N . GLU B 1 39 ? -1.374 -7.82 -0.621 1 98.81 39 GLU B N 1
ATOM 2565 C CA . GLU B 1 39 ? -0.393 -8.68 -1.27 1 98.81 39 GLU B CA 1
ATOM 2566 C C . GLU B 1 39 ? 0.228 -7.996 -2.484 1 98.81 39 GLU B C 1
ATOM 2568 O O . GLU B 1 39 ? 1.266 -8.43 -2.986 1 98.81 39 GLU B O 1
ATOM 2573 N N . PHE B 1 40 ? -0.354 -6.883 -2.934 1 98.62 40 PHE B N 1
ATOM 2574 C CA . PHE B 1 40 ? 0.225 -6.086 -4.008 1 98.62 40 PHE B CA 1
ATOM 2575 C C . PHE B 1 40 ? 1.566 -5.5 -3.588 1 98.62 40 PHE B C 1
ATOM 2577 O O . PHE B 1 40 ? 2.377 -5.113 -4.434 1 98.62 40 PHE B O 1
ATOM 2584 N N . LEU B 1 41 ? 1.872 -5.465 -2.295 1 98.69 41 LEU B N 1
ATOM 2585 C CA . LEU B 1 41 ? 3.119 -4.922 -1.762 1 98.69 41 LEU B CA 1
ATOM 2586 C C . LEU B 1 41 ? 4.219 -5.977 -1.784 1 98.69 41 LEU B C 1
ATOM 2588 O O . LEU B 1 41 ? 5.363 -5.695 -1.42 1 98.69 41 LEU B O 1
ATOM 2592 N N . GLN B 1 42 ? 3.947 -7.164 -2.219 1 98.69 42 GLN B N 1
ATOM 2593 C CA . GLN B 1 42 ? 4.945 -8.227 -2.316 1 98.69 42 GLN B CA 1
ATOM 2594 C C . GLN B 1 42 ? 6.004 -7.887 -3.363 1 98.69 42 GLN B C 1
ATOM 2596 O O . GLN B 1 42 ? 5.773 -7.051 -4.238 1 98.69 42 GLN B O 1
ATOM 2601 N N . LYS B 1 43 ? 7.18 -8.531 -3.215 1 97.88 43 LYS B N 1
ATOM 2602 C CA . LYS B 1 43 ? 8.211 -8.43 -4.246 1 97.88 43 LYS B CA 1
ATOM 2603 C C . LYS B 1 43 ? 7.621 -8.68 -5.633 1 97.88 43 LYS B C 1
ATOM 2605 O O . LYS B 1 43 ? 6.773 -9.555 -5.809 1 97.88 43 LYS B O 1
ATOM 2610 N N . CYS B 1 44 ? 7.965 -7.789 -6.566 1 96.5 44 CYS B N 1
ATOM 2611 C CA . CYS B 1 44 ? 7.496 -7.812 -7.945 1 96.5 44 CYS B CA 1
ATOM 2612 C C . CYS B 1 44 ? 6.07 -7.293 -8.047 1 96.5 44 CYS B C 1
ATOM 2614 O O . CYS B 1 44 ? 5.484 -7.27 -9.133 1 96.5 44 CYS B O 1
ATOM 2616 N N . GLY B 1 45 ? 5.461 -6.91 -6.941 1 97.56 45 GLY B N 1
ATOM 2617 C CA . GLY B 1 45 ? 4.156 -6.27 -6.949 1 97.56 45 GLY B CA 1
ATOM 2618 C C . GLY B 1 45 ? 3.008 -7.254 -7.082 1 97.56 45 GLY B C 1
ATOM 2619 O O . GLY B 1 45 ? 1.894 -6.871 -7.445 1 97.56 45 GLY B O 1
ATOM 2620 N N . VAL B 1 46 ? 3.297 -8.602 -6.789 1 98.38 46 VAL B N 1
ATOM 2621 C CA . VAL B 1 46 ? 2.248 -9.578 -7.07 1 98.38 46 VAL B CA 1
ATOM 2622 C C . VAL B 1 46 ? 2.439 -10.805 -6.188 1 98.38 46 VAL B C 1
ATOM 2624 O O . VAL B 1 46 ? 3.568 -11.156 -5.836 1 98.38 46 VAL B O 1
ATOM 2627 N N . PHE B 1 47 ? 1.372 -11.547 -5.93 1 98.81 47 PHE B N 1
ATOM 2628 C CA . PHE B 1 47 ? 1.346 -12.711 -5.047 1 98.81 47 PHE B CA 1
ATOM 2629 C C . PHE B 1 47 ? 2.17 -13.852 -5.633 1 98.81 47 PHE B C 1
ATOM 2631 O O . PHE B 1 47 ? 2.654 -14.711 -4.895 1 98.81 47 PHE B O 1
ATOM 2638 N N . LYS B 1 48 ? 2.387 -13.867 -6.949 1 98.81 48 LYS B N 1
ATOM 2639 C CA . LYS B 1 48 ? 2.998 -15 -7.633 1 98.81 48 LYS B CA 1
ATOM 2640 C C . LYS B 1 48 ? 4.453 -15.18 -7.211 1 98.81 48 LYS B C 1
ATOM 2642 O O . LYS B 1 48 ? 5.031 -16.25 -7.395 1 98.81 48 LYS B O 1
ATOM 2647 N N . THR B 1 49 ? 4.996 -14.18 -6.645 1 98.81 49 THR B N 1
ATOM 2648 C CA . THR B 1 49 ? 6.375 -14.234 -6.168 1 98.81 49 THR B CA 1
ATOM 2649 C C . THR B 1 49 ? 6.551 -15.352 -5.145 1 98.81 49 THR B C 1
ATOM 2651 O O . THR B 1 49 ? 7.574 -16.031 -5.137 1 98.81 49 THR B O 1
ATOM 2654 N N . ARG B 1 50 ? 5.574 -15.562 -4.316 1 98.94 50 ARG B N 1
ATOM 2655 C CA . ARG B 1 50 ? 5.66 -16.594 -3.279 1 98.94 50 ARG B CA 1
ATOM 2656 C C . ARG B 1 50 ? 5.777 -17.984 -3.895 1 98.94 50 ARG B C 1
ATOM 2658 O O . ARG B 1 50 ? 6.664 -18.75 -3.525 1 98.94 50 ARG B O 1
ATOM 2665 N N . GLY B 1 51 ? 4.871 -18.266 -4.82 1 98.88 51 GLY B N 1
ATOM 2666 C CA . GLY B 1 51 ? 4.922 -19.562 -5.492 1 98.88 51 GLY B CA 1
ATOM 2667 C C . GLY B 1 51 ? 6.188 -19.766 -6.309 1 98.88 51 GLY B C 1
ATOM 2668 O O . GLY B 1 51 ? 6.738 -20.859 -6.344 1 98.88 51 GLY B O 1
ATOM 2669 N N . ALA B 1 52 ? 6.633 -18.688 -6.977 1 98.88 52 ALA B N 1
ATOM 2670 C CA . ALA B 1 52 ? 7.863 -18.734 -7.766 1 98.88 52 ALA B CA 1
ATOM 2671 C C . ALA B 1 52 ? 9.047 -19.156 -6.898 1 98.88 52 ALA B C 1
ATOM 2673 O O . ALA B 1 52 ? 9.789 -20.078 -7.242 1 98.88 52 ALA B O 1
ATOM 2674 N N . PHE B 1 53 ? 9.211 -18.5 -5.734 1 98.94 53 PHE B N 1
ATOM 2675 C CA . PHE B 1 53 ? 10.297 -18.859 -4.824 1 98.94 53 PHE B CA 1
ATOM 2676 C C . PHE B 1 53 ? 10.125 -20.281 -4.316 1 98.94 53 PHE B C 1
ATOM 2678 O O . PHE B 1 53 ? 11.086 -21.047 -4.289 1 98.94 53 PHE B O 1
ATOM 2685 N N . ASN B 1 54 ? 8.914 -20.641 -3.92 1 98.94 54 ASN B N 1
ATOM 2686 C CA . ASN B 1 54 ? 8.719 -21.969 -3.355 1 98.94 54 ASN B CA 1
ATOM 2687 C C . ASN B 1 54 ? 9.078 -23.062 -4.359 1 98.94 54 ASN B C 1
ATOM 2689 O O . ASN B 1 54 ? 9.742 -24.047 -4.008 1 98.94 54 ASN B O 1
ATOM 2693 N N . ARG B 1 55 ? 8.625 -22.922 -5.605 1 98.88 55 ARG B N 1
ATOM 2694 C CA . ARG B 1 55 ? 8.898 -23.906 -6.645 1 98.88 55 ARG B CA 1
ATOM 2695 C C . ARG B 1 55 ? 10.398 -24.062 -6.867 1 98.88 55 ARG B C 1
ATOM 2697 O O . ARG B 1 55 ? 10.914 -25.188 -6.887 1 98.88 55 ARG B O 1
ATOM 2704 N N . GLN B 1 56 ? 11.07 -23 -6.98 1 98.88 56 GLN B N 1
ATOM 2705 C CA . GLN B 1 56 ? 12.492 -23.016 -7.305 1 98.88 56 GLN B CA 1
ATOM 2706 C C . GLN B 1 56 ? 13.32 -23.5 -6.117 1 98.88 56 GLN B C 1
ATOM 2708 O O . GLN B 1 56 ? 14.227 -24.312 -6.285 1 98.88 56 GLN B O 1
ATOM 2713 N N . LEU B 1 57 ? 12.992 -23.047 -4.918 1 98.88 57 LEU B N 1
ATOM 2714 C CA . LEU B 1 57 ? 13.711 -23.484 -3.723 1 98.88 57 LEU B CA 1
ATOM 2715 C C . LEU B 1 57 ? 13.477 -24.969 -3.449 1 98.88 57 LEU B C 1
ATOM 2717 O O . LEU B 1 57 ? 14.406 -25.703 -3.107 1 98.88 57 LEU B O 1
ATOM 2721 N N . ALA B 1 58 ? 12.219 -25.406 -3.561 1 98.81 58 ALA B N 1
ATOM 2722 C CA . ALA B 1 58 ? 11.906 -26.828 -3.361 1 98.81 58 ALA B CA 1
ATOM 2723 C C . ALA B 1 58 ? 12.68 -27.703 -4.336 1 98.81 58 ALA B C 1
ATOM 2725 O O . ALA B 1 58 ? 13.234 -28.734 -3.949 1 98.81 58 ALA B O 1
ATOM 2726 N N . ALA B 1 59 ? 12.703 -27.297 -5.582 1 98.75 59 ALA B N 1
ATOM 2727 C CA . ALA B 1 59 ? 13.43 -28.047 -6.605 1 98.75 59 ALA B CA 1
ATOM 2728 C C . ALA B 1 59 ? 14.922 -28.078 -6.293 1 98.75 59 ALA B C 1
ATOM 2730 O O . ALA B 1 59 ? 15.578 -29.109 -6.516 1 98.75 59 ALA B O 1
ATOM 2731 N N . SER B 1 60 ? 15.438 -26.969 -5.844 1 98.31 60 SER B N 1
ATOM 2732 C CA . SER B 1 60 ? 16.844 -26.938 -5.445 1 98.31 60 SER B CA 1
ATOM 2733 C C . SER B 1 60 ? 17.125 -27.922 -4.312 1 98.31 60 SER B C 1
ATOM 2735 O O . SER B 1 60 ? 18.094 -28.672 -4.363 1 98.31 60 SER B O 1
ATOM 2737 N N . GLU B 1 61 ? 16.25 -27.953 -3.342 1 98 61 GLU B N 1
ATOM 2738 C CA . GLU B 1 61 ? 16.391 -28.828 -2.178 1 98 61 GLU B CA 1
ATOM 2739 C C . GLU B 1 61 ? 16.359 -30.297 -2.582 1 98 61 GLU B C 1
ATOM 2741 O O . GLU B 1 61 ? 17.031 -31.125 -1.964 1 98 61 GLU B O 1
ATOM 2746 N N . ASN B 1 62 ? 15.625 -30.562 -3.629 1 97.31 62 ASN B N 1
ATOM 2747 C CA . ASN B 1 62 ? 15.422 -31.953 -4.012 1 97.31 62 ASN B CA 1
ATOM 2748 C C . ASN B 1 62 ? 16.297 -32.344 -5.191 1 97.31 62 ASN B C 1
ATOM 2750 O O . ASN B 1 62 ? 16.141 -33.438 -5.754 1 97.31 62 ASN B O 1
ATOM 2754 N N . GLY B 1 63 ? 17.156 -31.453 -5.633 1 97.19 63 GLY B N 1
ATOM 2755 C CA . GLY B 1 63 ? 18.125 -31.75 -6.668 1 97.19 63 GLY B CA 1
ATOM 2756 C C . GLY B 1 63 ? 17.547 -31.688 -8.07 1 97.19 63 GLY B C 1
ATOM 2757 O O . GLY B 1 63 ? 18.141 -32.219 -9.016 1 97.19 63 GLY B O 1
ATOM 2758 N N . LEU B 1 64 ? 16.422 -31.031 -8.18 1 97.69 64 LEU B N 1
ATOM 2759 C CA . LEU B 1 64 ? 15.742 -30.969 -9.469 1 97.69 64 LEU B CA 1
ATOM 2760 C C . LEU B 1 64 ? 16.078 -29.688 -10.211 1 97.69 64 LEU B C 1
ATOM 2762 O O . LEU B 1 64 ? 15.781 -29.547 -11.398 1 97.69 64 LEU B O 1
ATOM 2766 N N . LEU B 1 65 ? 16.719 -28.781 -9.531 1 98.5 65 LEU B N 1
ATOM 2767 C CA . LEU B 1 65 ? 17.141 -27.531 -10.156 1 98.5 65 LEU B CA 1
ATOM 2768 C C . LEU B 1 65 ? 18.641 -27.547 -10.438 1 98.5 65 LEU B C 1
ATOM 2770 O O . LEU B 1 65 ? 19.453 -27.562 -9.508 1 98.5 65 LEU B O 1
ATOM 2774 N N . ASP B 1 66 ? 19.016 -27.656 -11.703 1 98 66 ASP B N 1
ATOM 2775 C CA . ASP B 1 66 ? 20.391 -27.453 -12.125 1 98 66 ASP B CA 1
ATOM 2776 C C . ASP B 1 66 ? 20.734 -25.969 -12.188 1 98 66 ASP B C 1
ATOM 2778 O O . ASP B 1 66 ? 20.219 -25.234 -13.031 1 98 66 ASP B O 1
ATOM 2782 N N . PRO B 1 67 ? 21.578 -25.516 -11.312 1 97 67 PRO B N 1
ATOM 2783 C CA . PRO B 1 67 ? 21.859 -24.078 -11.219 1 97 67 PRO B CA 1
ATOM 2784 C C . PRO B 1 67 ? 22.516 -23.531 -12.484 1 97 67 PRO B C 1
ATOM 2786 O O . PRO B 1 67 ? 22.547 -22.312 -12.688 1 97 67 PRO B O 1
ATOM 2789 N N . THR B 1 68 ? 23.047 -24.344 -13.312 1 97.31 68 THR B N 1
ATOM 2790 C CA . THR B 1 68 ? 23.719 -23.891 -14.531 1 97.31 68 THR B CA 1
ATOM 2791 C C . THR B 1 68 ? 22.703 -23.719 -15.664 1 97.31 68 THR B C 1
ATOM 2793 O O . THR B 1 68 ? 22.891 -22.906 -16.562 1 97.31 68 THR B O 1
ATOM 2796 N N . VAL B 1 69 ? 21.656 -24.547 -15.602 1 98 69 VAL B N 1
ATOM 2797 C CA . VAL B 1 69 ? 20.625 -24.516 -16.625 1 98 69 VAL B CA 1
ATOM 2798 C C . VAL B 1 69 ? 19.516 -23.547 -16.203 1 98 69 VAL B C 1
ATOM 2800 O O . VAL B 1 69 ? 19.062 -22.734 -17.016 1 98 69 VAL B O 1
ATOM 2803 N N . GLY B 1 70 ? 19.062 -23.641 -14.953 1 98.56 70 GLY B N 1
ATOM 2804 C CA . GLY B 1 70 ? 18.109 -22.719 -14.367 1 98.56 70 GLY B CA 1
ATOM 2805 C C . GLY B 1 70 ? 16.656 -23.109 -14.633 1 98.56 70 GLY B C 1
ATOM 2806 O O . GLY B 1 70 ? 16.297 -24.281 -14.531 1 98.56 70 GLY B O 1
ATOM 2807 N N . ILE B 1 71 ? 15.844 -22.062 -14.859 1 98.88 71 ILE B N 1
ATOM 2808 C CA . ILE B 1 71 ? 14.406 -22.312 -14.945 1 98.88 71 ILE B CA 1
ATOM 2809 C C . ILE B 1 71 ? 13.891 -21.859 -16.312 1 98.88 71 ILE B C 1
ATOM 2811 O O . ILE B 1 71 ? 14.586 -21.141 -17.031 1 98.88 71 ILE B O 1
ATOM 2815 N N . VAL B 1 72 ? 12.664 -22.344 -16.656 1 98.81 72 VAL B N 1
ATOM 2816 C CA . VAL B 1 72 ? 11.953 -21.875 -17.844 1 98.81 72 VAL B CA 1
ATOM 2817 C C . VAL B 1 72 ? 10.492 -21.609 -17.5 1 98.81 72 VAL B C 1
ATOM 2819 O O . VAL B 1 72 ? 9.891 -22.344 -16.703 1 98.81 72 VAL B O 1
ATOM 2822 N N . ALA B 1 73 ? 9.953 -20.562 -17.938 1 98.25 73 ALA B N 1
ATOM 2823 C CA . ALA B 1 73 ? 8.547 -20.203 -17.797 1 98.25 73 ALA B CA 1
ATOM 2824 C C . ALA B 1 73 ? 7.969 -19.719 -19.125 1 98.25 73 ALA B C 1
ATOM 2826 O O . ALA B 1 73 ? 8.711 -19.312 -20.016 1 98.25 73 ALA B O 1
ATOM 2827 N N . ALA B 1 74 ? 6.621 -19.875 -19.234 1 96.12 74 ALA B N 1
ATOM 2828 C CA . ALA B 1 74 ? 5.902 -19.375 -20.406 1 96.12 74 ALA B CA 1
ATOM 2829 C C . ALA B 1 74 ? 4.879 -18.312 -20 1 96.12 74 ALA B C 1
ATOM 2831 O O . ALA B 1 74 ? 3.682 -18.594 -19.938 1 96.12 74 ALA B O 1
ATOM 2832 N N . SER B 1 75 ? 5.266 -17.078 -19.75 1 92.31 75 SER B N 1
ATOM 2833 C CA . SER B 1 75 ? 4.391 -15.969 -19.391 1 92.31 75 SER B CA 1
ATOM 2834 C C . SER B 1 75 ? 5.121 -14.633 -19.484 1 92.31 75 SER B C 1
ATOM 2836 O O . SER B 1 75 ? 6.25 -14.5 -19 1 92.31 75 SER B O 1
ATOM 2838 N N . GLY B 1 76 ? 4.449 -13.695 -20.109 1 87.25 76 GLY B N 1
ATOM 2839 C CA . GLY B 1 76 ? 4.988 -12.344 -20.125 1 87.25 76 GLY B CA 1
ATOM 2840 C C . GLY B 1 76 ? 4.445 -11.469 -19.016 1 87.25 76 GLY B C 1
ATOM 2841 O O . GLY B 1 76 ? 4.82 -10.305 -18.891 1 87.25 76 GLY B O 1
ATOM 2842 N N . GLY B 1 77 ? 3.627 -12.016 -18.203 1 93.31 77 GLY B N 1
ATOM 2843 C CA . GLY B 1 77 ? 2.967 -11.242 -17.156 1 93.31 77 GLY B CA 1
ATOM 2844 C C . GLY B 1 77 ? 3.504 -11.516 -15.773 1 93.31 77 GLY B C 1
ATOM 2845 O O . GLY B 1 77 ? 4.711 -11.695 -15.586 1 93.31 77 GLY B O 1
ATOM 2846 N N . ASN B 1 78 ? 2.65 -11.578 -14.844 1 96.19 78 ASN B N 1
ATOM 2847 C CA . ASN B 1 78 ? 3 -11.68 -13.43 1 96.19 78 ASN B CA 1
ATOM 2848 C C . ASN B 1 78 ? 3.793 -12.953 -13.141 1 96.19 78 ASN B C 1
ATOM 2850 O O . ASN B 1 78 ? 4.75 -12.93 -12.359 1 96.19 78 ASN B O 1
ATOM 2854 N N . ALA B 1 79 ? 3.379 -14.023 -13.758 1 97.44 79 ALA B N 1
ATOM 2855 C CA . ALA B 1 79 ? 4.082 -15.281 -13.523 1 97.44 79 ALA B CA 1
ATOM 2856 C C . ALA B 1 79 ? 5.516 -15.219 -14.055 1 97.44 79 ALA B C 1
ATOM 2858 O O . ALA B 1 79 ? 6.449 -15.664 -13.383 1 97.44 79 ALA B O 1
ATOM 2859 N N . GLY B 1 80 ? 5.621 -14.711 -15.266 1 97.31 80 GLY B N 1
ATOM 2860 C CA . GLY B 1 80 ? 6.957 -14.555 -15.82 1 97.31 80 GLY B CA 1
ATOM 2861 C C . GLY B 1 80 ? 7.848 -13.656 -14.984 1 97.31 80 GLY B C 1
ATOM 2862 O O . GLY B 1 80 ? 8.992 -14.008 -14.695 1 97.31 80 GLY B O 1
ATOM 2863 N N . LEU B 1 81 ? 7.328 -12.539 -14.578 1 97.06 81 LEU B N 1
ATOM 2864 C CA . LEU B 1 81 ? 8.07 -11.578 -13.773 1 97.06 81 LEU B CA 1
ATOM 2865 C C . LEU B 1 81 ? 8.492 -12.188 -12.438 1 97.06 81 LEU B C 1
ATOM 2867 O O . LEU B 1 81 ? 9.656 -12.086 -12.039 1 97.06 81 LEU B O 1
ATOM 2871 N N . ALA B 1 82 ? 7.602 -12.836 -11.781 1 98.44 82 ALA B N 1
ATOM 2872 C CA . ALA B 1 82 ? 7.855 -13.422 -10.469 1 98.44 82 ALA B CA 1
ATOM 2873 C C . ALA B 1 82 ? 8.93 -14.508 -10.555 1 98.44 82 ALA B C 1
ATOM 2875 O O . ALA B 1 82 ? 9.828 -14.555 -9.711 1 98.44 82 ALA B O 1
ATOM 2876 N N . ASN B 1 83 ? 8.82 -15.336 -11.578 1 98.69 83 ASN B N 1
ATOM 2877 C CA . ASN B 1 83 ? 9.781 -16.422 -11.711 1 98.69 83 ASN B CA 1
ATOM 2878 C C . ASN B 1 83 ? 11.164 -15.898 -12.102 1 98.69 83 ASN B C 1
ATOM 2880 O O . ASN B 1 83 ? 12.18 -16.406 -11.617 1 98.69 83 ASN B O 1
ATOM 2884 N N . ALA B 1 84 ? 11.188 -14.93 -12.977 1 98.5 84 ALA B N 1
ATOM 2885 C CA . ALA B 1 84 ? 12.453 -14.305 -13.336 1 98.5 84 ALA B CA 1
ATOM 2886 C C . ALA B 1 84 ? 13.109 -13.656 -12.125 1 98.5 84 ALA B C 1
ATOM 2888 O O . ALA B 1 84 ? 14.312 -13.805 -11.906 1 98.5 84 ALA B O 1
ATOM 2889 N N . PHE B 1 85 ? 12.391 -12.984 -11.328 1 98.38 85 PHE B N 1
ATOM 2890 C CA . PHE B 1 85 ? 12.883 -12.328 -10.125 1 98.38 85 PHE B CA 1
ATOM 2891 C C . PHE B 1 85 ? 13.438 -13.352 -9.141 1 98.38 85 PHE B C 1
ATOM 2893 O O . PHE B 1 85 ? 14.531 -13.172 -8.602 1 98.38 85 PHE B O 1
ATOM 2900 N N . ALA B 1 86 ? 12.641 -14.398 -8.891 1 98.75 86 ALA B N 1
ATOM 2901 C CA . ALA B 1 86 ? 13.078 -15.445 -7.977 1 98.75 86 ALA B CA 1
ATOM 2902 C C . ALA B 1 86 ? 14.383 -16.094 -8.461 1 98.75 86 ALA B C 1
ATOM 2904 O O . ALA B 1 86 ? 15.305 -16.281 -7.672 1 98.75 86 ALA B O 1
ATOM 2905 N N . ALA B 1 87 ? 14.438 -16.375 -9.734 1 98.69 87 ALA B N 1
ATOM 2906 C CA . ALA B 1 87 ? 15.633 -16.984 -10.305 1 98.69 87 ALA B CA 1
ATOM 2907 C C . ALA B 1 87 ? 16.859 -16.078 -10.117 1 98.69 87 ALA B C 1
ATOM 2909 O O . ALA B 1 87 ? 17.906 -16.547 -9.68 1 98.69 87 ALA B O 1
ATOM 2910 N N . ALA B 1 88 ? 16.672 -14.828 -10.43 1 98.12 88 ALA B N 1
ATOM 2911 C CA . ALA B 1 88 ? 17.75 -13.867 -10.258 1 98.12 88 ALA B CA 1
ATOM 2912 C C . ALA B 1 88 ? 18.219 -13.828 -8.805 1 98.12 88 ALA B C 1
ATOM 2914 O O . ALA B 1 88 ? 19.422 -13.812 -8.531 1 98.12 88 ALA B O 1
ATOM 2915 N N . SER B 1 89 ? 17.297 -13.812 -7.91 1 97.62 89 SER B N 1
ATOM 2916 C CA . SER B 1 89 ? 17.594 -13.766 -6.484 1 97.62 89 SER B CA 1
ATOM 2917 C C . SER B 1 89 ? 18.391 -14.992 -6.043 1 97.62 89 SER B C 1
ATOM 2919 O O . SER B 1 89 ? 19.188 -14.922 -5.109 1 97.62 89 SER B O 1
ATOM 2921 N N . LEU B 1 90 ? 18.125 -16.109 -6.691 1 97.94 90 LEU B N 1
ATOM 2922 C CA . LEU B 1 90 ? 18.781 -17.359 -6.344 1 97.94 90 LEU B CA 1
ATOM 2923 C C . LEU B 1 90 ? 20 -17.594 -7.219 1 97.94 90 LEU B C 1
ATOM 2925 O O . LEU B 1 90 ? 20.625 -18.656 -7.141 1 97.94 90 LEU B O 1
ATOM 2929 N N . SER B 1 91 ? 20.328 -16.672 -8.078 1 97.69 91 SER B N 1
ATOM 2930 C CA . SER B 1 91 ? 21.5 -16.703 -8.961 1 97.69 91 SER B CA 1
ATOM 2931 C C . SER B 1 91 ? 21.438 -17.906 -9.906 1 97.69 91 SER B C 1
ATOM 2933 O O . SER B 1 91 ? 22.422 -18.625 -10.078 1 97.69 91 SER B O 1
ATOM 2935 N N . VAL B 1 92 ? 20.281 -18.141 -10.438 1 97.88 92 VAL B N 1
ATOM 2936 C CA . VAL B 1 92 ? 20.125 -19.172 -11.469 1 97.88 92 VAL B CA 1
ATOM 2937 C C . VAL B 1 92 ? 19.562 -18.531 -12.742 1 97.88 92 VAL B C 1
ATOM 2939 O O . VAL B 1 92 ? 18.828 -17.547 -12.68 1 97.88 92 VAL B O 1
ATOM 2942 N N . PRO B 1 93 ? 19.938 -19.047 -13.883 1 98.44 93 PRO B N 1
ATOM 2943 C CA . PRO B 1 93 ? 19.422 -18.5 -15.141 1 98.44 93 PRO B CA 1
ATOM 2944 C C . PRO B 1 93 ? 17.922 -18.688 -15.289 1 98.44 93 PRO B C 1
ATOM 2946 O O . PRO B 1 93 ? 17.375 -19.688 -14.812 1 98.44 93 PRO B O 1
ATOM 2949 N N . ALA B 1 94 ? 17.297 -17.75 -15.938 1 98.75 94 ALA B N 1
ATOM 2950 C CA . ALA B 1 94 ? 15.875 -17.844 -16.25 1 98.75 94 ALA B CA 1
ATOM 2951 C C . ALA B 1 94 ? 15.625 -17.625 -17.75 1 98.75 94 ALA B C 1
ATOM 2953 O O . ALA B 1 94 ? 16.156 -16.688 -18.344 1 98.75 94 ALA B O 1
ATOM 2954 N N . THR B 1 95 ? 14.938 -18.531 -18.344 1 98.69 95 THR B N 1
ATOM 2955 C CA . THR B 1 95 ? 14.438 -18.375 -19.703 1 98.69 95 THR B CA 1
ATOM 2956 C C . THR B 1 95 ? 12.914 -18.234 -19.703 1 98.69 95 THR B C 1
ATOM 2958 O O . THR B 1 95 ? 12.203 -19.062 -19.141 1 98.69 95 THR B O 1
ATOM 2961 N N . VAL B 1 96 ? 12.453 -17.156 -20.297 1 98.56 96 VAL B N 1
ATOM 2962 C CA . VAL B 1 96 ? 11.023 -16.906 -20.375 1 98.56 96 VAL B CA 1
ATOM 2963 C C . VAL B 1 96 ? 10.578 -16.859 -21.828 1 98.56 96 VAL B C 1
ATOM 2965 O O . VAL B 1 96 ? 11.117 -16.094 -22.625 1 98.56 96 VAL B O 1
ATOM 2968 N N . LEU B 1 97 ? 9.648 -17.703 -22.188 1 98 97 LEU B N 1
ATOM 2969 C CA . LEU B 1 97 ? 9.094 -17.75 -23.547 1 98 97 LEU B CA 1
ATOM 2970 C C . LEU B 1 97 ? 7.777 -16.984 -23.625 1 98 97 LEU B C 1
ATOM 2972 O O . LEU B 1 97 ? 6.883 -17.203 -22.812 1 98 97 LEU B O 1
ATOM 2976 N N . VAL B 1 98 ? 7.676 -16.062 -24.484 1 96.75 98 VAL B N 1
ATOM 2977 C CA . VAL B 1 98 ? 6.465 -15.289 -24.719 1 96.75 98 VAL B CA 1
ATOM 2978 C C . VAL B 1 98 ? 6.152 -15.258 -26.203 1 96.75 98 VAL B C 1
ATOM 2980 O O . VAL B 1 98 ? 7.023 -15.523 -27.031 1 96.75 98 VAL B O 1
ATOM 2983 N N . PRO B 1 99 ? 4.867 -15.008 -26.547 1 94.5 99 PRO B N 1
ATOM 2984 C CA . PRO B 1 99 ? 4.562 -14.844 -27.984 1 94.5 99 PRO B CA 1
ATOM 2985 C C . PRO B 1 99 ? 5.305 -13.672 -28.609 1 94.5 99 PRO B C 1
ATOM 2987 O O . PRO B 1 99 ? 5.684 -12.727 -27.906 1 94.5 99 PRO B O 1
ATOM 2990 N N . GLU B 1 100 ? 5.465 -13.711 -29.859 1 94.56 100 GLU B N 1
ATOM 2991 C CA . GLU B 1 100 ? 6.094 -12.625 -30.609 1 94.56 100 GLU B CA 1
ATOM 2992 C C . GLU B 1 100 ? 5.293 -11.336 -30.484 1 94.56 100 GLU B C 1
ATOM 2994 O O . GLU B 1 100 ? 5.844 -10.242 -30.641 1 94.56 100 GLU B O 1
ATOM 2999 N N . THR B 1 101 ? 4.059 -11.508 -30.172 1 90.5 101 THR B N 1
ATOM 3000 C CA . THR B 1 101 ? 3.15 -10.375 -30.094 1 90.5 101 THR B CA 1
ATOM 3001 C C . THR B 1 101 ? 3.178 -9.75 -28.703 1 90.5 101 THR B C 1
ATOM 3003 O O . THR B 1 101 ? 2.512 -8.742 -28.453 1 90.5 101 THR B O 1
ATOM 3006 N N . ALA B 1 102 ? 3.896 -10.305 -27.797 1 90.44 102 ALA B N 1
ATOM 3007 C CA . ALA B 1 102 ? 3.963 -9.766 -26.438 1 90.44 102 ALA B CA 1
ATOM 3008 C C . ALA B 1 102 ? 4.453 -8.32 -26.453 1 90.44 102 ALA B C 1
ATOM 3010 O O . ALA B 1 102 ? 5.426 -7.992 -27.125 1 90.44 102 ALA B O 1
ATOM 3011 N N . PRO B 1 103 ? 3.768 -7.43 -25.734 1 87.06 103 PRO B N 1
ATOM 3012 C CA . PRO B 1 103 ? 4.203 -6.035 -25.656 1 87.06 103 PRO B CA 1
ATOM 3013 C C . PRO B 1 103 ? 5.656 -5.891 -25.219 1 87.06 103 PRO B C 1
ATOM 3015 O O . PRO B 1 103 ? 6.094 -6.59 -24.297 1 87.06 103 PRO B O 1
ATOM 3018 N N . GLN B 1 104 ? 6.301 -4.953 -25.797 1 90.75 104 GLN B N 1
ATOM 3019 C CA . GLN B 1 104 ? 7.715 -4.738 -25.531 1 90.75 104 GLN B CA 1
ATOM 3020 C C . GLN B 1 104 ? 7.945 -4.371 -24.062 1 90.75 104 GLN B C 1
ATOM 3022 O O . GLN B 1 104 ? 8.961 -4.754 -23.484 1 90.75 104 GLN B O 1
ATOM 3027 N N . VAL B 1 105 ? 7.027 -3.646 -23.516 1 85.81 105 VAL B N 1
ATOM 3028 C CA . VAL B 1 105 ? 7.156 -3.219 -22.125 1 85.81 105 VAL B CA 1
ATOM 3029 C C . VAL B 1 105 ? 7.266 -4.441 -21.219 1 85.81 105 VAL B C 1
ATOM 3031 O O . VAL B 1 105 ? 8 -4.426 -20.219 1 85.81 105 VAL B O 1
ATOM 3034 N N . LYS B 1 106 ? 6.617 -5.457 -21.5 1 87.81 106 LYS B N 1
ATOM 3035 C CA . LYS B 1 106 ? 6.656 -6.691 -20.734 1 87.81 106 LYS B CA 1
ATOM 3036 C C . LYS B 1 106 ? 7.992 -7.41 -20.906 1 87.81 106 LYS B C 1
ATOM 3038 O O . LYS B 1 106 ? 8.57 -7.895 -19.922 1 87.81 106 LYS B O 1
ATOM 3043 N N . VAL B 1 107 ? 8.43 -7.418 -22.125 1 92.75 107 VAL B N 1
ATOM 3044 C CA . VAL B 1 107 ? 9.703 -8.055 -22.453 1 92.75 107 VAL B CA 1
ATOM 3045 C C . VAL B 1 107 ? 10.844 -7.332 -21.719 1 92.75 107 VAL B C 1
ATOM 3047 O O . VAL B 1 107 ? 11.688 -7.973 -21.094 1 92.75 107 VAL B O 1
ATOM 3050 N N . ASP B 1 108 ? 10.766 -6.051 -21.766 1 92.62 108 ASP B N 1
ATOM 3051 C CA . ASP B 1 108 ? 11.82 -5.25 -21.141 1 92.62 108 ASP B CA 1
ATOM 3052 C C . ASP B 1 108 ? 11.859 -5.473 -19.641 1 92.62 108 ASP B C 1
ATOM 3054 O O . ASP B 1 108 ? 12.93 -5.527 -19.031 1 92.62 108 ASP B O 1
ATOM 3058 N N . ARG B 1 109 ? 10.82 -5.609 -19.016 1 91.38 109 ARG B N 1
ATOM 3059 C CA . ARG B 1 109 ? 10.75 -5.836 -17.578 1 91.38 109 ARG B CA 1
ATOM 3060 C C . ARG B 1 109 ? 11.359 -7.184 -17.203 1 91.38 109 ARG B C 1
ATOM 3062 O O . ARG B 1 109 ? 12.039 -7.301 -16.172 1 91.38 109 ARG B O 1
ATOM 3069 N N . LEU B 1 110 ? 11.047 -8.141 -18.031 1 95.81 110 LEU B N 1
ATOM 3070 C CA . LEU B 1 110 ? 11.625 -9.469 -17.812 1 95.81 110 LEU B CA 1
ATOM 3071 C C . LEU B 1 110 ? 13.141 -9.422 -17.922 1 95.81 110 LEU B C 1
ATOM 3073 O O . LEU B 1 110 ? 13.844 -9.992 -17.078 1 95.81 110 LEU B O 1
ATOM 3077 N N . LYS B 1 111 ? 13.594 -8.703 -18.906 1 95.94 111 LYS B N 1
ATOM 3078 C CA . LYS B 1 111 ? 15.039 -8.578 -19.125 1 95.94 111 LYS B CA 1
ATOM 3079 C C . LYS B 1 111 ? 15.695 -7.809 -17.969 1 95.94 111 LYS B C 1
ATOM 3081 O O . LYS B 1 111 ? 16.844 -8.078 -17.609 1 95.94 111 LYS B O 1
ATOM 3086 N N . GLN B 1 112 ? 14.953 -6.891 -17.438 1 93.56 112 GLN B N 1
ATOM 3087 C CA . GLN B 1 112 ? 15.453 -6.129 -16.297 1 93.56 112 GLN B CA 1
ATOM 3088 C C . GLN B 1 112 ? 15.734 -7.043 -15.109 1 93.56 112 GLN B C 1
ATOM 3090 O O . GLN B 1 112 ? 16.609 -6.758 -14.297 1 93.56 112 GLN B O 1
ATOM 3095 N N . TYR B 1 113 ? 15.062 -8.133 -15.023 1 94.5 113 TYR B N 1
ATOM 3096 C CA . TYR B 1 113 ? 15.297 -9.094 -13.953 1 94.5 113 TYR B CA 1
ATOM 3097 C C . TYR B 1 113 ? 16.359 -10.109 -14.352 1 94.5 113 TYR B C 1
ATOM 3099 O O . TYR B 1 113 ? 16.594 -11.086 -13.641 1 94.5 113 TYR B O 1
ATOM 3107 N N . GLY B 1 114 ? 16.922 -9.977 -15.547 1 95.5 114 GLY B N 1
ATOM 3108 C CA . GLY B 1 114 ? 18.031 -10.812 -15.977 1 95.5 114 GLY B CA 1
ATOM 3109 C C . GLY B 1 114 ? 17.594 -12.031 -16.766 1 95.5 114 GLY B C 1
ATOM 3110 O O . GLY B 1 114 ? 18.406 -12.906 -17.062 1 95.5 114 GLY B O 1
ATOM 3111 N N . ALA B 1 115 ? 16.359 -12.086 -17.109 1 98.06 115 ALA B N 1
ATOM 3112 C CA . ALA B 1 115 ? 15.867 -13.258 -17.828 1 98.06 115 ALA B CA 1
ATOM 3113 C C . ALA B 1 115 ? 16.234 -13.195 -19.297 1 98.06 115 ALA B C 1
ATOM 3115 O O . ALA B 1 115 ? 16.297 -12.117 -19.891 1 98.06 115 ALA B O 1
ATOM 3116 N N . THR B 1 116 ? 16.562 -14.328 -19.844 1 98.25 116 THR B N 1
ATOM 3117 C CA . THR B 1 116 ? 16.578 -14.484 -21.297 1 98.25 116 THR B CA 1
ATOM 3118 C C . THR B 1 116 ? 15.156 -14.648 -21.828 1 98.25 116 THR B C 1
ATOM 3120 O O . THR B 1 116 ? 14.43 -15.555 -21.422 1 98.25 116 THR B O 1
ATOM 3123 N N . VAL B 1 117 ? 14.781 -13.727 -22.719 1 98.19 117 VAL B N 1
ATOM 3124 C CA . VAL B 1 117 ? 13.43 -13.766 -23.25 1 98.19 117 VAL B CA 1
ATOM 3125 C C . VAL B 1 117 ? 13.453 -14.281 -24.688 1 98.19 117 VAL B C 1
ATOM 3127 O O . VAL B 1 117 ? 14.195 -13.773 -25.531 1 98.19 117 VAL B O 1
ATOM 3130 N N . GLN B 1 118 ? 12.727 -15.305 -24.891 1 97.56 118 GLN B N 1
ATOM 3131 C CA . GLN B 1 118 ? 12.547 -15.836 -26.25 1 97.56 118 GLN B CA 1
ATOM 3132 C C . GLN B 1 118 ? 11.117 -15.602 -26.734 1 97.56 118 GLN B C 1
ATOM 3134 O O . GLN B 1 118 ? 10.156 -16.016 -26.094 1 97.56 118 GLN B O 1
ATOM 3139 N N . GLN B 1 119 ? 11.023 -14.945 -27.781 1 96.31 119 GLN B N 1
ATOM 3140 C CA . GLN B 1 119 ? 9.719 -14.695 -28.391 1 96.31 119 GLN B CA 1
ATOM 3141 C C . GLN B 1 119 ? 9.422 -15.711 -29.484 1 96.31 119 GLN B C 1
ATOM 3143 O O . GLN B 1 119 ? 10.07 -15.711 -30.531 1 96.31 119 GLN B O 1
ATOM 3148 N N . ILE B 1 120 ? 8.469 -16.531 -29.219 1 94.69 120 ILE B N 1
ATOM 3149 C CA . ILE B 1 120 ? 8.195 -17.672 -30.094 1 94.69 120 ILE B CA 1
ATOM 3150 C C . ILE B 1 120 ? 6.691 -17.766 -30.375 1 94.69 120 ILE B C 1
ATOM 3152 O O . ILE B 1 120 ? 5.887 -17.766 -29.438 1 94.69 120 ILE B O 1
ATOM 3156 N N . GLY B 1 121 ? 6.316 -17.844 -31.641 1 92.75 121 GLY B N 1
ATOM 3157 C CA . GLY B 1 121 ? 4.926 -18.047 -32 1 92.75 121 GLY B CA 1
ATOM 3158 C C . GLY B 1 121 ? 4.082 -16.797 -31.891 1 92.75 121 GLY B C 1
ATOM 3159 O O . GLY B 1 121 ? 4.555 -15.766 -31.422 1 92.75 121 GLY B O 1
ATOM 3160 N N . SER B 1 122 ? 2.773 -16.969 -32.344 1 91.44 122 SER B N 1
ATOM 3161 C CA . SER B 1 122 ? 1.867 -15.828 -32.344 1 91.44 122 SER B CA 1
ATOM 3162 C C . SER B 1 122 ? 0.9 -15.891 -31.172 1 91.44 122 SER B C 1
ATOM 3164 O O . SER B 1 122 ? 0.285 -14.891 -30.812 1 91.44 122 SER B O 1
ATOM 3166 N N . GLU B 1 123 ? 0.883 -17.062 -30.625 1 89.88 123 GLU B N 1
ATOM 3167 C CA . GLU B 1 123 ? -0.077 -17.266 -29.531 1 89.88 123 GLU B CA 1
ATOM 3168 C C . GLU B 1 123 ? 0.596 -17.859 -28.297 1 89.88 123 GLU B C 1
ATOM 3170 O O . GLU B 1 123 ? 1.652 -18.484 -28.406 1 89.88 123 GLU B O 1
ATOM 3175 N N . TYR B 1 124 ? -0.087 -17.75 -27.234 1 88.31 124 TYR B N 1
ATOM 3176 C CA . TYR B 1 124 ? 0.422 -18.25 -25.953 1 88.31 124 TYR B CA 1
ATOM 3177 C C . TYR B 1 124 ? 0.685 -19.75 -26.016 1 88.31 124 TYR B C 1
ATOM 3179 O O . TYR B 1 124 ? 1.681 -20.234 -25.469 1 88.31 124 TYR B O 1
ATOM 3187 N N . ALA B 1 125 ? -0.193 -20.453 -26.656 1 89.5 125 ALA B N 1
ATOM 3188 C CA . ALA B 1 125 ? -0.093 -21.906 -26.734 1 89.5 125 ALA B CA 1
ATOM 3189 C C . ALA B 1 125 ? 1.232 -22.328 -27.344 1 89.5 125 ALA B C 1
ATOM 3191 O O . ALA B 1 125 ? 1.826 -23.328 -26.938 1 89.5 125 ALA B O 1
ATOM 3192 N N . GLU B 1 126 ? 1.674 -21.578 -28.25 1 93.69 126 GLU B N 1
ATOM 3193 C CA . GLU B 1 126 ? 2.936 -21.906 -28.922 1 93.69 126 GLU B CA 1
ATOM 3194 C C . GLU B 1 126 ? 4.125 -21.625 -28 1 93.69 126 GLU B C 1
ATOM 3196 O O . GLU B 1 126 ? 5.082 -22.406 -27.969 1 93.69 126 GLU B O 1
ATOM 3201 N N . ALA B 1 127 ? 4.035 -20.562 -27.312 1 94.31 127 ALA B N 1
ATOM 3202 C CA . ALA B 1 127 ? 5.082 -20.25 -26.344 1 94.31 127 ALA B CA 1
ATOM 3203 C C . ALA B 1 127 ? 5.137 -21.312 -25.234 1 94.31 127 ALA B C 1
ATOM 3205 O O . ALA B 1 127 ? 6.223 -21.703 -24.797 1 94.31 127 ALA B O 1
ATOM 3206 N N . PHE B 1 128 ? 4.012 -21.734 -24.812 1 94.44 128 PHE B N 1
ATOM 3207 C CA . PHE B 1 128 ? 3.926 -22.781 -23.797 1 94.44 128 PHE B CA 1
ATOM 3208 C C . PHE B 1 128 ? 4.57 -24.078 -24.281 1 94.44 128 PHE B C 1
ATOM 3210 O O . PHE B 1 128 ? 5.363 -24.688 -23.578 1 94.44 128 PHE B O 1
ATOM 3217 N N . GLU B 1 129 ? 4.234 -24.484 -25.469 1 96 129 GLU B N 1
ATOM 3218 C CA . GLU B 1 129 ? 4.809 -25.688 -26.062 1 96 129 GLU B CA 1
ATOM 3219 C C . GLU B 1 129 ? 6.324 -25.562 -26.203 1 96 129 GLU B C 1
ATOM 3221 O O . GLU B 1 129 ? 7.051 -26.531 -25.953 1 96 129 GLU B O 1
ATOM 3226 N N . ALA B 1 130 ? 6.719 -24.438 -26.578 1 96.94 130 ALA B N 1
ATOM 3227 C CA . ALA B 1 130 ? 8.148 -24.188 -26.703 1 96.94 130 ALA B CA 1
ATOM 3228 C C . ALA B 1 130 ? 8.852 -24.297 -25.359 1 96.94 130 ALA B C 1
ATOM 3230 O O . ALA B 1 130 ? 9.984 -24.781 -25.266 1 96.94 130 ALA B O 1
ATOM 3231 N N . ALA B 1 131 ? 8.242 -23.828 -24.328 1 97.5 131 ALA B N 1
ATOM 3232 C CA . ALA B 1 131 ? 8.797 -23.938 -22.984 1 97.5 131 ALA B CA 1
ATOM 3233 C C . ALA B 1 131 ? 8.922 -25.391 -22.547 1 97.5 131 ALA B C 1
ATOM 3235 O O . ALA B 1 131 ? 9.906 -25.766 -21.906 1 97.5 131 ALA B O 1
ATOM 3236 N N . GLN B 1 132 ? 7.93 -26.156 -22.938 1 97.06 132 GLN B N 1
ATOM 3237 C CA . GLN B 1 132 ? 7.984 -27.578 -22.625 1 97.06 132 GLN B CA 1
ATOM 3238 C C . GLN B 1 132 ? 9.133 -28.25 -23.359 1 97.06 132 GLN B C 1
ATOM 3240 O O . GLN B 1 132 ? 9.836 -29.094 -22.797 1 97.06 132 GLN B O 1
ATOM 3245 N N . THR B 1 133 ? 9.273 -27.906 -24.594 1 97.75 133 THR B N 1
ATOM 3246 C CA . THR B 1 133 ? 10.383 -28.422 -25.391 1 97.75 133 THR B CA 1
ATOM 3247 C C . THR B 1 133 ? 11.719 -28.016 -24.781 1 97.75 133 THR B C 1
ATOM 3249 O O . THR B 1 133 ? 12.633 -28.844 -24.672 1 97.75 133 THR B O 1
ATOM 3252 N N . PHE B 1 134 ? 11.812 -26.781 -24.391 1 97.69 134 PHE B N 1
ATOM 3253 C CA . PHE B 1 134 ? 13.016 -26.266 -23.75 1 97.69 134 PHE B CA 1
ATOM 3254 C C . PHE B 1 134 ? 13.367 -27.062 -22.5 1 97.69 134 PHE B C 1
ATOM 3256 O O . PHE B 1 134 ? 14.523 -27.406 -22.281 1 97.69 134 PHE B O 1
ATOM 3263 N N . GLU B 1 135 ? 12.352 -27.266 -21.672 1 97.81 135 GLU B N 1
ATOM 3264 C CA . GLU B 1 135 ? 12.539 -28.094 -20.469 1 97.81 135 GLU B CA 1
ATOM 3265 C C . GLU B 1 135 ? 13.094 -29.469 -20.828 1 97.81 135 GLU B C 1
ATOM 3267 O O . GLU B 1 135 ? 14.062 -29.922 -20.219 1 97.81 135 GLU B O 1
ATOM 3272 N N . SER B 1 136 ? 12.484 -30.141 -21.828 1 97.94 136 SER B N 1
ATOM 3273 C CA . SER B 1 136 ? 12.859 -31.484 -22.234 1 97.94 136 SER B CA 1
ATOM 3274 C C . SER B 1 136 ? 14.281 -31.516 -22.781 1 97.94 136 SER B C 1
ATOM 3276 O O . SER B 1 136 ? 15.023 -32.469 -22.531 1 97.94 136 SER B O 1
ATOM 3278 N N . GLU B 1 137 ? 14.688 -30.484 -23.422 1 98.06 137 GLU B N 1
ATOM 3279 C CA . GLU B 1 137 ? 15.977 -30.453 -24.125 1 98.06 137 GLU B CA 1
ATOM 3280 C C . GLU B 1 137 ? 17.094 -30.047 -23.172 1 98.06 137 GLU B C 1
ATOM 3282 O O . GLU B 1 137 ? 18.234 -30.516 -23.312 1 98.06 137 GLU B O 1
ATOM 3287 N N . THR B 1 138 ? 16.812 -29.234 -22.219 1 98 138 THR B N 1
ATOM 3288 C CA . THR B 1 138 ? 17.891 -28.641 -21.453 1 98 138 THR B CA 1
ATOM 3289 C C . THR B 1 138 ? 17.891 -29.156 -20.016 1 98 138 THR B C 1
ATOM 3291 O O . THR B 1 138 ? 18.891 -29.031 -19.297 1 98 138 THR B O 1
ATOM 3294 N N . GLY B 1 139 ? 16.672 -29.625 -19.594 1 98 139 GLY B N 1
ATOM 3295 C CA . GLY B 1 139 ? 16.531 -30.016 -18.188 1 98 139 GLY B CA 1
ATOM 3296 C C . GLY B 1 139 ? 16.172 -28.844 -17.281 1 98 139 GLY B C 1
ATOM 3297 O O . GLY B 1 139 ? 16.156 -29 -16.062 1 98 139 GLY B O 1
ATOM 3298 N N . ALA B 1 140 ? 15.922 -27.672 -17.844 1 98.62 140 ALA B N 1
ATOM 3299 C CA . ALA B 1 140 ? 15.508 -26.516 -17.062 1 98.62 140 ALA B CA 1
ATOM 3300 C C . ALA B 1 140 ? 14.234 -26.828 -16.266 1 98.62 140 ALA B C 1
ATOM 3302 O O . ALA B 1 140 ? 13.375 -27.562 -16.734 1 98.62 140 ALA B O 1
ATOM 3303 N N . LEU B 1 141 ? 14.18 -26.266 -15.102 1 98.75 141 LEU B N 1
ATOM 3304 C CA . LEU B 1 141 ? 12.984 -26.453 -14.281 1 98.75 141 LEU B CA 1
ATOM 3305 C C . LEU B 1 141 ? 11.82 -25.641 -14.844 1 98.75 141 LEU B C 1
ATOM 3307 O O . LEU B 1 141 ? 11.883 -24.422 -14.898 1 98.75 141 LEU B O 1
ATOM 3311 N N . PHE B 1 142 ? 10.82 -26.312 -15.242 1 98.62 142 PHE B N 1
ATOM 3312 C CA . PHE B 1 142 ? 9.633 -25.594 -15.703 1 98.62 142 PHE B CA 1
ATOM 3313 C C . PHE B 1 142 ? 8.852 -25.031 -14.531 1 98.62 142 PHE B C 1
ATOM 3315 O O . PHE B 1 142 ? 8.547 -25.75 -13.57 1 98.62 142 PHE B O 1
ATOM 3322 N N . CYS B 1 143 ? 8.555 -23.781 -14.602 1 98.69 143 CYS B N 1
ATOM 3323 C CA . CYS B 1 143 ? 7.746 -23.078 -13.609 1 98.69 143 CYS B CA 1
ATOM 3324 C C . CYS B 1 143 ? 6.414 -22.625 -14.211 1 98.69 143 CYS B C 1
ATOM 3326 O O . CYS B 1 143 ? 6.344 -21.609 -14.891 1 98.69 143 CYS B O 1
ATOM 3328 N N . HIS B 1 144 ? 5.402 -23.359 -13.906 1 97.44 144 HIS B N 1
ATOM 3329 C CA . HIS B 1 144 ? 4.066 -23.047 -14.414 1 97.44 144 HIS B CA 1
ATOM 3330 C C . HIS B 1 144 ? 3.496 -21.797 -13.75 1 97.44 144 HIS B C 1
ATOM 3332 O O . HIS B 1 144 ? 3.867 -21.469 -12.625 1 97.44 144 HIS B O 1
ATOM 3338 N N . ALA B 1 145 ? 2.572 -21.203 -14.43 1 96.69 145 ALA B N 1
ATOM 3339 C CA . ALA B 1 145 ? 1.987 -19.969 -13.922 1 96.69 145 ALA B CA 1
ATOM 3340 C C . ALA B 1 145 ? 1.113 -20.234 -12.695 1 96.69 145 ALA B C 1
ATOM 3342 O O . ALA B 1 145 ? 0.96 -19.375 -11.836 1 96.69 145 ALA B O 1
ATOM 3343 N N . TYR B 1 146 ? 0.485 -21.453 -12.594 1 97.5 146 TYR B N 1
ATOM 3344 C CA . TYR B 1 146 ? -0.433 -21.625 -11.477 1 97.5 146 TYR B CA 1
ATOM 3345 C C . TYR B 1 146 ? -0.628 -23.109 -11.148 1 97.5 146 TYR B C 1
ATOM 3347 O O . TYR B 1 146 ? -1.087 -23.453 -10.062 1 97.5 146 TYR B O 1
ATOM 3355 N N . ASP B 1 147 ? -0.299 -24.094 -12.055 1 96.62 147 ASP B N 1
ATOM 3356 C CA . ASP B 1 147 ? -0.811 -25.453 -11.922 1 96.62 147 ASP B CA 1
ATOM 3357 C C . ASP B 1 147 ? 0.293 -26.422 -11.484 1 96.62 147 ASP B C 1
ATOM 3359 O O . ASP B 1 147 ? 0.523 -27.438 -12.133 1 96.62 147 ASP B O 1
ATOM 3363 N N . GLN B 1 148 ? 0.951 -26.078 -10.469 1 97.94 148 GLN B N 1
ATOM 3364 C CA . GLN B 1 148 ? 1.924 -26.938 -9.781 1 97.94 148 GLN B CA 1
ATOM 3365 C C . GLN B 1 148 ? 1.775 -26.828 -8.266 1 97.94 148 GLN B C 1
ATOM 3367 O O . GLN B 1 148 ? 1.545 -25.75 -7.73 1 97.94 148 GLN B O 1
ATOM 3372 N N . PRO B 1 149 ? 1.875 -27.969 -7.605 1 98.25 149 PRO B N 1
ATOM 3373 C CA . PRO B 1 149 ? 1.64 -27.969 -6.16 1 98.25 149 PRO B CA 1
ATOM 3374 C C . PRO B 1 149 ? 2.529 -26.984 -5.41 1 98.25 149 PRO B C 1
ATOM 3376 O O . PRO B 1 149 ? 2.061 -26.297 -4.504 1 98.25 149 PRO B O 1
ATOM 3379 N N . ASP B 1 150 ? 3.801 -26.891 -5.824 1 98.62 150 ASP B N 1
ATOM 3380 C CA . ASP B 1 150 ? 4.73 -26 -5.141 1 98.62 150 ASP B CA 1
ATOM 3381 C C . ASP B 1 150 ? 4.344 -24.547 -5.34 1 98.62 150 ASP B C 1
ATOM 3383 O O . ASP B 1 150 ? 4.508 -23.719 -4.438 1 98.62 150 ASP B O 1
ATOM 3387 N N . ILE B 1 151 ? 3.873 -24.25 -6.523 1 98.69 151 ILE B N 1
ATOM 3388 C CA . ILE B 1 151 ? 3.43 -22.891 -6.828 1 98.69 151 ILE B CA 1
ATOM 3389 C C . ILE B 1 151 ? 2.23 -22.531 -5.957 1 98.69 151 ILE B C 1
ATOM 3391 O O . ILE B 1 151 ? 2.227 -21.484 -5.297 1 98.69 151 ILE B O 1
ATOM 3395 N N . ALA B 1 152 ? 1.276 -23.391 -5.902 1 98.81 152 ALA B N 1
ATOM 3396 C CA . ALA B 1 152 ? 0.062 -23.156 -5.125 1 98.81 152 ALA B CA 1
ATOM 3397 C C . ALA B 1 152 ? 0.371 -23.094 -3.633 1 98.81 152 ALA B C 1
ATOM 3399 O O . ALA B 1 152 ? -0.185 -22.266 -2.916 1 98.81 152 ALA B O 1
ATOM 3400 N N . ALA B 1 153 ? 1.241 -24 -3.176 1 98.88 153 ALA B N 1
ATOM 3401 C CA . ALA B 1 153 ? 1.621 -24 -1.766 1 98.88 153 ALA B CA 1
ATOM 3402 C C . ALA B 1 153 ? 2.252 -22.672 -1.37 1 98.88 153 ALA B C 1
ATOM 3404 O O . ALA B 1 153 ? 1.972 -22.141 -0.295 1 98.88 153 ALA B O 1
ATOM 3405 N N . GLY B 1 154 ? 3.111 -22.156 -2.24 1 98.94 154 GLY B N 1
ATOM 3406 C CA . GLY B 1 154 ? 3.699 -20.844 -1.995 1 98.94 154 GLY B CA 1
ATOM 3407 C C . GLY B 1 154 ? 2.666 -19.75 -1.86 1 98.94 154 GLY B C 1
ATOM 3408 O O . GLY B 1 154 ? 2.76 -18.906 -0.962 1 98.94 154 GLY B O 1
ATOM 3409 N N . ALA B 1 155 ? 1.675 -19.766 -2.736 1 98.88 155 ALA B N 1
ATOM 3410 C CA . ALA B 1 155 ? 0.602 -18.781 -2.691 1 98.88 155 ALA B CA 1
ATOM 3411 C C . ALA B 1 155 ? -0.211 -18.906 -1.405 1 98.88 155 ALA B C 1
ATOM 3413 O O . ALA B 1 155 ? -0.678 -17.906 -0.856 1 98.88 155 ALA B O 1
ATOM 3414 N N . GLY B 1 156 ? -0.302 -20.109 -0.886 1 98.94 156 GLY B N 1
ATOM 3415 C CA . GLY B 1 156 ? -1.11 -20.406 0.287 1 98.94 156 GLY B CA 1
ATOM 3416 C C . GLY B 1 156 ? -0.591 -19.734 1.55 1 98.94 156 GLY B C 1
ATOM 3417 O O . GLY B 1 156 ? -1.326 -19.594 2.529 1 98.94 156 GLY B O 1
ATOM 3418 N N . VAL B 1 157 ? 0.655 -19.328 1.537 1 98.94 157 VAL B N 1
ATOM 3419 C CA . VAL B 1 157 ? 1.26 -18.672 2.693 1 98.94 157 VAL B CA 1
ATOM 3420 C C . VAL B 1 157 ? 0.467 -17.422 3.053 1 98.94 157 VAL B C 1
ATOM 3422 O O . VAL B 1 157 ? 0.35 -17.062 4.227 1 98.94 157 VAL B O 1
ATOM 3425 N N . ILE B 1 158 ? -0.16 -16.812 2.055 1 98.94 158 ILE B N 1
ATOM 3426 C CA . ILE B 1 158 ? -1.011 -15.656 2.271 1 98.94 158 ILE B CA 1
ATOM 3427 C C . ILE B 1 158 ? -2.125 -16 3.256 1 98.94 158 ILE B C 1
ATOM 3429 O O . ILE B 1 158 ? -2.422 -15.227 4.168 1 98.94 158 ILE B O 1
ATOM 3433 N N . GLY B 1 159 ? -2.717 -17.172 3.059 1 98.94 159 GLY B N 1
ATOM 3434 C CA . GLY B 1 159 ? -3.766 -17.625 3.959 1 98.94 159 GLY B CA 1
ATOM 3435 C C . GLY B 1 159 ? -3.287 -17.812 5.383 1 98.94 159 GLY B C 1
ATOM 3436 O O . GLY B 1 159 ? -3.982 -17.453 6.332 1 98.94 159 GLY B O 1
ATOM 3437 N N . LEU B 1 160 ? -2.086 -18.359 5.543 1 98.88 160 LEU B N 1
ATOM 3438 C CA . LEU B 1 160 ? -1.509 -18.531 6.871 1 98.88 160 LEU B CA 1
ATOM 3439 C C . LEU B 1 160 ? -1.315 -17.188 7.562 1 98.88 160 LEU B C 1
ATOM 3441 O O . LEU B 1 160 ? -1.633 -17.031 8.742 1 98.88 160 LEU B O 1
ATOM 3445 N N . GLU B 1 161 ? -0.822 -16.266 6.844 1 98.88 161 GLU B N 1
ATOM 3446 C CA . GLU B 1 161 ? -0.602 -14.93 7.406 1 98.88 161 GLU B CA 1
ATOM 3447 C C . GLU B 1 161 ? -1.917 -14.289 7.84 1 98.88 161 GLU B C 1
ATOM 3449 O O . GLU B 1 161 ? -1.982 -13.648 8.891 1 98.88 161 GLU B O 1
ATOM 3454 N N . ILE B 1 162 ? -2.955 -14.445 7.012 1 98.88 162 ILE B N 1
ATOM 3455 C CA . ILE B 1 162 ? -4.258 -13.875 7.34 1 98.88 162 ILE B CA 1
ATOM 3456 C C . ILE B 1 162 ? -4.777 -14.492 8.641 1 98.88 162 ILE B C 1
ATOM 3458 O O . ILE B 1 162 ? -5.211 -13.773 9.539 1 98.88 162 ILE B O 1
ATOM 3462 N N . VAL B 1 163 ? -4.68 -15.828 8.75 1 98.75 163 VAL B N 1
ATOM 3463 C CA . VAL B 1 163 ? -5.18 -16.531 9.93 1 98.75 163 VAL B CA 1
ATOM 3464 C C . VAL B 1 163 ? -4.379 -16.109 11.156 1 98.75 163 VAL B C 1
ATOM 3466 O O . VAL B 1 163 ? -4.934 -15.969 12.25 1 98.75 163 VAL B O 1
ATOM 3469 N N . GLU B 1 164 ? -3.105 -15.883 11 1 98.31 164 GLU B N 1
ATOM 3470 C CA . GLU B 1 164 ? -2.25 -15.453 12.102 1 98.31 164 GLU B CA 1
ATOM 3471 C C . GLU B 1 164 ? -2.607 -14.039 12.555 1 98.31 164 GLU B C 1
ATOM 3473 O O . GLU B 1 164 ? -2.684 -13.773 13.758 1 98.31 164 GLU B O 1
ATOM 3478 N N . ASP B 1 165 ? -2.844 -13.164 11.68 1 98.19 165 ASP B N 1
ATOM 3479 C CA . ASP B 1 165 ? -3.062 -11.75 11.984 1 98.19 165 ASP B CA 1
ATOM 3480 C C . ASP B 1 165 ? -4.504 -11.5 12.414 1 98.19 165 ASP B C 1
ATOM 3482 O O . ASP B 1 165 ? -4.785 -10.539 13.133 1 98.19 165 ASP B O 1
ATOM 3486 N N . LEU B 1 166 ? -5.41 -12.266 11.938 1 98.44 166 LEU B N 1
ATOM 3487 C CA . LEU B 1 166 ? -6.836 -12.18 12.227 1 98.44 166 LEU B CA 1
ATOM 3488 C C . LEU B 1 166 ? -7.406 -13.562 12.547 1 98.44 166 LEU B C 1
ATOM 3490 O O . LEU B 1 166 ? -8.156 -14.133 11.75 1 98.44 166 LEU B O 1
ATOM 3494 N N . PRO B 1 167 ? -7.16 -14.039 13.727 1 98 167 PRO B N 1
ATOM 3495 C CA . PRO B 1 167 ? -7.457 -15.43 14.062 1 98 167 PRO B CA 1
ATOM 3496 C C . PRO B 1 167 ? -8.953 -15.742 14.016 1 98 167 PRO B C 1
ATOM 3498 O O . PRO B 1 167 ? -9.344 -16.906 13.906 1 98 167 PRO B O 1
ATOM 3501 N N . ASP B 1 168 ? -9.805 -14.719 14.094 1 97.75 168 ASP B N 1
ATOM 3502 C CA . ASP B 1 168 ? -11.25 -14.953 14.094 1 97.75 168 ASP B CA 1
ATOM 3503 C C . ASP B 1 168 ? -11.859 -14.617 12.734 1 97.75 168 ASP B C 1
ATOM 3505 O O . ASP B 1 168 ? -13.039 -14.289 12.648 1 97.75 168 ASP B O 1
ATOM 3509 N N . VAL B 1 169 ? -11.039 -14.625 11.68 1 98.62 169 VAL B N 1
ATOM 3510 C CA . VAL B 1 169 ? -11.547 -14.406 10.328 1 98.62 169 VAL B CA 1
ATOM 3511 C C . VAL B 1 169 ? -12.586 -15.477 9.992 1 98.62 169 VAL B C 1
ATOM 3513 O O . VAL B 1 169 ? -12.406 -16.656 10.328 1 98.62 169 VAL B O 1
ATOM 3516 N N . ASP B 1 170 ? -13.648 -15.047 9.328 1 98.56 170 ASP B N 1
ATOM 3517 C CA . ASP B 1 170 ? -14.711 -15.977 8.945 1 98.56 170 ASP B CA 1
ATOM 3518 C C . ASP B 1 170 ? -14.578 -16.391 7.48 1 98.56 170 ASP B C 1
ATOM 3520 O O . ASP B 1 170 ? -14.922 -17.5 7.113 1 98.56 170 ASP B O 1
ATOM 3524 N N . THR B 1 171 ? -14.117 -15.43 6.672 1 98.75 171 THR B N 1
ATOM 3525 C CA . THR B 1 171 ? -14.133 -15.625 5.227 1 98.75 171 THR B CA 1
ATOM 3526 C C . THR B 1 171 ? -12.922 -14.969 4.574 1 98.75 171 THR B C 1
ATOM 3528 O O . THR B 1 171 ? -12.539 -13.852 4.941 1 98.75 171 THR B O 1
ATOM 3531 N N . ILE B 1 172 ? -12.32 -15.625 3.68 1 98.94 172 ILE B N 1
ATOM 3532 C CA . ILE B 1 172 ? -11.289 -15.055 2.824 1 98.94 172 ILE B CA 1
ATOM 3533 C C . ILE B 1 172 ? -11.781 -15.008 1.379 1 98.94 172 ILE B C 1
ATOM 3535 O O . ILE B 1 172 ? -12.297 -16 0.859 1 98.94 172 ILE B O 1
ATOM 3539 N N . VAL B 1 173 ? -11.703 -13.828 0.78 1 98.94 173 VAL B N 1
ATOM 3540 C CA . VAL B 1 173 ? -12.148 -13.617 -0.593 1 98.94 173 VAL B CA 1
ATOM 3541 C C . VAL B 1 173 ? -10.945 -13.547 -1.524 1 98.94 173 VAL B C 1
ATOM 3543 O O . VAL B 1 173 ? -10.016 -12.766 -1.295 1 98.94 173 VAL B O 1
ATOM 3546 N N . VAL B 1 174 ? -10.977 -14.383 -2.564 1 98.94 174 VAL B N 1
ATOM 3547 C CA . VAL B 1 174 ? -9.812 -14.523 -3.432 1 98.94 174 VAL B CA 1
ATOM 3548 C C . VAL B 1 174 ? -10.25 -14.508 -4.895 1 98.94 174 VAL B C 1
ATOM 3550 O O . VAL B 1 174 ? -11.328 -15.008 -5.234 1 98.94 174 VAL B O 1
ATOM 3553 N N . ALA B 1 175 ? -9.453 -13.844 -5.742 1 98.94 175 ALA B N 1
ATOM 3554 C CA . ALA B 1 175 ? -9.672 -13.898 -7.188 1 98.94 175 ALA B CA 1
ATOM 3555 C C . ALA B 1 175 ? -9.148 -15.203 -7.773 1 98.94 175 ALA B C 1
ATOM 3557 O O . ALA B 1 175 ? -8.141 -15.742 -7.309 1 98.94 175 ALA B O 1
ATOM 3558 N N . VAL B 1 176 ? -9.883 -15.656 -8.805 1 98.88 176 VAL B N 1
ATOM 3559 C CA . VAL B 1 176 ? -9.516 -16.938 -9.398 1 98.88 176 VAL B CA 1
ATOM 3560 C C . VAL B 1 176 ? -9.336 -16.781 -10.898 1 98.88 176 VAL B C 1
ATOM 3562 O O . VAL B 1 176 ? -10.242 -16.328 -11.602 1 98.88 176 VAL B O 1
ATOM 3565 N N . GLY B 1 177 ? -8.141 -17.016 -11.344 1 98.12 177 GLY B N 1
ATOM 3566 C CA . GLY B 1 177 ? -7.84 -17.297 -12.742 1 98.12 177 GLY B CA 1
ATOM 3567 C C . GLY B 1 177 ? -7.598 -18.766 -13.023 1 98.12 177 GLY B C 1
ATOM 3568 O O . GLY B 1 177 ? -8.531 -19.562 -12.977 1 98.12 177 GLY B O 1
ATOM 3569 N N . GLY B 1 178 ? -6.332 -19.094 -13.117 1 97.94 178 GLY B N 1
ATOM 3570 C CA . GLY B 1 178 ? -5.977 -20.5 -13.266 1 97.94 178 GLY B CA 1
ATOM 3571 C C . GLY B 1 178 ? -6.098 -21.281 -11.969 1 97.94 178 GLY B C 1
ATOM 3572 O O . GLY B 1 178 ? -6.07 -22.516 -11.977 1 97.94 178 GLY B O 1
ATOM 3573 N N . GLY B 1 179 ? -6.168 -20.625 -10.891 1 98.75 179 GLY B N 1
ATOM 3574 C CA . GLY B 1 179 ? -6.582 -21.266 -9.656 1 98.75 179 GLY B CA 1
ATOM 3575 C C . GLY B 1 179 ? -5.434 -21.5 -8.688 1 98.75 179 GLY B C 1
ATOM 3576 O O . GLY B 1 179 ? -5.625 -22.062 -7.609 1 98.75 179 GLY B O 1
ATOM 3577 N N . GLY B 1 180 ? -4.223 -21.047 -9.031 1 98.62 180 GLY B N 1
ATOM 3578 C CA . GLY B 1 180 ? -3.088 -21.25 -8.148 1 98.62 180 GLY B CA 1
ATOM 3579 C C . GLY B 1 180 ? -3.258 -20.578 -6.797 1 98.62 180 GLY B C 1
ATOM 3580 O O . GLY B 1 180 ? -3.012 -21.188 -5.758 1 98.62 180 GLY B O 1
ATOM 3581 N N . LEU B 1 181 ? -3.627 -19.297 -6.785 1 98.88 181 LEU B N 1
ATOM 3582 C CA . LEU B 1 181 ? -3.869 -18.578 -5.539 1 98.88 181 LEU B CA 1
ATOM 3583 C C . LEU B 1 181 ? -4.996 -19.234 -4.746 1 98.88 181 LEU B C 1
ATOM 3585 O O . LEU B 1 181 ? -4.844 -19.5 -3.553 1 98.88 181 LEU B O 1
ATOM 3589 N N . TYR B 1 182 ? -6.059 -19.547 -5.398 1 98.94 182 TYR B N 1
ATOM 3590 C CA . TYR B 1 182 ? -7.219 -20.156 -4.766 1 98.94 182 TYR B CA 1
ATOM 3591 C C . TYR B 1 182 ? -6.844 -21.484 -4.125 1 98.94 182 TYR B C 1
ATOM 3593 O O . TYR B 1 182 ? -7.199 -21.75 -2.971 1 98.94 182 TYR B O 1
ATOM 3601 N N . ALA B 1 183 ? -6.148 -22.312 -4.848 1 98.88 183 ALA B N 1
ATOM 3602 C CA . ALA B 1 183 ? -5.789 -23.641 -4.332 1 98.88 183 ALA B CA 1
ATOM 3603 C C . ALA B 1 183 ? -5 -23.516 -3.031 1 98.88 183 ALA B C 1
ATOM 3605 O O . ALA B 1 183 ? -5.27 -24.234 -2.066 1 98.88 183 ALA B O 1
ATOM 3606 N N . GLY B 1 184 ? -4.031 -22.609 -3.031 1 98.88 184 GLY B N 1
ATOM 3607 C CA . GLY B 1 184 ? -3.252 -22.375 -1.826 1 98.88 184 GLY B CA 1
ATOM 3608 C C . GLY B 1 184 ? -4.094 -21.922 -0.651 1 98.88 184 GLY B C 1
ATOM 3609 O O . GLY B 1 184 ? -3.988 -22.469 0.448 1 98.88 184 GLY B O 1
ATOM 3610 N N . ILE B 1 185 ? -4.957 -20.922 -0.869 1 98.94 185 ILE B N 1
ATOM 3611 C CA . ILE B 1 185 ? -5.812 -20.375 0.18 1 98.94 185 ILE B CA 1
ATOM 3612 C C . ILE B 1 185 ? -6.77 -21.453 0.679 1 98.94 185 ILE B C 1
ATOM 3614 O O . ILE B 1 185 ? -6.977 -21.594 1.887 1 98.94 185 ILE B O 1
ATOM 3618 N N . ALA B 1 186 ? -7.309 -22.219 -0.278 1 98.75 186 ALA B N 1
ATOM 3619 C CA . ALA B 1 186 ? -8.273 -23.266 0.056 1 98.75 186 ALA B CA 1
ATOM 3620 C C . ALA B 1 186 ? -7.645 -24.328 0.953 1 98.75 186 ALA B C 1
ATOM 3622 O O . ALA B 1 186 ? -8.297 -24.844 1.867 1 98.75 186 ALA B O 1
ATOM 3623 N N . ALA B 1 187 ? -6.434 -24.672 0.703 1 98.44 187 ALA B N 1
ATOM 3624 C CA . ALA B 1 187 ? -5.742 -25.656 1.527 1 98.44 187 ALA B CA 1
ATOM 3625 C C . ALA B 1 187 ? -5.648 -25.188 2.979 1 98.44 187 ALA B C 1
ATOM 3627 O O . ALA B 1 187 ? -5.746 -26 3.904 1 98.44 187 ALA B O 1
ATOM 3628 N N . VAL B 1 188 ? -5.457 -23.906 3.195 1 98.69 188 VAL B N 1
ATOM 3629 C CA . VAL B 1 188 ? -5.32 -23.344 4.531 1 98.69 188 VAL B CA 1
ATOM 3630 C C . VAL B 1 188 ? -6.688 -23.266 5.203 1 98.69 188 VAL B C 1
ATOM 3632 O O . VAL B 1 188 ? -6.855 -23.719 6.336 1 98.69 188 VAL B O 1
ATOM 3635 N N . VAL B 1 189 ? -7.676 -22.734 4.414 1 97.5 189 VAL B N 1
ATOM 3636 C CA . VAL B 1 189 ? -8.945 -22.422 5.051 1 97.5 189 VAL B CA 1
ATOM 3637 C C . VAL B 1 189 ? -9.719 -23.703 5.336 1 97.5 189 VAL B C 1
ATOM 3639 O O . VAL B 1 189 ? -10.469 -23.781 6.309 1 97.5 189 VAL B O 1
ATOM 3642 N N . ALA B 1 190 ? -9.508 -24.75 4.523 1 95.88 190 ALA B N 1
ATOM 3643 C CA . ALA B 1 190 ? -10.148 -26.047 4.77 1 95.88 190 ALA B CA 1
ATOM 3644 C C . ALA B 1 190 ? -9.742 -26.609 6.133 1 95.88 190 ALA B C 1
ATOM 3646 O O . ALA B 1 190 ? -10.555 -27.219 6.824 1 95.88 190 ALA B O 1
ATOM 3647 N N . ALA B 1 191 ? -8.594 -26.359 6.535 1 94.69 191 ALA B N 1
ATOM 3648 C CA . ALA B 1 191 ? -8.07 -26.891 7.793 1 94.69 191 ALA B CA 1
ATOM 3649 C C . ALA B 1 191 ? -8.516 -26.031 8.977 1 94.69 191 ALA B C 1
ATOM 3651 O O . ALA B 1 191 ? -8.43 -26.469 10.125 1 94.69 191 ALA B O 1
ATOM 3652 N N . HIS B 1 192 ? -8.984 -24.812 8.781 1 96.38 192 HIS B N 1
ATOM 3653 C CA . HIS B 1 192 ? -9.344 -23.891 9.852 1 96.38 192 HIS B CA 1
ATOM 3654 C C . HIS B 1 192 ? -10.844 -23.641 9.891 1 96.38 192 HIS B C 1
ATOM 3656 O O . HIS B 1 192 ? -11.328 -22.828 10.68 1 96.38 192 HIS B O 1
ATOM 3662 N N . ASP B 1 193 ? -11.586 -24.297 9.039 1 94.69 193 ASP B N 1
ATOM 3663 C CA . ASP B 1 193 ? -13.031 -24.125 8.93 1 94.69 193 ASP B CA 1
ATOM 3664 C C . ASP B 1 193 ? -13.406 -22.672 8.656 1 94.69 193 ASP B C 1
ATOM 3666 O O . ASP B 1 193 ? -14.203 -22.078 9.375 1 94.69 193 ASP B O 1
ATOM 3670 N N . ILE B 1 194 ? -12.727 -22.047 7.77 1 98.31 194 ILE B N 1
ATOM 3671 C CA . ILE B 1 194 ? -12.961 -20.703 7.246 1 98.31 194 ILE B CA 1
ATOM 3672 C C . ILE B 1 194 ? -13.562 -20.797 5.848 1 98.31 194 ILE B C 1
ATOM 3674 O O . ILE B 1 194 ? -13.188 -21.672 5.055 1 98.31 194 ILE B O 1
ATOM 3678 N N . LYS B 1 195 ? -14.477 -19.969 5.562 1 98.25 195 LYS B N 1
ATOM 3679 C CA . LYS B 1 195 ? -15.055 -19.922 4.223 1 98.25 195 LYS B CA 1
ATOM 3680 C C . LYS B 1 195 ? -14.094 -19.281 3.227 1 98.25 195 LYS B C 1
ATOM 3682 O O . LYS B 1 195 ? -13.328 -18.391 3.584 1 98.25 195 LYS B O 1
ATOM 3687 N N . VAL B 1 196 ? -14.164 -19.766 2.025 1 98.88 196 VAL B N 1
ATOM 3688 C CA . VAL B 1 196 ? -13.445 -19.109 0.942 1 98.88 196 VAL B CA 1
ATOM 3689 C C . VAL B 1 196 ? -14.422 -18.719 -0.166 1 98.88 196 VAL B C 1
ATOM 3691 O O . VAL B 1 196 ? -15.234 -19.547 -0.593 1 98.88 196 VAL B O 1
ATOM 3694 N N . VAL B 1 197 ? -14.422 -17.469 -0.506 1 98.94 197 VAL B N 1
ATOM 3695 C CA . VAL B 1 197 ? -15.164 -16.953 -1.654 1 98.94 197 VAL B CA 1
ATOM 3696 C C . VAL B 1 197 ? -14.234 -16.859 -2.863 1 98.94 197 VAL B C 1
ATOM 3698 O O . VAL B 1 197 ? -13.242 -16.125 -2.832 1 98.94 197 VAL B O 1
ATOM 3701 N N . ALA B 1 198 ? -14.547 -17.672 -3.855 1 98.94 198 ALA B N 1
ATOM 3702 C CA . ALA B 1 198 ? -13.781 -17.672 -5.105 1 98.94 198 ALA B CA 1
ATOM 3703 C C . ALA B 1 198 ? -14.445 -16.781 -6.152 1 98.94 198 ALA B C 1
ATOM 3705 O O . ALA B 1 198 ? -15.539 -17.094 -6.637 1 98.94 198 ALA B O 1
ATOM 3706 N N . VAL B 1 199 ? -13.742 -15.719 -6.535 1 98.94 199 VAL B N 1
ATOM 3707 C CA . VAL B 1 199 ? -14.352 -14.719 -7.402 1 98.94 199 VAL B CA 1
ATOM 3708 C C . VAL B 1 199 ? -13.727 -14.781 -8.789 1 98.94 199 VAL B C 1
ATOM 3710 O O . VAL B 1 199 ? -12.5 -14.766 -8.93 1 98.94 199 VAL B O 1
ATOM 3713 N N . GLU B 1 200 ? -14.531 -14.922 -9.781 1 98.94 200 GLU B N 1
ATOM 3714 C CA . GLU B 1 200 ? -14.086 -14.961 -11.172 1 98.94 200 GLU B CA 1
ATOM 3715 C C . GLU B 1 200 ? -14.82 -13.914 -12.016 1 98.94 200 GLU B C 1
ATOM 3717 O O . GLU B 1 200 ? -15.969 -13.578 -11.734 1 98.94 200 GLU B O 1
ATOM 3722 N N . PRO B 1 201 ? -14.07 -13.352 -13.062 1 98.88 201 PRO B N 1
ATOM 3723 C CA . PRO B 1 201 ? -14.844 -12.594 -14.047 1 98.88 201 PRO B CA 1
ATOM 3724 C C . PRO B 1 201 ? -15.883 -13.445 -14.766 1 98.88 201 PRO B C 1
ATOM 3726 O O . PRO B 1 201 ? -15.594 -14.586 -15.141 1 98.88 201 PRO B O 1
ATOM 3729 N N . SER B 1 202 ? -17.031 -12.906 -15.008 1 98.75 202 SER B N 1
ATOM 3730 C CA . SER B 1 202 ? -18.109 -13.633 -15.688 1 98.75 202 SER B CA 1
ATOM 3731 C C . SER B 1 202 ? -17.672 -14.062 -17.094 1 98.75 202 SER B C 1
ATOM 3733 O O . SER B 1 202 ? -18.156 -15.07 -17.609 1 98.75 202 SER B O 1
ATOM 3735 N N . LYS B 1 203 ? -16.703 -13.398 -17.625 1 98.56 203 LYS B N 1
ATOM 3736 C CA . LYS B 1 203 ? -16.25 -13.68 -18.984 1 98.56 203 LYS B CA 1
ATOM 3737 C C . LYS B 1 203 ? -15.086 -14.656 -18.984 1 98.56 203 LYS B C 1
ATOM 3739 O O . LYS B 1 203 ? -14.539 -14.977 -20.047 1 98.56 203 LYS B O 1
ATOM 3744 N N . ILE B 1 204 ? -14.68 -15.133 -17.828 1 98.44 204 ILE B N 1
ATOM 3745 C CA . ILE B 1 204 ? -13.625 -16.141 -17.719 1 98.44 204 ILE B CA 1
ATOM 3746 C C . ILE B 1 204 ? -13.914 -17.062 -16.531 1 98.44 204 ILE B C 1
ATOM 3748 O O . ILE B 1 204 ? -13.094 -17.188 -15.617 1 98.44 204 ILE B O 1
ATOM 3752 N N . PRO B 1 205 ? -14.992 -17.703 -16.516 1 98.56 205 PRO B N 1
ATOM 3753 C CA . PRO B 1 205 ? -15.438 -18.5 -15.375 1 98.56 205 PRO B CA 1
ATOM 3754 C C . PRO B 1 205 ? -14.844 -19.906 -15.367 1 98.56 205 PRO B C 1
ATOM 3756 O O . PRO B 1 205 ? -15.578 -20.906 -15.445 1 98.56 205 PRO B O 1
ATOM 3759 N N . THR B 1 206 ? -13.57 -20.047 -15.172 1 98.31 206 THR B N 1
ATOM 3760 C CA . THR B 1 206 ? -12.836 -21.297 -15.297 1 98.31 206 THR B CA 1
ATOM 3761 C C . THR B 1 206 ? -13.25 -22.281 -14.203 1 98.31 206 THR B C 1
ATOM 3763 O O . THR B 1 206 ? -13.719 -23.375 -14.492 1 98.31 206 THR B O 1
ATOM 3766 N N . LEU B 1 207 ? -13.164 -21.844 -12.977 1 98.81 207 LEU B N 1
ATOM 3767 C CA . LEU B 1 207 ? -13.508 -22.703 -11.852 1 98.81 207 LEU B CA 1
ATOM 3768 C C . LEU B 1 207 ? -15.008 -23.016 -11.844 1 98.81 207 LEU B C 1
ATOM 3770 O O . LEU B 1 207 ? -15.406 -24.172 -11.695 1 98.81 207 LEU B O 1
ATOM 3774 N N . HIS B 1 208 ? -15.773 -21.969 -12.039 1 98.69 208 HIS B N 1
ATOM 3775 C CA . HIS B 1 208 ? -17.234 -22.078 -12.039 1 98.69 208 HIS B CA 1
ATOM 3776 C C . HIS B 1 208 ? -17.703 -23.141 -13.023 1 98.69 208 HIS B C 1
ATOM 3778 O O . HIS B 1 208 ? -18.406 -24.078 -12.648 1 98.69 208 HIS B O 1
ATOM 3784 N N . ASN B 1 209 ? -17.266 -23 -14.281 1 98.75 209 ASN B N 1
ATOM 3785 C CA . ASN B 1 209 ? -17.703 -23.922 -15.328 1 98.75 209 ASN B CA 1
ATOM 3786 C C . ASN B 1 209 ? -17.172 -25.328 -15.086 1 98.75 209 ASN B C 1
ATOM 3788 O O . ASN B 1 209 ? -17.859 -26.312 -15.383 1 98.75 209 ASN B O 1
ATOM 3792 N N . SER B 1 210 ? -16.016 -25.422 -14.609 1 98.81 210 SER B N 1
ATOM 3793 C CA . SER B 1 210 ? -15.406 -26.719 -14.352 1 98.81 210 SER B CA 1
ATOM 3794 C C . SER B 1 210 ? -16.156 -27.469 -13.25 1 98.81 210 SER B C 1
ATOM 3796 O O . SER B 1 210 ? -16.359 -28.672 -13.336 1 98.81 210 SER B O 1
ATOM 3798 N N . LEU B 1 211 ? -16.531 -26.781 -12.18 1 98.62 211 LEU B N 1
ATOM 3799 C CA . LEU B 1 211 ? -17.266 -27.422 -11.094 1 98.62 211 LEU B CA 1
ATOM 3800 C C . LEU B 1 211 ? -18.625 -27.906 -11.57 1 98.62 211 LEU B C 1
ATOM 3802 O O . LEU B 1 211 ? -19.078 -28.984 -11.195 1 98.62 211 LEU B O 1
ATOM 3806 N N . ILE B 1 212 ? -19.281 -27.109 -12.43 1 98.31 212 ILE B N 1
ATOM 3807 C CA . ILE B 1 212 ? -20.578 -27.5 -12.992 1 98.31 212 ILE B CA 1
ATOM 3808 C C . ILE B 1 212 ? -20.406 -28.75 -13.844 1 98.31 212 ILE B C 1
ATOM 3810 O O . ILE B 1 212 ? -21.219 -29.672 -13.766 1 98.31 212 ILE B O 1
ATOM 3814 N N . ALA B 1 213 ? -19.344 -28.812 -14.562 1 98.38 213 ALA B N 1
ATOM 3815 C CA . ALA B 1 213 ? -19.109 -29.922 -15.5 1 98.38 213 ALA B CA 1
ATOM 3816 C C . ALA B 1 213 ? -18.594 -31.156 -14.773 1 98.38 213 ALA B C 1
ATOM 3818 O O . ALA B 1 213 ? -18.641 -32.25 -15.32 1 98.38 213 ALA B O 1
ATOM 3819 N N . GLY B 1 214 ? -18.047 -30.984 -13.609 1 98.19 214 GLY B N 1
ATOM 3820 C CA . GLY B 1 214 ? -17.469 -32.094 -12.859 1 98.19 214 GLY B CA 1
ATOM 3821 C C . GLY B 1 214 ? -16.078 -32.469 -13.328 1 98.19 214 GLY B C 1
ATOM 3822 O O . GLY B 1 214 ? -15.555 -33.5 -12.938 1 98.19 214 GLY B O 1
ATOM 3823 N N . GLN B 1 215 ? -15.5 -31.672 -14.234 1 98.19 215 GLN B N 1
ATOM 3824 C CA . GLN B 1 215 ? -14.148 -31.797 -14.758 1 98.19 215 GLN B CA 1
ATOM 3825 C C . GLN B 1 215 ? -13.648 -30.469 -15.32 1 98.19 215 GLN B C 1
ATOM 3827 O O . GLN B 1 215 ? -14.445 -29.609 -15.695 1 98.19 215 GLN B O 1
ATOM 3832 N N . PRO B 1 216 ? -12.367 -30.312 -15.391 1 98.31 216 PRO B N 1
ATOM 3833 C CA . PRO B 1 216 ? -11.883 -29.078 -16.016 1 98.31 216 PRO B CA 1
ATOM 3834 C C . PRO B 1 216 ? -12.367 -28.906 -17.453 1 98.31 216 PRO B C 1
ATOM 3836 O O . PRO B 1 216 ? -12.352 -29.875 -18.219 1 98.31 216 PRO B O 1
ATOM 3839 N N . VAL B 1 217 ? -12.797 -27.75 -17.781 1 98.38 217 VAL B N 1
ATOM 3840 C CA . VAL B 1 217 ? -13.266 -27.453 -19.125 1 98.38 217 VAL B CA 1
ATOM 3841 C C . VAL B 1 217 ? -12.672 -26.141 -19.594 1 98.38 217 VAL B C 1
ATOM 3843 O O . VAL B 1 217 ? -12.336 -25.266 -18.781 1 98.38 217 VAL B O 1
ATOM 3846 N N . ASP B 1 218 ? -12.539 -26 -20.891 1 97.69 218 ASP B N 1
ATOM 3847 C CA . ASP B 1 218 ? -12.039 -24.75 -21.484 1 97.69 218 ASP B CA 1
ATOM 3848 C C . ASP B 1 218 ? -13.109 -23.672 -21.469 1 97.69 218 ASP B C 1
ATOM 3850 O O . ASP B 1 218 ? -14.297 -23.953 -21.656 1 97.69 218 ASP B O 1
ATOM 3854 N N . VAL B 1 219 ? -12.68 -22.438 -21.219 1 97.62 219 VAL B N 1
ATOM 3855 C CA . VAL B 1 219 ? -13.57 -21.297 -21.344 1 97.62 219 VAL B CA 1
ATOM 3856 C C . VAL B 1 219 ? -12.977 -20.281 -22.328 1 97.62 219 VAL B C 1
ATOM 3858 O O . VAL B 1 219 ? -11.781 -20.328 -22.625 1 97.62 219 VAL B O 1
ATOM 3861 N N . ASN B 1 220 ? -13.828 -19.406 -22.875 1 96.44 220 ASN B N 1
ATOM 3862 C CA . ASN B 1 220 ? -13.344 -18.25 -23.609 1 96.44 220 ASN B CA 1
ATOM 3863 C C . ASN B 1 220 ? -12.719 -17.219 -22.672 1 96.44 220 ASN B C 1
ATOM 3865 O O . ASN B 1 220 ? -13.219 -17 -21.562 1 96.44 220 ASN B O 1
ATOM 3869 N N . VAL B 1 221 ? -11.664 -16.625 -23.078 1 96.5 221 VAL B N 1
ATOM 3870 C CA . VAL B 1 221 ? -10.969 -15.609 -22.281 1 96.5 221 VAL B CA 1
ATOM 3871 C C . VAL B 1 221 ? -11.203 -14.227 -22.891 1 96.5 221 VAL B C 1
ATOM 3873 O O . VAL B 1 221 ? -10.781 -13.953 -24.016 1 96.5 221 VAL B O 1
ATOM 3876 N N . SER B 1 222 ? -11.875 -13.398 -22.188 1 97.38 222 SER B N 1
ATOM 3877 C CA . SER B 1 222 ? -12.141 -12.039 -22.625 1 97.38 222 SER B CA 1
ATOM 3878 C C . SER B 1 222 ? -12.461 -11.125 -21.453 1 97.38 222 SER B C 1
ATOM 3880 O O . SER B 1 222 ? -12.469 -11.562 -20.297 1 97.38 222 SER B O 1
ATOM 3882 N N . GLY B 1 223 ? -12.562 -9.812 -21.75 1 97.62 223 GLY B N 1
ATOM 3883 C CA . GLY B 1 223 ? -12.938 -8.867 -20.719 1 97.62 223 GLY B CA 1
ATOM 3884 C C . GLY B 1 223 ? -11.758 -8.109 -20.141 1 97.62 223 GLY B C 1
ATOM 3885 O O . GLY B 1 223 ? -10.617 -8.32 -20.562 1 97.62 223 GLY B O 1
ATOM 3886 N N . ILE B 1 224 ? -12.055 -7.332 -19.125 1 97.31 224 ILE B N 1
ATOM 3887 C CA . ILE B 1 224 ? -11.125 -6.309 -18.656 1 97.31 224 ILE B CA 1
ATOM 3888 C C . ILE B 1 224 ? -10.016 -6.953 -17.828 1 97.31 224 ILE B C 1
ATOM 3890 O O . ILE B 1 224 ? -8.93 -6.387 -17.688 1 97.31 224 ILE B O 1
ATOM 3894 N N . ALA B 1 225 ? -10.273 -8.203 -17.312 1 97.06 225 ALA B N 1
ATOM 3895 C CA . ALA B 1 225 ? -9.305 -8.852 -16.422 1 97.06 225 ALA B CA 1
ATOM 3896 C C . ALA B 1 225 ? -8.594 -9.992 -17.141 1 97.06 225 ALA B C 1
ATOM 3898 O O . ALA B 1 225 ? -7.945 -10.828 -16.516 1 97.06 225 ALA B O 1
ATOM 3899 N N . ALA B 1 226 ? -8.695 -10.078 -18.484 1 95.75 226 ALA B N 1
ATOM 3900 C CA . ALA B 1 226 ? -8.148 -11.172 -19.281 1 95.75 226 ALA B CA 1
ATOM 3901 C C . ALA B 1 226 ? -6.633 -11.266 -19.125 1 95.75 226 ALA B C 1
ATOM 3903 O O . ALA B 1 226 ? -6.062 -12.359 -19.156 1 95.75 226 ALA B O 1
ATOM 3904 N N . ASP B 1 227 ? -5.984 -10.172 -18.859 1 90.19 227 ASP B N 1
ATOM 3905 C CA . ASP B 1 227 ? -4.527 -10.148 -18.797 1 90.19 227 ASP B CA 1
ATOM 3906 C C . ASP B 1 227 ? -4.027 -10.773 -17.5 1 90.19 227 ASP B C 1
ATOM 3908 O O . ASP B 1 227 ? -2.916 -11.305 -17.453 1 90.19 227 ASP B O 1
ATOM 3912 N N . SER B 1 228 ? -4.867 -10.719 -16.453 1 93.19 228 SER B N 1
ATOM 3913 C CA . SER B 1 228 ? -4.379 -11.148 -15.148 1 93.19 228 SER B CA 1
ATOM 3914 C C . SER B 1 228 ? -5.094 -12.414 -14.68 1 93.19 228 SER B C 1
ATOM 3916 O O . SER B 1 228 ? -4.551 -13.18 -13.883 1 93.19 228 SER B O 1
ATOM 3918 N N . LEU B 1 229 ? -6.273 -12.648 -15.141 1 97.12 229 LEU B N 1
ATOM 3919 C CA . LEU B 1 229 ? -7.047 -13.812 -14.719 1 97.12 229 LEU B CA 1
ATOM 3920 C C . LEU B 1 229 ? -7.402 -14.695 -15.906 1 97.12 229 LEU B C 1
ATOM 3922 O O . LEU B 1 229 ? -8.312 -15.516 -15.828 1 97.12 229 LEU B O 1
ATOM 3926 N N . GLY B 1 230 ? -6.625 -14.516 -16.984 1 95.5 230 GLY B N 1
ATOM 3927 C CA . GLY B 1 230 ? -7.031 -15.055 -18.266 1 95.5 230 GLY B CA 1
ATOM 3928 C C . GLY B 1 230 ? -6.559 -16.484 -18.5 1 95.5 230 GLY B C 1
ATOM 3929 O O . GLY B 1 230 ? -5.984 -16.797 -19.547 1 95.5 230 GLY B O 1
ATOM 3930 N N . ALA B 1 231 ? -6.809 -17.406 -17.578 1 95.5 231 ALA B N 1
ATOM 3931 C CA . ALA B 1 231 ? -6.547 -18.828 -17.797 1 95.5 231 ALA B CA 1
ATOM 3932 C C . ALA B 1 231 ? -7.691 -19.484 -18.562 1 95.5 231 ALA B C 1
ATOM 3934 O O . ALA B 1 231 ? -8.867 -19.25 -18.266 1 95.5 231 ALA B O 1
ATOM 3935 N N . ARG B 1 232 ? -7.367 -20.312 -19.469 1 95.69 232 ARG B N 1
ATOM 3936 C CA . ARG B 1 232 ? -8.383 -20.984 -20.266 1 95.69 232 ARG B CA 1
ATOM 3937 C C . ARG B 1 232 ? -9.008 -22.156 -19.5 1 95.69 232 ARG B C 1
ATOM 3939 O O . ARG B 1 232 ? -10.148 -22.531 -19.75 1 95.69 232 ARG B O 1
ATOM 3946 N N . GLN B 1 233 ? -8.266 -22.688 -18.672 1 97.31 233 GLN B N 1
ATOM 3947 C CA . GLN B 1 233 ? -8.719 -23.844 -17.906 1 97.31 233 GLN B CA 1
ATOM 3948 C C . GLN B 1 233 ? -8.203 -23.781 -16.469 1 97.31 233 GLN B C 1
ATOM 3950 O O . GLN B 1 233 ? -7.074 -23.344 -16.234 1 97.31 233 GLN B O 1
ATOM 3955 N N . ILE B 1 234 ? -9.031 -24.234 -15.547 1 98.62 234 ILE B N 1
ATOM 3956 C CA . ILE B 1 234 ? -8.664 -24.281 -14.133 1 98.62 234 ILE B CA 1
ATOM 3957 C C . ILE B 1 234 ? -7.574 -25.328 -13.93 1 98.62 234 ILE B C 1
ATOM 3959 O O . ILE B 1 234 ? -7.555 -26.359 -14.609 1 98.62 234 ILE B O 1
ATOM 3963 N N . GLY B 1 235 ? -6.66 -25.078 -13.047 1 98.06 235 GLY B N 1
ATOM 3964 C CA . GLY B 1 235 ? -5.613 -26.031 -12.727 1 98.06 235 GLY B CA 1
ATOM 3965 C C . GLY B 1 235 ? -6.125 -27.25 -11.977 1 98.06 235 GLY B C 1
ATOM 3966 O O . GLY B 1 235 ? -7.176 -27.188 -11.336 1 98.06 235 GLY B O 1
ATOM 3967 N N . ARG B 1 236 ? -5.367 -28.281 -12.016 1 96.5 236 ARG B N 1
ATOM 3968 C CA . ARG B 1 236 ? -5.742 -29.547 -11.391 1 96.5 236 ARG B CA 1
ATOM 3969 C C . ARG B 1 236 ? -5.809 -29.422 -9.875 1 96.5 236 ARG B C 1
ATOM 3971 O O . ARG B 1 236 ? -6.742 -29.922 -9.242 1 96.5 236 ARG B O 1
ATOM 3978 N N . GLU B 1 237 ? -4.824 -28.703 -9.289 1 95.5 237 GLU B N 1
ATOM 3979 C CA . GLU B 1 237 ? -4.801 -28.531 -7.84 1 95.5 237 GLU B CA 1
ATOM 3980 C C . GLU B 1 237 ? -6.047 -27.797 -7.355 1 95.5 237 GLU B C 1
ATOM 3982 O O . GLU B 1 237 ? -6.668 -28.203 -6.371 1 95.5 237 GLU B O 1
ATOM 3987 N N . ALA B 1 238 ? -6.344 -26.766 -8.078 1 98.5 238 ALA B N 1
ATOM 3988 C CA . ALA B 1 238 ? -7.5 -25.953 -7.715 1 98.5 238 ALA B CA 1
ATOM 3989 C C . ALA B 1 238 ? -8.797 -26.734 -7.867 1 98.5 238 ALA B C 1
ATOM 3991 O O . ALA B 1 238 ? -9.664 -26.688 -6.992 1 98.5 238 ALA B O 1
ATOM 3992 N N . PHE B 1 239 ? -8.914 -27.469 -8.945 1 98.62 239 PHE B N 1
ATOM 3993 C CA . PHE B 1 239 ? -10.125 -28.25 -9.18 1 98.62 239 PHE B CA 1
ATOM 3994 C C . PHE B 1 239 ? -10.289 -29.328 -8.102 1 98.62 239 PHE B C 1
ATOM 3996 O O . PHE B 1 239 ? -11.391 -29.5 -7.57 1 98.62 239 PHE B O 1
ATOM 4003 N N . ASP B 1 240 ? -9.219 -30.031 -7.805 1 97.75 240 ASP B N 1
ATOM 4004 C CA . ASP B 1 240 ? -9.258 -31.109 -6.82 1 97.75 240 ASP B CA 1
ATOM 4005 C C . ASP B 1 240 ? -9.703 -30.594 -5.453 1 97.75 240 ASP B C 1
ATOM 4007 O O . ASP B 1 240 ? -10.578 -31.172 -4.816 1 97.75 240 ASP B O 1
ATOM 4011 N N . ILE B 1 241 ? -9.133 -29.516 -5.074 1 97.56 241 ILE B N 1
ATOM 4012 C CA . ILE B 1 241 ? -9.453 -29 -3.742 1 97.56 241 ILE B CA 1
ATOM 4013 C C . ILE B 1 241 ? -10.867 -28.438 -3.732 1 97.56 241 ILE B C 1
ATOM 4015 O O . ILE B 1 241 ? -11.586 -28.562 -2.74 1 97.56 241 ILE B O 1
ATOM 4019 N N . ALA B 1 242 ? -11.258 -27.812 -4.801 1 98.44 242 ALA B N 1
ATOM 4020 C CA . ALA B 1 242 ? -12.609 -27.25 -4.887 1 98.44 242 ALA B CA 1
ATOM 4021 C C . ALA B 1 242 ? -13.664 -28.359 -4.852 1 98.44 242 ALA B C 1
ATOM 4023 O O . ALA B 1 242 ? -14.758 -28.156 -4.32 1 98.44 242 ALA B O 1
ATOM 4024 N N . THR B 1 243 ? -13.336 -29.469 -5.465 1 97.94 243 THR B N 1
ATOM 4025 C CA . THR B 1 243 ? -14.25 -30.609 -5.473 1 97.94 243 THR B CA 1
ATOM 4026 C C . THR B 1 243 ? -14.391 -31.203 -4.074 1 97.94 243 THR B C 1
ATOM 4028 O O . THR B 1 243 ? -15.492 -31.547 -3.646 1 97.94 243 THR B O 1
ATOM 4031 N N . ALA B 1 244 ? -13.328 -31.266 -3.363 1 96.88 244 ALA B N 1
ATOM 4032 C CA . ALA B 1 244 ? -13.312 -31.828 -2.018 1 96.88 244 ALA B CA 1
ATOM 4033 C C . ALA B 1 244 ? -13.922 -30.859 -1.008 1 96.88 244 ALA B C 1
ATOM 4035 O O . ALA B 1 244 ? -14.594 -31.281 -0.061 1 96.88 244 ALA B O 1
ATOM 4036 N N . HIS B 1 245 ? -13.609 -29.578 -1.162 1 96.38 245 HIS B N 1
ATOM 4037 C CA . HIS B 1 245 ? -14.086 -28.5 -0.316 1 96.38 245 HIS B CA 1
ATOM 4038 C C . HIS B 1 245 ? -14.641 -27.344 -1.153 1 96.38 245 HIS B C 1
ATOM 4040 O O . HIS B 1 245 ? -13.945 -26.359 -1.377 1 96.38 245 HIS B O 1
ATOM 4046 N N . PRO B 1 246 ? -15.867 -27.422 -1.514 1 97.44 246 PRO B N 1
ATOM 4047 C CA . PRO B 1 246 ? -16.422 -26.453 -2.461 1 97.44 246 PRO B CA 1
ATOM 4048 C C . PRO B 1 246 ? -16.422 -25.031 -1.909 1 97.44 246 PRO B C 1
ATOM 4050 O O . PRO B 1 246 ? -16.812 -24.812 -0.761 1 97.44 246 PRO B O 1
ATOM 4053 N N . PRO B 1 247 ? -15.977 -24.094 -2.717 1 98.69 247 PRO B N 1
ATOM 4054 C CA . PRO B 1 247 ? -16.031 -22.688 -2.32 1 98.69 247 PRO B CA 1
ATOM 4055 C C . PRO B 1 247 ? -17.406 -22.062 -2.551 1 98.69 247 PRO B C 1
ATOM 4057 O O . PRO B 1 247 ? -18.281 -22.688 -3.158 1 98.69 247 PRO B O 1
ATOM 4060 N N . ILE B 1 248 ? -17.562 -20.859 -1.974 1 98.75 248 ILE B N 1
ATOM 4061 C CA . ILE B 1 248 ? -18.625 -19.984 -2.459 1 98.75 248 ILE B CA 1
ATOM 4062 C C . ILE B 1 248 ? -18.172 -19.297 -3.75 1 98.75 248 ILE B C 1
ATOM 4064 O O . ILE B 1 248 ? -17.312 -18.422 -3.729 1 98.75 248 ILE B O 1
ATOM 4068 N N . GLY B 1 249 ? -18.719 -19.812 -4.887 1 98.81 249 GLY B N 1
ATOM 4069 C CA . GLY B 1 249 ? -18.359 -19.25 -6.18 1 98.81 249 GLY B CA 1
ATOM 4070 C C . GLY B 1 249 ? -19.141 -17.984 -6.504 1 98.81 249 GLY B C 1
ATOM 4071 O O . GLY B 1 249 ? -20.359 -17.922 -6.316 1 98.81 249 GLY B O 1
ATOM 4072 N N . VAL B 1 250 ? -18.438 -16.938 -6.926 1 98.88 250 VAL B N 1
ATOM 4073 C CA . VAL B 1 250 ? -19.062 -15.656 -7.27 1 98.88 250 VAL B CA 1
ATOM 4074 C C . VAL B 1 250 ? -18.531 -15.164 -8.617 1 98.88 250 VAL B C 1
ATOM 4076 O O . VAL B 1 250 ? -17.328 -15.227 -8.867 1 98.88 250 VAL B O 1
ATOM 4079 N N . LEU B 1 251 ? -19.422 -14.828 -9.508 1 98.88 251 LEU B N 1
ATOM 4080 C CA . LEU B 1 251 ? -19.047 -14.203 -10.766 1 98.88 251 LEU B CA 1
ATOM 4081 C C . LEU B 1 251 ? -19.297 -12.695 -10.727 1 98.88 251 LEU B C 1
ATOM 4083 O O . LEU B 1 251 ? -20.297 -12.25 -10.18 1 98.88 251 LEU B O 1
ATOM 4087 N N . VAL B 1 252 ? -18.344 -11.922 -11.242 1 98.94 252 VAL B N 1
ATOM 4088 C CA . VAL B 1 252 ? -18.484 -10.477 -11.32 1 98.94 252 VAL B CA 1
ATOM 4089 C C . VAL B 1 252 ? -18.266 -10.008 -12.758 1 98.94 252 VAL B C 1
ATOM 4091 O O . VAL B 1 252 ? -17.516 -10.633 -13.508 1 98.94 252 VAL B O 1
ATOM 4094 N N . ASP B 1 253 ? -18.906 -8.945 -13.211 1 98.75 253 ASP B N 1
ATOM 4095 C CA . ASP B 1 253 ? -18.75 -8.445 -14.578 1 98.75 253 ASP B CA 1
ATOM 4096 C C . ASP B 1 253 ? -17.688 -7.359 -14.656 1 98.75 253 ASP B C 1
ATOM 4098 O O . ASP B 1 253 ? -17.094 -6.988 -13.633 1 98.75 253 ASP B O 1
ATOM 4102 N N . ASP B 1 254 ? -17.438 -6.949 -15.852 1 98.81 254 ASP B N 1
ATOM 4103 C CA . ASP B 1 254 ? -16.375 -5.984 -16.094 1 98.81 254 ASP B CA 1
ATOM 4104 C C . ASP B 1 254 ? -16.641 -4.668 -15.367 1 98.81 254 ASP B C 1
ATOM 4106 O O . ASP B 1 254 ? -15.719 -4.066 -14.812 1 98.81 254 ASP B O 1
ATOM 4110 N N . GLU B 1 255 ? -17.859 -4.211 -15.359 1 98.81 255 GLU B N 1
ATOM 4111 C CA . GLU B 1 255 ? -18.219 -2.949 -14.719 1 98.81 255 GLU B CA 1
ATOM 4112 C C . GLU B 1 255 ? -17.938 -2.988 -13.219 1 98.81 255 GLU B C 1
ATOM 4114 O O . GLU B 1 255 ? -17.438 -2.016 -12.648 1 98.81 255 GLU B O 1
ATOM 4119 N N . ALA B 1 256 ? -18.234 -4.098 -12.578 1 98.88 256 ALA B N 1
ATOM 4120 C CA . ALA B 1 256 ? -17.984 -4.262 -11.148 1 98.88 256 ALA B CA 1
ATOM 4121 C C . ALA B 1 256 ? -16.484 -4.23 -10.852 1 98.88 256 ALA B C 1
ATOM 4123 O O . ALA B 1 256 ? -16.047 -3.639 -9.859 1 98.88 256 ALA B O 1
ATOM 4124 N N . ILE B 1 257 ? -15.734 -4.879 -11.672 1 98.88 257 ILE B N 1
ATOM 4125 C CA . ILE B 1 257 ? -14.289 -4.93 -11.484 1 98.88 257 ILE B CA 1
ATOM 4126 C C . ILE B 1 257 ? -13.703 -3.527 -11.625 1 98.88 257 ILE B C 1
ATOM 4128 O O . ILE B 1 257 ? -12.883 -3.109 -10.805 1 98.88 257 ILE B O 1
ATOM 4132 N N . ILE B 1 258 ? -14.133 -2.826 -12.648 1 98.69 258 ILE B N 1
ATOM 4133 C CA . ILE B 1 258 ? -13.664 -1.465 -12.883 1 98.69 258 ILE B CA 1
ATOM 4134 C C . ILE B 1 258 ? -14.016 -0.587 -11.68 1 98.69 258 ILE B C 1
ATOM 4136 O O . ILE B 1 258 ? -13.18 0.167 -11.188 1 98.69 258 ILE B O 1
ATOM 4140 N N . ALA B 1 259 ? -15.203 -0.729 -11.172 1 98.69 259 ALA B N 1
ATOM 4141 C CA . ALA B 1 259 ? -15.664 0.065 -10.031 1 98.69 259 ALA B CA 1
ATOM 4142 C C . ALA B 1 259 ? -14.852 -0.252 -8.781 1 98.69 259 ALA B C 1
ATOM 4144 O O . ALA B 1 259 ? -14.477 0.652 -8.031 1 98.69 259 ALA B O 1
ATOM 4145 N N . ALA B 1 260 ? -14.609 -1.505 -8.547 1 98.88 260 ALA B N 1
ATOM 4146 C CA . ALA B 1 260 ? -13.828 -1.913 -7.387 1 98.88 260 ALA B CA 1
ATOM 4147 C C . ALA B 1 260 ? -12.398 -1.388 -7.477 1 98.88 260 ALA B C 1
ATOM 4149 O O . ALA B 1 260 ? -11.812 -0.98 -6.469 1 98.88 260 ALA B O 1
ATOM 4150 N N . ARG B 1 261 ? -11.891 -1.479 -8.695 1 98.75 261 ARG B N 1
ATOM 4151 C CA . ARG B 1 261 ? -10.547 -0.948 -8.898 1 98.75 261 ARG B CA 1
ATOM 4152 C C . ARG B 1 261 ? -10.492 0.548 -8.602 1 98.75 261 ARG B C 1
ATOM 4154 O O . ARG B 1 261 ? -9.57 1.027 -7.945 1 98.75 261 ARG B O 1
ATOM 4161 N N . ARG B 1 262 ? -11.453 1.277 -9.078 1 98 262 ARG B N 1
ATOM 4162 C CA . ARG B 1 262 ? -11.562 2.705 -8.789 1 98 262 ARG B CA 1
ATOM 4163 C C . ARG B 1 262 ? -11.711 2.951 -7.289 1 98 262 ARG B C 1
ATOM 4165 O O . ARG B 1 262 ? -11.117 3.887 -6.746 1 98 262 ARG B O 1
ATOM 4172 N N . HIS B 1 263 ? -12.5 2.117 -6.668 1 98.19 263 HIS B N 1
ATOM 4173 C CA . HIS B 1 263 ? -12.688 2.197 -5.223 1 98.19 263 HIS B CA 1
ATOM 4174 C C . HIS B 1 263 ? -11.359 2.045 -4.484 1 98.19 263 HIS B C 1
ATOM 4176 O O . HIS B 1 263 ? -11.07 2.809 -3.561 1 98.19 263 HIS B O 1
ATOM 4182 N N . LEU B 1 264 ? -10.547 1.097 -4.875 1 98.69 264 LEU B N 1
ATOM 4183 C CA . LEU B 1 264 ? -9.242 0.864 -4.266 1 98.69 264 LEU B CA 1
ATOM 4184 C C . LEU B 1 264 ? -8.336 2.076 -4.449 1 98.69 264 LEU B C 1
ATOM 4186 O O . LEU B 1 264 ? -7.633 2.477 -3.516 1 98.69 264 LEU B O 1
ATOM 4190 N N . TRP B 1 265 ? -8.391 2.633 -5.625 1 97.62 265 TRP B N 1
ATOM 4191 C CA . TRP B 1 265 ? -7.555 3.803 -5.875 1 97.62 265 TRP B CA 1
ATOM 4192 C C . TRP B 1 265 ? -8.062 5.012 -5.098 1 97.62 265 TRP B C 1
ATOM 4194 O O . TRP B 1 265 ? -7.297 5.656 -4.375 1 97.62 265 TRP B O 1
ATOM 4204 N N . ASP B 1 266 ? -9.344 5.285 -5.152 1 95.44 266 ASP B N 1
ATOM 4205 C CA . ASP B 1 266 ? -9.922 6.508 -4.609 1 95.44 266 ASP B CA 1
ATOM 4206 C C . ASP B 1 266 ? -9.812 6.535 -3.086 1 95.44 266 ASP B C 1
ATOM 4208 O O . ASP B 1 266 ? -9.617 7.598 -2.492 1 95.44 266 ASP B O 1
ATOM 4212 N N . ASN B 1 267 ? -9.859 5.359 -2.512 1 96.69 267 ASN B N 1
ATOM 4213 C CA . ASN B 1 267 ? -9.992 5.355 -1.059 1 96.69 267 ASN B CA 1
ATOM 4214 C C . ASN B 1 267 ? -8.695 4.91 -0.384 1 96.69 267 ASN B C 1
ATOM 4216 O O . ASN B 1 267 ? -8.5 5.152 0.808 1 96.69 267 ASN B O 1
ATOM 4220 N N . TYR B 1 268 ? -7.785 4.273 -1.136 1 98.06 268 TYR B N 1
ATOM 4221 C CA . TYR B 1 268 ? -6.625 3.682 -0.484 1 98.06 268 TYR B CA 1
ATOM 4222 C C . TYR B 1 268 ? -5.352 3.971 -1.269 1 98.06 268 TYR B C 1
ATOM 4224 O O . TYR B 1 268 ? -4.246 3.668 -0.809 1 98.06 268 TYR B O 1
ATOM 4232 N N . ARG B 1 269 ? -5.496 4.551 -2.471 1 97.69 269 ARG B N 1
ATOM 4233 C CA . ARG B 1 269 ? -4.355 4.758 -3.359 1 97.69 269 ARG B CA 1
ATOM 4234 C C . ARG B 1 269 ? -3.646 3.441 -3.654 1 97.69 269 ARG B C 1
ATOM 4236 O O . ARG B 1 269 ? -2.416 3.395 -3.715 1 97.69 269 ARG B O 1
ATOM 4243 N N . ILE B 1 270 ? -4.395 2.395 -3.762 1 98.5 270 ILE B N 1
ATOM 4244 C CA . ILE B 1 270 ? -3.889 1.09 -4.172 1 98.5 270 ILE B CA 1
ATOM 4245 C C . ILE B 1 270 ? -4.012 0.941 -5.688 1 98.5 270 ILE B C 1
ATOM 4247 O O . ILE B 1 270 ? -5.121 0.925 -6.227 1 98.5 270 ILE B O 1
ATOM 4251 N N . PRO B 1 271 ? -2.902 0.894 -6.359 1 98.12 271 PRO B N 1
ATOM 4252 C CA . PRO B 1 271 ? -2.957 0.785 -7.816 1 98.12 271 PRO B CA 1
ATOM 4253 C C . PRO B 1 271 ? -3.141 -0.653 -8.297 1 98.12 271 PRO B C 1
ATOM 4255 O O . PRO B 1 271 ? -2.336 -1.152 -9.086 1 98.12 271 PRO B O 1
ATOM 4258 N N . ALA B 1 272 ? -4.254 -1.248 -7.996 1 98.44 272 ALA B N 1
ATOM 4259 C CA . ALA B 1 272 ? -4.527 -2.658 -8.258 1 98.44 272 ALA B CA 1
ATOM 4260 C C . ALA B 1 272 ? -4.699 -2.916 -9.75 1 98.44 272 ALA B C 1
ATOM 4262 O O . ALA B 1 272 ? -5.254 -2.084 -10.469 1 98.44 272 ALA B O 1
ATOM 4263 N N . GLU B 1 273 ? -4.238 -4.102 -10.172 1 97.88 273 GLU B N 1
ATOM 4264 C CA . GLU B 1 273 ? -4.66 -4.633 -11.469 1 97.88 273 GLU B CA 1
ATOM 4265 C C . GLU B 1 273 ? -6.16 -4.906 -11.492 1 97.88 273 GLU B C 1
ATOM 4267 O O . GLU B 1 273 ? -6.77 -5.145 -10.445 1 97.88 273 GLU B O 1
ATOM 4272 N N . HIS B 1 274 ? -6.68 -4.961 -12.758 1 98.25 274 HIS B N 1
ATOM 4273 C CA . HIS B 1 274 ? -8.094 -5.301 -12.836 1 98.25 274 HIS B CA 1
ATOM 4274 C C . HIS B 1 274 ? -8.383 -6.641 -12.172 1 98.25 274 HIS B C 1
ATOM 4276 O O . HIS B 1 274 ? -9.305 -6.754 -11.367 1 98.25 274 HIS B O 1
ATOM 4282 N N . GLY B 1 275 ? -7.559 -7.637 -12.453 1 98.31 275 GLY B N 1
ATOM 4283 C CA . GLY B 1 275 ? -7.762 -8.945 -11.852 1 98.31 275 GLY B CA 1
ATOM 4284 C C . GLY B 1 275 ? -7.66 -8.922 -10.336 1 98.31 275 GLY B C 1
ATOM 4285 O O . GLY B 1 275 ? -8.367 -9.672 -9.648 1 98.31 275 GLY B O 1
ATOM 4286 N N . ALA B 1 276 ? -6.84 -8.07 -9.773 1 98.75 276 ALA B N 1
ATOM 4287 C CA . ALA B 1 276 ? -6.633 -7.984 -8.328 1 98.75 276 ALA B CA 1
ATOM 4288 C C . ALA B 1 276 ? -7.797 -7.266 -7.656 1 98.75 276 ALA B C 1
ATOM 4290 O O . ALA B 1 276 ? -7.957 -7.34 -6.434 1 98.75 276 ALA B O 1
ATOM 4291 N N . ALA B 1 277 ? -8.602 -6.578 -8.445 1 98.88 277 ALA B N 1
ATOM 4292 C CA . ALA B 1 277 ? -9.766 -5.871 -7.91 1 98.88 277 ALA B CA 1
ATOM 4293 C C . ALA B 1 277 ? -10.992 -6.777 -7.871 1 98.88 277 ALA B C 1
ATOM 4295 O O . ALA B 1 277 ? -11.992 -6.449 -7.238 1 98.88 277 ALA B O 1
ATOM 4296 N N . ALA B 1 278 ? -10.906 -7.934 -8.508 1 98.94 278 ALA B N 1
ATOM 4297 C CA . ALA B 1 278 ? -12.07 -8.805 -8.656 1 98.94 278 ALA B CA 1
ATOM 4298 C C . ALA B 1 278 ? -12.578 -9.273 -7.293 1 98.94 278 ALA B C 1
ATOM 4300 O O . ALA B 1 278 ? -13.789 -9.32 -7.062 1 98.94 278 ALA B O 1
ATOM 4301 N N . ALA B 1 279 ? -11.68 -9.609 -6.414 1 98.94 279 ALA B N 1
ATOM 4302 C CA . ALA B 1 279 ? -12.094 -10.07 -5.094 1 98.94 279 ALA B CA 1
ATOM 4303 C C . ALA B 1 279 ? -12.938 -9.016 -4.383 1 98.94 279 ALA B C 1
ATOM 4305 O O . ALA B 1 279 ? -14.031 -9.32 -3.887 1 98.94 279 ALA B O 1
ATOM 4306 N N . LEU B 1 280 ? -12.469 -7.785 -4.398 1 98.94 280 LEU B N 1
ATOM 4307 C CA . LEU B 1 280 ? -13.211 -6.715 -3.746 1 98.94 280 LEU B CA 1
ATOM 4308 C C . LEU B 1 280 ? -14.523 -6.434 -4.48 1 98.94 280 LEU B C 1
ATOM 4310 O O . LEU B 1 280 ? -15.531 -6.098 -3.855 1 98.94 280 LEU B O 1
ATOM 4314 N N . ALA B 1 281 ? -14.5 -6.602 -5.797 1 98.94 281 ALA B N 1
ATOM 4315 C CA . ALA B 1 281 ? -15.688 -6.359 -6.613 1 98.94 281 ALA B CA 1
ATOM 4316 C C . ALA B 1 281 ? -16.859 -7.203 -6.133 1 98.94 281 ALA B C 1
ATOM 4318 O O . ALA B 1 281 ? -18.016 -6.773 -6.211 1 98.94 281 ALA B O 1
ATOM 4319 N N . SER B 1 282 ? -16.562 -8.422 -5.605 1 98.88 282 SER B N 1
ATOM 4320 C CA . SER B 1 282 ? -17.641 -9.289 -5.121 1 98.88 282 SER B CA 1
ATOM 4321 C C . SER B 1 282 ? -18.391 -8.633 -3.969 1 98.88 282 SER B C 1
ATOM 4323 O O . SER B 1 282 ? -19.609 -8.812 -3.838 1 98.88 282 SER B O 1
ATOM 4325 N N . LEU B 1 283 ? -17.734 -7.871 -3.164 1 98.69 283 LEU B N 1
ATOM 4326 C CA . LEU B 1 283 ? -18.344 -7.219 -2.01 1 98.69 283 LEU B CA 1
ATOM 4327 C C . LEU B 1 283 ? -18.984 -5.898 -2.41 1 98.69 283 LEU B C 1
ATOM 4329 O O . LEU B 1 283 ? -20.141 -5.641 -2.074 1 98.69 283 LEU B O 1
ATOM 4333 N N . THR B 1 284 ? -18.25 -5.07 -3.203 1 98.5 284 THR B N 1
ATOM 4334 C CA . THR B 1 284 ? -18.734 -3.732 -3.529 1 98.5 284 THR B CA 1
ATOM 4335 C C . THR B 1 284 ? -19.953 -3.807 -4.445 1 98.5 284 THR B C 1
ATOM 4337 O O . THR B 1 284 ? -20.797 -2.912 -4.434 1 98.5 284 THR B O 1
ATOM 4340 N N . SER B 1 285 ? -20.016 -4.863 -5.262 1 98.56 285 SER B N 1
ATOM 4341 C CA . SER B 1 285 ? -21.141 -5.027 -6.172 1 98.56 285 SER B CA 1
ATOM 4342 C C . SER B 1 285 ? -22.328 -5.711 -5.477 1 98.56 285 SER B C 1
ATOM 4344 O O . SER B 1 285 ? -23.438 -5.742 -6.016 1 98.56 285 SER B O 1
ATOM 4346 N N . GLY B 1 286 ? -22.078 -6.309 -4.312 1 98 286 GLY B N 1
ATOM 4347 C CA . GLY B 1 286 ? -23.109 -7.035 -3.602 1 98 286 GLY B CA 1
ATOM 4348 C C . GLY B 1 286 ? -23.281 -8.469 -4.082 1 98 286 GLY B C 1
ATOM 4349 O O . GLY B 1 286 ? -24.188 -9.172 -3.65 1 98 286 GLY B O 1
ATOM 4350 N N . ALA B 1 287 ? -22.375 -8.922 -5.008 1 98.5 287 ALA B N 1
ATOM 4351 C CA . ALA B 1 287 ? -22.453 -10.297 -5.496 1 98.5 287 ALA B CA 1
ATOM 4352 C C . ALA B 1 287 ? -22.219 -11.289 -4.367 1 98.5 287 ALA B C 1
ATOM 4354 O O . ALA B 1 287 ? -22.781 -12.391 -4.375 1 98.5 287 ALA B O 1
ATOM 4355 N N . TYR B 1 288 ? -21.422 -10.914 -3.441 1 98.5 288 TYR B N 1
ATOM 4356 C CA . TYR B 1 288 ? -21.297 -11.617 -2.168 1 98.5 288 TYR B CA 1
ATOM 4357 C C . TYR B 1 288 ? -21.781 -10.742 -1.017 1 98.5 288 TYR B C 1
ATOM 4359 O O . TYR B 1 288 ? -21.344 -9.602 -0.865 1 98.5 288 TYR B O 1
ATOM 4367 N N . LYS B 1 289 ? -22.656 -11.227 -0.218 1 97.5 289 LYS B N 1
ATOM 4368 C CA . LYS B 1 289 ? -23.219 -10.492 0.909 1 97.5 289 LYS B CA 1
ATOM 4369 C C . LYS B 1 289 ? -22.906 -11.18 2.232 1 97.5 289 LYS B C 1
ATOM 4371 O O . LYS B 1 289 ? -23.594 -12.117 2.633 1 97.5 289 LYS B O 1
ATOM 4376 N N . PRO B 1 290 ? -21.891 -10.688 2.865 1 97.44 290 PRO B N 1
ATOM 4377 C CA . PRO B 1 290 ? -21.547 -11.273 4.164 1 97.44 290 PRO B CA 1
ATOM 4378 C C . PRO B 1 290 ? -22.625 -11.047 5.219 1 97.44 290 PRO B C 1
ATOM 4380 O O . PRO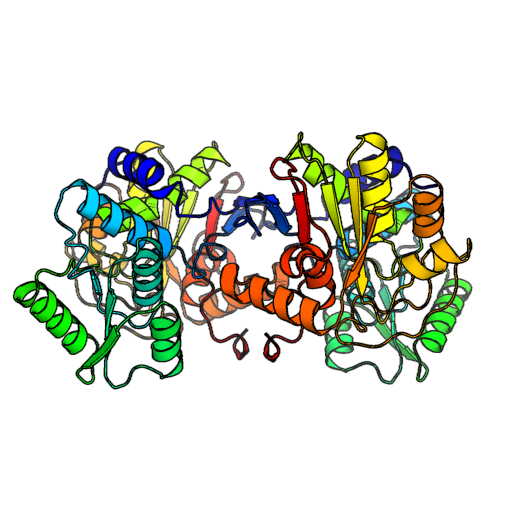 B 1 290 ? -23.422 -10.102 5.105 1 97.44 290 PRO B O 1
ATOM 4383 N N . ALA B 1 291 ? -22.609 -11.906 6.188 1 94.31 291 ALA B N 1
ATOM 4384 C CA . ALA B 1 291 ? -23.422 -11.641 7.371 1 94.31 291 ALA B CA 1
ATOM 4385 C C . ALA B 1 291 ? -22.906 -10.43 8.141 1 94.31 291 ALA B C 1
ATOM 4387 O O . ALA B 1 291 ? -21.734 -10.047 7.984 1 94.31 291 ALA B O 1
ATOM 4388 N N . ALA B 1 292 ? -23.719 -9.734 8.977 1 89.38 292 ALA B N 1
ATOM 4389 C CA . ALA B 1 292 ? -23.391 -8.484 9.672 1 89.38 292 ALA B CA 1
ATOM 4390 C C . ALA B 1 292 ? -22.156 -8.648 10.547 1 89.38 292 ALA B C 1
ATOM 4392 O O . ALA B 1 292 ? -21.328 -7.734 10.656 1 89.38 292 ALA B O 1
ATOM 4393 N N . ASP B 1 293 ? -21.938 -9.797 11.141 1 94.38 293 ASP B N 1
ATOM 4394 C CA . ASP B 1 293 ? -20.828 -9.992 12.078 1 94.38 293 ASP B CA 1
ATOM 4395 C C . ASP B 1 293 ? -19.703 -10.781 11.438 1 94.38 293 ASP B C 1
ATOM 4397 O O . ASP B 1 293 ? -18.719 -11.141 12.102 1 94.38 293 ASP B O 1
ATOM 4401 N N . GLU B 1 294 ? -19.859 -11.039 10.109 1 96.94 294 GLU B N 1
ATOM 4402 C CA . GLU B 1 294 ? -18.844 -11.805 9.383 1 96.94 294 GLU B CA 1
ATOM 4403 C C . GLU B 1 294 ? -17.578 -10.977 9.172 1 96.94 294 GLU B C 1
ATOM 4405 O O . GLU B 1 294 ? -17.641 -9.844 8.703 1 96.94 294 GLU B O 1
ATOM 4410 N N . LYS B 1 295 ? -16.438 -11.477 9.68 1 97.62 295 LYS B N 1
ATOM 4411 C CA . LYS B 1 295 ? -15.148 -10.859 9.43 1 97.62 295 LYS B CA 1
ATOM 4412 C C . LYS B 1 295 ? -14.539 -11.352 8.117 1 97.62 295 LYS B C 1
ATOM 4414 O O . LYS B 1 295 ? -14.227 -12.539 7.977 1 97.62 295 LYS B O 1
ATOM 4419 N N . VAL B 1 296 ? -14.359 -10.445 7.148 1 98.81 296 VAL B N 1
ATOM 4420 C CA . VAL B 1 296 ? -14 -10.812 5.781 1 98.81 296 VAL B CA 1
ATOM 4421 C C . VAL B 1 296 ? -12.633 -10.234 5.43 1 98.81 296 VAL B C 1
ATOM 4423 O O . VAL B 1 296 ? -12.414 -9.023 5.555 1 98.81 296 VAL B O 1
ATOM 4426 N N . ALA B 1 297 ? -11.734 -11.078 5.074 1 98.94 297 ALA B N 1
ATOM 4427 C CA . ALA B 1 297 ? -10.453 -10.641 4.535 1 98.94 297 ALA B CA 1
ATOM 4428 C C . ALA B 1 297 ? -10.438 -10.75 3.012 1 98.94 297 ALA B C 1
ATOM 4430 O O . ALA B 1 297 ? -10.75 -11.797 2.453 1 98.94 297 ALA B O 1
ATOM 4431 N N . VAL B 1 298 ? -10.109 -9.664 2.357 1 98.94 298 VAL B N 1
ATOM 4432 C CA . VAL B 1 298 ? -10.047 -9.602 0.901 1 98.94 298 VAL B CA 1
ATOM 4433 C C . VAL B 1 298 ? -8.594 -9.492 0.448 1 98.94 298 VAL B C 1
ATOM 4435 O O . VAL B 1 298 ? -7.844 -8.641 0.934 1 98.94 298 VAL B O 1
ATOM 4438 N N . ILE B 1 299 ? -8.211 -10.328 -0.474 1 98.94 299 ILE B N 1
ATOM 4439 C CA . ILE B 1 299 ? -6.828 -10.312 -0.95 1 98.94 299 ILE B CA 1
ATOM 4440 C C . ILE B 1 299 ? -6.723 -9.43 -2.189 1 98.94 299 ILE B C 1
ATOM 4442 O O . ILE B 1 299 ? -7.355 -9.695 -3.213 1 98.94 299 ILE B O 1
ATOM 4446 N N . VAL B 1 300 ? -6 -8.359 -2.111 1 98.94 300 VAL B N 1
ATOM 4447 C CA . VAL B 1 300 ? -5.594 -7.578 -3.277 1 98.94 300 VAL B CA 1
ATOM 4448 C C . VAL B 1 300 ? -4.227 -8.047 -3.762 1 98.94 300 VAL B C 1
ATOM 4450 O O . VAL B 1 300 ? -3.199 -7.691 -3.182 1 98.94 300 VAL B O 1
ATOM 4453 N N . CYS B 1 301 ? -4.184 -8.758 -4.844 1 98.81 301 CYS B N 1
ATOM 4454 C CA . CYS B 1 301 ? -3.113 -9.734 -5.027 1 98.81 301 CYS B CA 1
ATOM 4455 C C . CYS B 1 301 ? -2.062 -9.219 -6.004 1 98.81 301 CYS B C 1
ATOM 4457 O O . CYS B 1 301 ? -1.082 -9.906 -6.289 1 98.81 301 CYS B O 1
ATOM 4459 N N . GLY B 1 302 ? -2.271 -7.969 -6.566 1 98.5 302 GLY B N 1
ATOM 4460 C CA . GLY B 1 302 ? -1.264 -7.477 -7.492 1 98.5 302 GLY B CA 1
ATOM 4461 C C . GLY B 1 302 ? -1.484 -6.031 -7.902 1 98.5 302 GLY B C 1
ATOM 4462 O O . GLY B 1 302 ? -2.609 -5.531 -7.844 1 98.5 302 GLY B O 1
ATOM 4463 N N . ALA B 1 303 ? -0.359 -5.438 -8.414 1 98.06 303 ALA B N 1
ATOM 4464 C CA . ALA B 1 303 ? -0.395 -4.027 -8.797 1 98.06 303 ALA B CA 1
ATOM 4465 C C . ALA B 1 303 ? 0.488 -3.762 -10.008 1 98.06 303 ALA B C 1
ATOM 4467 O O . ALA B 1 303 ? 1.104 -2.697 -10.117 1 98.06 303 ALA B O 1
ATOM 4468 N N . ASN B 1 304 ? 0.613 -4.715 -10.93 1 95.19 304 ASN B N 1
ATOM 4469 C CA . ASN B 1 304 ? 1.334 -4.543 -12.188 1 95.19 304 ASN B CA 1
ATOM 4470 C C . ASN B 1 304 ? 0.396 -4.129 -13.312 1 95.19 304 ASN B C 1
ATOM 4472 O O . ASN B 1 304 ? -0.061 -4.977 -14.086 1 95.19 304 ASN B O 1
ATOM 4476 N N . THR B 1 305 ? 0.11 -2.795 -13.391 1 93.5 305 THR B N 1
ATOM 4477 C CA . THR B 1 305 ? -0.903 -2.328 -14.336 1 93.5 305 THR B CA 1
ATOM 4478 C C . THR B 1 305 ? -0.491 -0.998 -14.961 1 93.5 305 THR B C 1
ATOM 4480 O O . THR B 1 305 ? 0.498 -0.391 -14.539 1 93.5 305 THR B O 1
ATOM 4483 N N . ASP B 1 306 ? -1.209 -0.732 -16.031 1 91.94 306 ASP B N 1
ATOM 4484 C CA . ASP B 1 306 ? -1.053 0.582 -16.641 1 91.94 306 ASP B CA 1
ATOM 4485 C C . ASP B 1 306 ? -1.681 1.672 -15.781 1 91.94 306 ASP B C 1
ATOM 4487 O O . ASP B 1 306 ? -2.906 1.774 -15.695 1 91.94 306 ASP B O 1
ATOM 4491 N N . LEU B 1 307 ? -0.866 2.566 -15.289 1 93.06 307 LEU B N 1
ATOM 4492 C CA . LEU B 1 307 ? -1.296 3.551 -14.297 1 93.06 307 LEU B CA 1
ATOM 4493 C C . LEU B 1 307 ? -2.217 4.59 -14.93 1 93.06 307 LEU B C 1
ATOM 4495 O O . LEU B 1 307 ? -2.984 5.25 -14.227 1 93.06 307 LEU B O 1
ATOM 4499 N N . THR B 1 308 ? -2.15 4.758 -16.203 1 90.19 308 THR B N 1
ATOM 4500 C CA . THR B 1 308 ? -2.949 5.77 -16.875 1 90.19 308 THR B CA 1
ATOM 4501 C C . THR B 1 308 ? -4.422 5.371 -16.906 1 90.19 308 THR B C 1
ATOM 4503 O O . THR B 1 308 ? -5.289 6.191 -17.219 1 90.19 308 THR B O 1
ATOM 4506 N N . THR B 1 309 ? -4.688 4.098 -16.531 1 91 309 THR B N 1
ATOM 4507 C CA . THR B 1 309 ? -6.055 3.602 -16.562 1 91 309 THR B CA 1
ATOM 4508 C C . THR B 1 309 ? -6.715 3.709 -15.195 1 91 309 THR B C 1
ATOM 4510 O O . THR B 1 309 ? -7.875 3.33 -15.023 1 91 309 THR B O 1
ATOM 4513 N N . LEU B 1 310 ? -6.051 4.234 -14.242 1 92.31 310 LEU B N 1
ATOM 4514 C CA . LEU B 1 310 ? -6.582 4.324 -12.891 1 92.31 310 LEU B CA 1
ATOM 4515 C C . LEU B 1 310 ? -7.516 5.523 -12.75 1 92.31 310 LEU B C 1
ATOM 4517 O O . LEU B 1 310 ? -7.309 6.555 -13.391 1 92.31 310 LEU B O 1
#

Sequence (620 aa):
MLTLNDVITAQQRTAPHVRRTPLFEADPIDGTQIWIKAEFLQKCGVFKTRGAFNRQLAASENGLLDPTVGIVAASGGNAGLANAFAAASLSVPATVLVPETAPQVKVDRLKQYGATVQQIGSEYAEAFEAAQTFESETGALFCHAYDQPDIAAGAGVIGLEIVEDLPDVDTIVVAVGGGGLYAGIAAVVAAHDIKVVAVEPSKIPTLHNSLIAGQPVDVNVSGIAADSLGARQIGREAFDIATAHPPIGVLVDDEAIIAARRHLWDNYRIPAEHGAAAALASLTSGAYKPAADEKVAVIVCGANTDLTTLMLTLNDVITAQQRTAPHVRRTPLFEADPIDG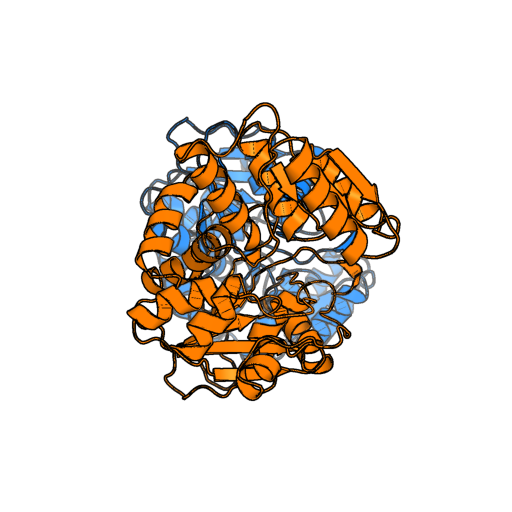TQIWIKAEFLQKCGVFKTRGAFNRQLAASENGLLDPTVGIVAASGGNAGLANAFAAASLSVPATVLVPETAPQVKVDRLKQYGATVQQIGSEYAEAFEAAQTFESETGALFCHAYDQPDIAAGAGVIGLEIVEDLPDVDTIVVAVGGGGLYAGIAAVVAAHDIKVVAVEPSKIPTLHNSLIAGQPVDVNVSGIAADSLGARQIGREAFDIATAHPPIGVLVDDEAIIAARRHLWDNYRIPAEHGAAAALASLTSGAYKPAADEKVAVIVCGANTDLTTL

Organism: Corynebacterium glutamicum (strain ATCC 13032 / DSM 20300 / JCM 1318 / BCRC 11384 / CCUG 27702 / LMG 3730 / NBRC 12168 / NCIMB 10025 / NRRL B-2784 / 534) (NCBI:txid196627)

Nearest PDB structures (foldseek):
  5cvc-assembly1_A  TM=9.292E-01  e=4.101E-28  Zea mays
  5ybw-assembly1_A  TM=8.976E-01  e=5.895E-29  Anadara broughtonii
  6lut-assembly1_A  TM=9.291E-01  e=2.256E-27  Dictyostelium discoideum
  6zuj-assembly1_CCC  TM=8.935E-01  e=1.103E-26  Homo sapiens
  8zlv-assembly1_B  TM=8.686E-01  e=1.450E-24  Escherichia coli K-12

Secondary structure (DSSP, 8-state):
---HHHHHHHHHHHTTTS----EEEPPPBTTB-EEEE-GGGSGGGBTHHHHHHHHHHHHHHTT---TTT-EEE--SSHHHHHHHHHHHHTT--EEEEE-TTS-HHHHHHHHHTT-EEEE-SSSHHHHHHHHHHHHHHH--EE--SS-SHHHHHHHHHHHHHHHHH-TT--EEEEE-SSSHHHHHHHHHHHHHT-EEEEEEETT--HHHHHHHHTS-------STTHHHH--SS--HHHHHHHHHS--EEEEE-HHHHHHHHHHHHHHH-----HHHHHHHHHHHTSSS---TT--EEEE--B--S-GGG-/---HHHHHHHHHHHTTTS----EEEPPPBTTB-EEEE-GGGSGGGBTHHHHHHHHHHHHHHTT---TTT-EEE--SSHHHHHHHHHHHHTT--EEEEE-TTS-HHHHHHHHHTT-EEEE-SSSHHHHHHHHHHHHHHH-PEE--SS-SHHHHHHHHHHHHHHHHH-TT--EEEEE-SSSHHHHHHHHHHHHHT-EEEEEEETT--HHHHHHHHTS-------STTHHHH--SS--HHHHHHHHHS--EEEEE-HHHHHHHHHHHHHHH-----HHHHHHHHHHHTSSS---TT--EEEE--B--S-GGG-

Foldseek 3Di:
DFAPVLLVVLCVQCVVPKDLFDWDWDDDFPLATEIEGCQCPMVVSFLLLQLLLQQQSVCVVVVLADQALAAEEQALDDNLLSNLQNNLVVNGAYEYEYAPPDDPVSVVSSVVSVYHYHHAHHDSVGSVVVRVVSCVVRSHHYDYSAADSSSLSSLLNSLVSCCVVPVPAAEEFDEAALQSNVLSVLNNCVVSVHAYEYEYAPQRPAQVVQVVVVHKDFGDQDAQQCRPRVHRHHHPSRNVSCNVPPHNYFYDYRVLLLVQCVVCCVRPVQQAGSRLSRRVSCRNVVSDDDDNHHYYYYYSGGRPDDSVSD/DFAPVLLVVLCVQCVVPKDLFDWDWDDDFPLATEIEGCQCPMVVSFLLLQLLLQQQSVCVVVVLADQALAAEEQALDDNLLSNLQNNLVVNGAYEYEYAPPDDVVSVVSSVVSVYHYHHAHHDSVGSVVVRVVSCVVRSHHYDYSAADSSSLSSLLNSLVSCCVVPVPAAEEFDEAALQSNVLSVLNNCVVSVHAYEYEYAPQRPAQVVQVVVVHKDFGDQDAQQCRPRVHRHHHPSRNVSCNVPPHNYFYDYRVLLLVQCVVCCVRPVQQAGSSLSRRVSCRNVVSDDDDSHHYYYYYSGGRPDDSVSD

pLDDT: mean 97.26, std 2.45, range [85.75, 98.94]

InterPro domains:
  IPR001926 Tryptophan synthase beta chain-like, PALP domain [PF00291] (16-302)
  IPR036052 Tryptophan synthase beta chain-like, PALP domain superfamily [G3DSA:3.40.50.1100] (10-306)
  IPR036052 Tryptophan synthase beta chain-like, PALP domain superfamily [G3DSA:3.40.50.1100] (47-146)
  IPR036052 Tryptophan synthase beta chain-like, PALP domain superfamily [SSF53686] (3-307)
  IPR050147 Serine/Threonine Dehydratase [PTHR48078] (8-310)

Solvent-accessible surface area (backbone atoms only — not comparable to full-atom values): 29580 Å² total; per-residue (Å²): 128,78,41,48,67,51,18,53,52,24,40,68,71,29,52,91,79,51,58,78,54,51,71,38,72,47,78,56,57,96,75,21,48,32,28,38,31,40,29,20,47,17,57,78,15,23,44,48,29,39,9,31,35,22,37,52,51,51,28,46,75,70,68,54,43,44,61,84,59,13,33,29,23,55,34,64,47,66,46,27,44,18,39,21,41,37,25,43,75,69,68,22,43,26,38,32,22,24,22,60,69,54,56,63,71,42,54,51,53,34,43,73,38,63,23,45,76,43,66,36,51,81,39,61,69,47,8,41,52,49,34,52,49,47,24,73,73,65,55,24,34,72,50,67,79,27,65,40,70,46,29,11,19,16,29,9,32,56,37,52,51,47,44,69,78,38,73,78,52,43,32,40,28,31,39,36,25,29,20,17,54,40,31,11,32,47,24,38,27,65,76,66,78,31,48,44,36,40,22,21,46,60,51,26,41,12,57,63,53,11,62,75,68,73,43,77,38,80,46,65,66,46,69,78,31,30,87,69,27,48,33,41,41,36,21,65,59,25,50,53,46,36,71,77,53,66,58,50,77,39,66,39,52,61,68,38,20,52,49,30,28,49,47,36,33,72,52,33,54,40,63,46,18,52,34,25,14,32,20,51,12,30,53,78,64,52,70,44,75,75,54,74,84,42,34,36,36,29,40,33,39,20,36,80,56,70,68,87,76,110,127,78,41,46,65,52,18,53,52,23,40,68,70,30,53,92,78,51,56,78,54,51,72,37,70,46,79,55,57,93,74,21,50,31,26,39,32,41,29,21,47,18,55,78,16,23,45,47,30,39,8,30,35,21,38,52,52,51,29,45,77,70,67,54,42,44,61,85,58,14,34,30,23,54,34,65,46,66,46,27,44,17,37,21,43,37,25,44,75,68,68,23,44,26,37,33,21,26,23,60,70,54,58,63,72,41,54,51,54,34,42,72,39,65,26,46,75,44,66,35,54,81,39,62,70,47,8,40,51,48,34,52,49,46,24,73,74,65,54,23,33,73,50,70,79,28,65,39,70,45,28,11,19,17,30,9,32,57,38,52,50,47,45,69,77,39,72,78,52,43,31,40,29,32,40,36,26,30,20,16,53,40,31,12,30,47,25,38,28,66,76,68,78,32,48,43,35,41,22,20,47,62,50,27,41,12,57,64,52,12,63,75,67,73,42,77,38,80,47,66,66,44,70,78,31,30,86,70,25,49,34,43,41,35,20,65,58,24,50,53,46,35,70,76,54,67,58,51,77,38,66,38,50,60,69,37,19,53,50,28,27,49,47,36,33,70,50,34,54,40,62,47,18,49,35,25,13,31,20,50,13,31,52,78,64,53,69,43,74,76,54,73,85,42,34,35,36,30,40,32,38,21,35,79,55,71,67,88,76,108

Radius of gyration: 25.27 Å; Cα contacts (8 Å, |Δi|>4): 1587; chains: 2; bounding box: 48×70×59 Å